Protein AF-A0A0H2SVV1-F1 (afdb_monomer_lite)

Radius of gyration: 27.62 Å; chains: 1; bounding box: 97×54×70 Å

Foldseek 3Di:
DVVCVVVVVPVPDDDDPVNLVCLCVPPVSVVVVLVCLVPHQDDDPDPPDPPVSVLVVLLVSLVSCLVVQVPDPDDDLPDAPVQPDDRQAAAEDQDQDDDPSLLCSLQSNQVSHPRHDSVRSVVSYDHDPDDPDDDPVNVVLVVVLSVVLVLLLVLLQQQLDDPRAPLPVLAFCLSVLSVVLSVLSVPPPDDPLSVLLSCQQSPWDPVDPDTDGLVQQLLCLQAQHSPDGDDCNVCSRQSNQVSSVSVLQCVLQVNPWDRDRQWIQGPNAIEGHHCDPVNPDDDDLDDAAHEYEHDGPPPPDDCPVVVVVVVVVVVVVVPDDPRDPHHYAYDYSCLQRVPQDDNDPVSSSVSVVCCRVPVVSSRVVVVVVVVVVVVVVVVVVVVVVVPVPDDD

Sequence (392 aa):
CALEIQNEKYDQILFTSQQLQDWRDRQWAADLFRFKLRSTTLLFVGYGSDEPQVLHTIQKVFEETKDDFDNNNVGSENDTIFKEYSNIPIISSYEKDPSFVHKYIARSYCESIKNIKNSSWKDLILTESTDENLSADSLMRKIYNEVLVKLVSEALDYSSKETNATFTAYVPIAKYLLKNIRKSFKDNKSDGEKKKFKDLIFNIDDNLKIPYPEIIKFFSYVKGDAKKYFSVRNNKEAYSELIFLLYILFELENGDMELKDNFVKVFNKIIYFSFDKSNVYEEDKSNKDFILFLLGNVSIVEDSERIRKKIENDNLENKHKEISIHNGYILTWKSIFQDYDDLTIEGIKNRIKDCIQRPRKYVAKERKSINKRFKNYKLSSERSSTNDVSNT

pLDDT: mean 71.77, std 16.86, range [35.16, 95.81]

Structure (mmCIF, N/CA/C/O backbone):
data_AF-A0A0H2SVV1-F1
#
_entry.id   AF-A0A0H2SVV1-F1
#
loop_
_atom_site.group_PDB
_atom_site.id
_atom_site.type_symbol
_atom_site.label_atom_id
_atom_site.label_alt_id
_atom_site.label_comp_id
_atom_site.label_asym_id
_atom_site.label_entity_id
_atom_site.label_seq_id
_atom_site.pdbx_PDB_ins_code
_atom_site.Cartn_x
_atom_site.Cartn_y
_atom_site.Cartn_z
_atom_site.occupancy
_atom_site.B_iso_or_equiv
_atom_site.auth_seq_id
_atom_site.auth_comp_id
_atom_site.auth_asym_id
_atom_site.auth_atom_id
_atom_site.pdbx_PDB_model_num
ATOM 1 N N . CYS A 1 1 ? 18.868 -18.375 -39.301 1.00 48.09 1 CYS A N 1
ATOM 2 C CA . CYS A 1 1 ? 18.014 -17.669 -38.319 1.00 48.09 1 CYS A CA 1
ATOM 3 C C . CYS A 1 1 ? 16.703 -18.404 -38.024 1.00 48.09 1 CYS A C 1
ATOM 5 O O . CYS A 1 1 ? 16.695 -19.161 -37.071 1.00 48.09 1 CYS A O 1
ATOM 7 N N . ALA A 1 2 ? 15.615 -18.267 -38.802 1.00 41.91 2 ALA A N 1
ATOM 8 C CA . ALA A 1 2 ? 14.328 -18.920 -38.466 1.00 41.91 2 ALA A CA 1
ATOM 9 C C . ALA A 1 2 ? 14.424 -20.462 -38.370 1.00 41.91 2 ALA A C 1
ATOM 11 O O . ALA A 1 2 ? 13.898 -21.060 -37.438 1.00 41.91 2 ALA A O 1
ATOM 12 N N . LEU A 1 3 ? 15.191 -21.081 -39.273 1.00 47.12 3 LEU A N 1
ATOM 13 C CA . LEU A 1 3 ? 15.516 -22.515 -39.251 1.00 47.12 3 LEU A CA 1
ATOM 14 C C . LEU A 1 3 ? 16.458 -22.928 -38.105 1.00 47.12 3 LEU A C 1
ATOM 16 O O . LEU A 1 3 ? 16.455 -24.081 -37.700 1.00 47.12 3 LEU A O 1
ATOM 20 N N . GLU A 1 4 ? 17.278 -22.019 -37.579 1.00 49.81 4 GLU A N 1
ATOM 21 C CA . GLU A 1 4 ? 18.181 -22.314 -36.450 1.00 49.81 4 GLU A CA 1
ATOM 22 C C . GLU A 1 4 ? 17.449 -22.192 -35.112 1.00 49.81 4 GLU A C 1
ATOM 24 O O . GLU A 1 4 ? 17.673 -23.008 -34.226 1.00 49.81 4 GLU A O 1
ATOM 29 N N . ILE A 1 5 ? 16.508 -21.243 -35.016 1.00 52.62 5 ILE A N 1
ATOM 30 C CA . ILE A 1 5 ? 15.557 -21.094 -33.904 1.00 52.62 5 ILE A CA 1
ATOM 31 C C . ILE A 1 5 ? 14.652 -22.330 -33.811 1.00 52.62 5 ILE A C 1
ATOM 33 O O . ILE A 1 5 ? 14.469 -22.867 -32.727 1.00 52.62 5 ILE A O 1
ATOM 37 N N . GLN A 1 6 ? 14.142 -22.835 -34.942 1.00 50.66 6 GLN A N 1
ATOM 38 C CA . GLN A 1 6 ? 13.373 -24.090 -34.981 1.00 50.66 6 GLN A CA 1
ATOM 39 C C . GLN A 1 6 ? 14.178 -25.326 -34.561 1.00 50.66 6 GLN A C 1
ATOM 41 O O . GLN A 1 6 ? 13.587 -26.310 -34.133 1.00 50.66 6 GLN A O 1
ATOM 46 N N . ASN A 1 7 ? 15.505 -25.279 -34.686 1.00 62.91 7 ASN A N 1
ATOM 47 C CA . ASN A 1 7 ? 16.406 -26.373 -34.326 1.00 62.91 7 ASN A CA 1
ATOM 48 C C . ASN A 1 7 ? 17.076 -26.166 -32.955 1.00 62.91 7 ASN A C 1
ATOM 50 O O . ASN A 1 7 ? 18.071 -26.826 -32.672 1.00 62.91 7 ASN A O 1
ATOM 54 N N . GLU A 1 8 ? 16.573 -25.233 -32.138 1.00 63.88 8 GLU A N 1
ATOM 55 C CA . GLU A 1 8 ? 17.060 -24.932 -30.782 1.00 63.88 8 GLU A CA 1
ATOM 56 C C . GLU A 1 8 ? 18.550 -24.541 -30.690 1.00 63.88 8 GLU A C 1
ATOM 58 O O . GLU A 1 8 ? 19.163 -24.594 -29.626 1.00 63.88 8 GLU A O 1
ATOM 63 N N . LYS A 1 9 ? 19.156 -24.091 -31.796 1.00 58.97 9 LYS A N 1
ATOM 64 C CA . LYS A 1 9 ? 20.573 -23.687 -31.857 1.00 58.97 9 LYS A CA 1
ATOM 65 C C . LYS A 1 9 ? 20.755 -22.203 -31.547 1.00 58.97 9 LYS A C 1
ATOM 67 O O . LYS A 1 9 ? 21.350 -21.466 -32.331 1.00 58.97 9 LYS A O 1
ATOM 72 N N . TYR A 1 10 ? 20.219 -21.754 -30.417 1.00 54.25 10 TYR A N 1
ATOM 73 C CA . TYR A 1 10 ? 20.217 -20.337 -30.032 1.00 54.25 10 TYR A CA 1
ATOM 74 C C . TYR A 1 10 ? 21.633 -19.775 -29.833 1.00 54.25 10 TYR A C 1
ATOM 76 O O . TYR A 1 10 ? 21.904 -18.643 -30.226 1.00 54.25 10 TYR A O 1
ATOM 84 N N . ASP A 1 11 ? 22.556 -20.603 -2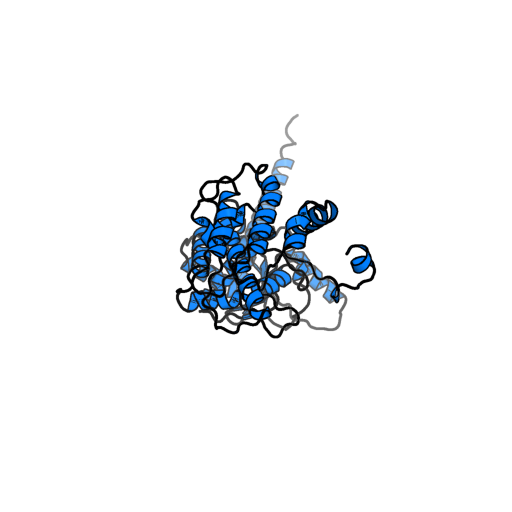9.341 1.00 48.66 11 ASP A N 1
ATOM 85 C CA . ASP A 1 11 ? 23.938 -20.217 -29.018 1.00 48.66 11 ASP A CA 1
ATOM 86 C C . ASP A 1 11 ? 24.813 -19.933 -30.253 1.00 48.66 11 ASP A C 1
ATOM 88 O O . ASP A 1 11 ? 25.930 -19.437 -30.133 1.00 48.66 11 ASP A O 1
ATOM 92 N N . GLN A 1 12 ? 24.325 -20.261 -31.454 1.00 52.53 12 GLN A N 1
ATOM 93 C CA . GLN A 1 12 ? 25.057 -20.086 -32.715 1.00 52.53 12 GLN A CA 1
ATOM 94 C C . GLN A 1 12 ? 24.590 -18.864 -33.510 1.00 52.53 12 GLN A C 1
ATOM 96 O O . GLN A 1 12 ? 25.156 -18.546 -34.557 1.00 52.53 12 GLN A O 1
ATOM 101 N N . ILE A 1 13 ? 23.559 -18.166 -33.028 1.00 57.44 13 ILE A N 1
ATOM 102 C CA . ILE A 1 13 ? 22.968 -17.037 -33.735 1.00 57.44 13 ILE A CA 1
ATOM 103 C C . ILE A 1 13 ? 23.691 -15.758 -33.311 1.00 57.44 13 ILE A C 1
ATOM 105 O O . ILE A 1 13 ? 23.326 -15.101 -32.339 1.00 57.44 13 ILE A O 1
ATOM 109 N N . LEU A 1 14 ? 24.723 -15.391 -34.071 1.00 48.91 14 LEU A N 1
ATOM 110 C CA . LEU A 1 14 ? 25.372 -14.091 -33.942 1.00 48.91 14 LEU A CA 1
ATOM 111 C C . LEU A 1 14 ? 24.647 -13.077 -34.837 1.00 48.91 14 LEU A C 1
ATOM 113 O O . LEU A 1 14 ? 24.716 -13.166 -36.064 1.00 48.91 14 LEU A O 1
ATOM 117 N N . PHE A 1 15 ? 23.957 -12.108 -34.237 1.00 56.53 15 PHE A N 1
ATOM 118 C CA . PHE A 1 15 ? 23.400 -10.983 -34.985 1.00 56.53 15 PHE A CA 1
ATOM 119 C C . PHE A 1 15 ? 24.417 -9.850 -35.079 1.00 56.53 15 PHE A C 1
ATOM 121 O O . PHE A 1 15 ? 25.011 -9.443 -34.081 1.00 56.53 15 PHE A O 1
ATOM 128 N N . THR A 1 16 ? 24.605 -9.307 -36.280 1.00 60.31 16 THR A N 1
ATOM 129 C CA . THR A 1 16 ? 25.381 -8.074 -36.447 1.00 60.31 16 THR A CA 1
ATOM 130 C C . THR A 1 16 ? 24.560 -6.861 -36.003 1.00 60.31 16 THR A C 1
ATOM 132 O O . THR A 1 16 ? 23.329 -6.875 -36.044 1.00 60.31 16 THR A O 1
ATOM 135 N N . SER A 1 17 ? 25.241 -5.771 -35.632 1.00 55.97 17 SER A N 1
ATOM 136 C CA . SER A 1 17 ? 24.614 -4.482 -35.282 1.00 55.97 17 SER A CA 1
ATOM 137 C C . SER A 1 17 ? 23.582 -4.022 -36.325 1.00 55.97 17 SER A C 1
ATOM 139 O O . SER A 1 17 ? 22.504 -3.560 -35.972 1.00 55.97 17 SER A O 1
ATOM 141 N N . GLN A 1 18 ? 23.870 -4.235 -37.612 1.00 59.41 18 GLN A N 1
ATOM 142 C CA . GLN A 1 18 ? 22.978 -3.883 -38.718 1.00 59.41 18 GLN A CA 1
ATOM 143 C C . GLN A 1 18 ? 21.731 -4.784 -38.776 1.00 59.41 18 GLN A C 1
ATOM 145 O O . GLN A 1 18 ? 20.615 -4.308 -38.949 1.00 59.41 18 GLN A O 1
ATOM 150 N N . GLN A 1 19 ? 21.879 -6.086 -38.514 1.00 61.03 19 GLN A N 1
ATOM 151 C CA . GLN A 1 19 ? 20.742 -7.012 -38.438 1.00 61.03 19 GLN A CA 1
ATOM 152 C C . GLN A 1 19 ? 19.828 -6.740 -37.232 1.00 61.03 19 GLN A C 1
ATOM 154 O O . GLN A 1 19 ? 18.632 -7.024 -37.302 1.00 61.03 19 GLN A O 1
ATOM 159 N N . LEU A 1 20 ? 20.381 -6.185 -36.148 1.00 60.88 20 LEU A N 1
ATOM 160 C CA . LEU A 1 20 ? 19.637 -5.687 -34.986 1.00 60.88 20 LEU A CA 1
ATOM 161 C C . LEU A 1 20 ? 19.002 -4.309 -35.216 1.00 60.88 20 LEU A C 1
ATOM 163 O O . LEU A 1 20 ? 18.196 -3.886 -34.396 1.00 60.88 20 LEU A O 1
ATOM 167 N N . GLN A 1 21 ? 19.332 -3.601 -36.296 1.00 63.34 21 GLN A N 1
ATOM 168 C CA . GLN A 1 21 ? 18.670 -2.348 -36.675 1.00 63.34 21 GLN A CA 1
ATOM 169 C C . GLN A 1 21 ? 17.460 -2.617 -37.585 1.00 63.34 21 GLN A C 1
ATOM 171 O O . GLN A 1 21 ? 16.389 -2.055 -37.352 1.00 63.34 21 GLN A O 1
ATOM 176 N N . ASP A 1 22 ? 17.586 -3.575 -38.511 1.00 67.44 22 ASP A N 1
ATOM 177 C CA . ASP A 1 22 ? 16.578 -3.885 -39.542 1.00 67.44 22 ASP A CA 1
ATOM 178 C C . ASP A 1 22 ? 15.533 -4.934 -39.109 1.00 67.44 22 ASP A C 1
ATOM 180 O O . ASP A 1 22 ? 14.767 -5.460 -39.921 1.00 67.44 22 ASP A O 1
ATOM 184 N N . TRP A 1 23 ? 15.460 -5.285 -37.820 1.00 64.50 23 TRP A N 1
ATOM 185 C CA . TRP A 1 23 ? 14.477 -6.270 -37.336 1.00 64.50 23 TRP A CA 1
ATOM 186 C C . TRP A 1 23 ? 13.023 -5.847 -37.598 1.00 64.50 23 TRP A C 1
ATOM 188 O O . TRP A 1 23 ? 12.131 -6.690 -37.611 1.00 64.50 23 TRP A O 1
ATOM 198 N N . ARG A 1 24 ? 12.787 -4.557 -37.845 1.00 61.09 24 ARG A N 1
ATOM 199 C CA . ARG A 1 24 ? 11.471 -3.957 -38.101 1.00 61.09 24 ARG A CA 1
ATOM 200 C C . ARG A 1 24 ? 10.953 -4.206 -39.508 1.00 61.09 24 ARG A C 1
ATOM 202 O O . ARG A 1 24 ? 9.745 -4.321 -39.685 1.00 61.09 24 ARG A O 1
ATOM 209 N N . ASP A 1 25 ? 11.852 -4.372 -40.473 1.00 69.81 25 ASP A N 1
ATOM 210 C CA . ASP A 1 25 ? 11.483 -4.734 -41.845 1.00 69.81 25 ASP A CA 1
ATOM 211 C C . ASP A 1 25 ? 10.961 -6.177 -41.912 1.00 69.81 25 ASP A C 1
ATOM 213 O O . ASP A 1 25 ? 10.377 -6.619 -42.902 1.00 69.81 25 ASP A O 1
ATOM 217 N N . ARG A 1 26 ? 11.139 -6.931 -40.821 1.00 75.44 26 ARG A N 1
ATOM 218 C CA . ARG A 1 26 ? 10.636 -8.287 -40.657 1.00 75.44 26 ARG A CA 1
ATOM 219 C C . ARG A 1 26 ? 9.315 -8.246 -39.901 1.00 75.44 26 ARG A C 1
ATOM 221 O O . ARG A 1 26 ? 9.289 -8.180 -38.673 1.00 75.44 26 ARG A O 1
ATOM 228 N N . GLN A 1 27 ? 8.219 -8.379 -40.643 1.00 72.38 27 GLN A N 1
ATOM 229 C CA . GLN A 1 27 ? 6.854 -8.335 -40.108 1.00 72.38 27 GLN A CA 1
ATOM 230 C C . GLN A 1 27 ? 6.643 -9.255 -38.891 1.00 72.38 27 GLN A C 1
ATOM 232 O O . GLN A 1 27 ? 6.106 -8.822 -37.879 1.00 72.38 27 GLN A O 1
ATOM 237 N N . TRP A 1 28 ? 7.167 -10.485 -38.923 1.00 74.06 28 TRP A N 1
ATOM 238 C CA . TRP A 1 28 ? 7.045 -11.426 -37.801 1.00 74.06 28 TRP A CA 1
ATOM 239 C C . TRP A 1 28 ? 7.726 -10.940 -36.510 1.00 74.06 28 TRP A C 1
ATOM 241 O O . TRP A 1 28 ? 7.228 -11.201 -35.417 1.00 74.06 28 TRP A O 1
ATOM 251 N N . ALA A 1 29 ? 8.866 -10.253 -36.618 1.00 70.31 29 ALA A N 1
ATOM 252 C CA . ALA A 1 29 ? 9.616 -9.768 -35.464 1.00 70.31 29 ALA A CA 1
ATOM 253 C C . ALA A 1 29 ? 8.949 -8.518 -34.883 1.00 70.31 29 ALA A C 1
ATOM 255 O O . ALA A 1 29 ? 8.831 -8.398 -33.664 1.00 70.31 29 ALA A O 1
ATOM 256 N N . ALA A 1 30 ? 8.441 -7.638 -35.752 1.00 70.38 30 ALA A N 1
ATOM 257 C CA . ALA A 1 30 ? 7.599 -6.514 -35.360 1.00 70.38 30 ALA A CA 1
ATOM 258 C C . ALA A 1 30 ? 6.337 -6.986 -34.619 1.00 70.38 30 ALA A C 1
ATOM 260 O O . ALA A 1 30 ? 6.071 -6.524 -33.511 1.00 70.38 30 ALA A O 1
ATOM 261 N N . ASP A 1 31 ? 5.605 -7.954 -35.171 1.00 70.31 31 ASP A N 1
ATOM 262 C CA . ASP A 1 31 ? 4.370 -8.470 -34.572 1.00 70.31 31 ASP A CA 1
ATOM 263 C C . ASP A 1 31 ? 4.627 -9.194 -33.243 1.00 70.31 31 ASP A C 1
ATOM 265 O O . ASP A 1 31 ? 3.901 -8.985 -32.269 1.00 70.31 31 ASP A O 1
ATOM 269 N N . LEU A 1 32 ? 5.700 -9.989 -33.156 1.00 72.12 32 LEU A N 1
ATOM 270 C CA . LEU A 1 32 ? 6.104 -10.639 -31.909 1.00 72.12 32 LEU A CA 1
ATOM 271 C C . LEU A 1 32 ? 6.472 -9.613 -30.833 1.00 72.12 32 LEU A C 1
ATOM 273 O O . LEU A 1 32 ? 6.055 -9.748 -29.682 1.00 72.12 32 LEU A O 1
ATOM 277 N N . PHE A 1 33 ? 7.232 -8.581 -31.195 1.00 73.06 33 PHE A N 1
ATOM 278 C CA . PHE A 1 33 ? 7.612 -7.518 -30.273 1.00 73.06 33 PHE A CA 1
ATOM 279 C C . PHE A 1 33 ? 6.394 -6.740 -29.772 1.00 73.06 33 PHE A C 1
ATOM 281 O O . PHE A 1 33 ? 6.250 -6.547 -28.568 1.00 73.06 33 PHE A O 1
ATOM 288 N N . ARG A 1 34 ? 5.469 -6.374 -30.665 1.00 71.69 34 ARG A N 1
ATOM 289 C CA . ARG A 1 34 ? 4.185 -5.740 -30.321 1.00 71.69 34 ARG A CA 1
ATOM 290 C C . ARG A 1 34 ? 3.360 -6.592 -29.372 1.00 71.69 34 ARG A C 1
ATOM 292 O O . ARG A 1 34 ? 2.850 -6.099 -28.368 1.00 71.69 34 ARG A O 1
ATOM 299 N N . PHE A 1 35 ? 3.248 -7.883 -29.673 1.00 72.81 35 PHE A N 1
ATOM 300 C CA . PHE A 1 35 ? 2.549 -8.828 -28.816 1.00 72.81 35 PHE A CA 1
ATOM 301 C C . PHE A 1 35 ? 3.182 -8.874 -27.423 1.00 72.81 35 PHE A C 1
ATOM 303 O O . PHE A 1 35 ? 2.470 -8.770 -26.425 1.00 72.81 35 PHE A O 1
ATOM 310 N N . LYS A 1 36 ? 4.514 -8.968 -27.336 1.00 72.88 36 LYS A N 1
ATOM 311 C CA . LYS A 1 36 ? 5.233 -8.962 -26.055 1.00 72.88 36 LYS A CA 1
ATOM 312 C C . LYS A 1 36 ? 5.072 -7.642 -25.307 1.00 72.88 36 LYS A C 1
ATOM 314 O O . LYS A 1 36 ? 4.787 -7.681 -24.117 1.00 72.88 36 LYS A O 1
ATOM 319 N N . LEU A 1 37 ? 5.142 -6.502 -25.986 1.00 71.31 37 LEU A N 1
ATOM 320 C CA . LEU A 1 37 ? 4.912 -5.192 -25.379 1.00 71.31 37 LEU A CA 1
ATOM 321 C C . LEU A 1 37 ? 3.517 -5.032 -24.773 1.00 71.31 37 LEU A C 1
ATOM 323 O O . LEU A 1 37 ? 3.383 -4.443 -23.706 1.00 71.31 37 LEU A O 1
ATOM 327 N N . ARG A 1 38 ? 2.483 -5.569 -25.430 1.00 69.25 38 ARG A N 1
ATOM 328 C CA . ARG A 1 38 ? 1.098 -5.489 -24.938 1.00 69.25 38 ARG A CA 1
ATOM 329 C C . ARG A 1 38 ? 0.774 -6.508 -23.845 1.00 69.25 38 ARG A C 1
ATOM 331 O O . ARG A 1 38 ? -0.182 -6.311 -23.103 1.00 69.25 38 ARG A O 1
ATOM 338 N N . SER A 1 39 ? 1.524 -7.608 -23.762 1.00 66.75 39 SER A N 1
ATOM 339 C CA . SER A 1 39 ? 1.198 -8.746 -22.885 1.00 66.75 39 SER A CA 1
ATOM 340 C C . SER A 1 39 ? 2.167 -8.965 -21.724 1.00 66.75 39 SER A C 1
ATOM 342 O O . SER A 1 39 ? 1.830 -9.695 -20.793 1.00 66.75 39 SER A O 1
ATOM 344 N N . THR A 1 40 ? 3.363 -8.373 -21.758 1.00 67.75 40 THR A N 1
ATOM 345 C CA . THR A 1 40 ? 4.425 -8.651 -20.783 1.00 67.75 40 THR A CA 1
ATOM 346 C C . THR A 1 40 ? 5.167 -7.391 -20.355 1.00 67.75 40 THR A C 1
ATOM 348 O O . THR A 1 40 ? 5.400 -6.488 -21.154 1.00 67.75 40 THR A O 1
ATOM 351 N N . THR A 1 41 ? 5.589 -7.353 -19.091 1.00 69.94 41 THR A N 1
ATOM 352 C CA . THR A 1 41 ? 6.518 -6.331 -18.600 1.00 69.94 41 THR A CA 1
ATOM 353 C C . THR A 1 41 ? 7.906 -6.606 -19.166 1.00 69.94 41 THR A C 1
ATOM 355 O O . THR A 1 41 ? 8.470 -7.674 -18.924 1.00 69.94 41 THR A O 1
ATOM 358 N N . LEU A 1 42 ? 8.467 -5.642 -19.895 1.00 69.94 42 LEU A N 1
ATOM 359 C CA . LEU A 1 42 ? 9.843 -5.720 -20.373 1.00 69.94 42 LEU A CA 1
ATOM 360 C C . LEU A 1 42 ? 10.801 -5.129 -19.338 1.00 69.94 42 LEU A C 1
ATOM 362 O O . LEU A 1 42 ? 10.579 -4.031 -18.830 1.00 69.94 42 LEU A O 1
ATOM 366 N N . LEU A 1 43 ? 11.882 -5.853 -19.064 1.00 72.88 43 LEU A N 1
ATOM 367 C CA . LEU A 1 43 ? 12.982 -5.399 -18.226 1.00 72.88 43 LEU A CA 1
ATOM 368 C C . LEU A 1 43 ? 14.253 -5.356 -19.078 1.00 72.88 43 LEU A C 1
ATOM 370 O O . LEU A 1 43 ? 14.687 -6.379 -19.602 1.00 72.88 43 LEU A O 1
ATOM 374 N N . PHE A 1 44 ? 14.851 -4.173 -19.191 1.00 70.75 44 PHE A N 1
ATOM 375 C CA . PHE A 1 44 ? 16.136 -3.972 -19.853 1.00 70.75 44 PHE A CA 1
ATOM 376 C C . PHE A 1 44 ? 17.222 -3.855 -18.770 1.00 70.75 44 PHE A C 1
ATOM 378 O O . PHE A 1 44 ? 17.202 -2.901 -17.995 1.00 70.75 44 PHE A O 1
ATOM 385 N N . VAL A 1 45 ? 18.144 -4.824 -18.686 1.00 66.25 45 VAL A N 1
ATOM 386 C CA . VAL A 1 45 ? 19.237 -4.869 -17.686 1.00 66.25 45 VAL A CA 1
ATOM 387 C C . VAL A 1 45 ? 20.588 -4.946 -18.391 1.00 66.25 45 VAL A C 1
ATOM 389 O O . VAL A 1 45 ? 20.704 -5.615 -19.410 1.00 66.25 45 VAL A O 1
ATOM 392 N N . GLY A 1 46 ? 21.613 -4.300 -17.828 1.00 59.88 46 GLY A N 1
ATOM 393 C CA . GLY A 1 46 ? 22.992 -4.369 -18.337 1.00 59.88 46 GLY A CA 1
ATOM 394 C C . GLY A 1 46 ? 23.331 -3.329 -19.407 1.00 59.88 46 GLY A C 1
ATOM 395 O O . GLY A 1 46 ? 24.461 -3.281 -19.880 1.00 59.88 46 GLY A O 1
ATOM 396 N N . TYR A 1 47 ? 22.385 -2.458 -19.750 1.00 60.91 47 TYR A N 1
ATOM 397 C CA . TYR A 1 47 ? 22.575 -1.390 -20.727 1.00 60.91 47 TYR A CA 1
ATOM 398 C C . TYR A 1 47 ? 23.028 -0.107 -20.024 1.00 60.91 47 TYR A C 1
ATOM 400 O O . TYR A 1 47 ? 22.226 0.773 -19.725 1.00 60.91 47 TYR A O 1
ATOM 408 N N . GLY A 1 48 ? 24.316 -0.050 -19.684 1.00 49.94 48 GLY A N 1
ATOM 409 C CA . GLY A 1 48 ? 24.960 1.129 -19.090 1.00 49.94 48 GLY A CA 1
ATOM 410 C C . GLY A 1 48 ? 25.717 2.005 -20.093 1.00 49.94 48 GLY A C 1
ATOM 411 O O . GLY A 1 48 ? 26.214 3.061 -19.718 1.00 49.94 48 GLY A O 1
ATOM 412 N N . SER A 1 49 ? 25.833 1.579 -21.350 1.00 51.81 49 SER A N 1
ATOM 413 C CA . SER A 1 49 ? 26.612 2.271 -22.378 1.00 51.81 49 SER A CA 1
ATOM 414 C C . SER A 1 49 ? 25.731 3.175 -23.245 1.00 51.81 49 SER A C 1
ATOM 416 O O . SER A 1 49 ? 24.514 2.991 -23.337 1.00 51.81 49 SER A O 1
ATOM 418 N N . ASP A 1 50 ? 26.364 4.129 -23.933 1.00 59.56 50 ASP A N 1
ATOM 419 C CA . ASP A 1 50 ? 25.798 4.942 -25.020 1.00 59.56 50 ASP A CA 1
ATOM 420 C C . ASP A 1 50 ? 25.419 4.089 -26.253 1.00 59.56 50 ASP A C 1
ATOM 422 O O . ASP A 1 50 ? 25.671 4.473 -27.393 1.00 59.56 50 ASP A O 1
ATOM 426 N N . GLU A 1 51 ? 24.853 2.898 -26.054 1.00 68.38 51 GLU A N 1
ATOM 427 C CA . GLU A 1 51 ? 24.456 1.980 -27.110 1.00 68.38 51 GLU A CA 1
ATOM 428 C C . GLU A 1 51 ? 23.229 2.530 -27.848 1.00 68.38 51 GLU A C 1
ATOM 430 O O . GLU A 1 51 ? 22.102 2.484 -27.334 1.00 68.38 51 GLU A O 1
ATOM 435 N N . PRO A 1 52 ? 23.392 3.011 -29.097 1.00 66.94 52 PRO A N 1
ATOM 436 C CA . PRO A 1 52 ? 22.307 3.671 -29.820 1.00 66.94 52 PRO A CA 1
ATOM 437 C C . PRO A 1 52 ? 21.131 2.728 -30.095 1.00 66.94 52 PRO A C 1
ATOM 439 O O . PRO A 1 52 ? 19.998 3.171 -30.266 1.00 66.94 52 PRO A O 1
ATOM 442 N N . GLN A 1 53 ? 21.388 1.416 -30.122 1.00 70.88 53 GLN A N 1
ATOM 443 C CA . GLN A 1 53 ? 20.386 0.386 -30.385 1.00 70.88 53 GLN A CA 1
ATOM 444 C C . GLN A 1 53 ? 19.353 0.270 -29.262 1.00 70.88 53 GLN A C 1
ATOM 446 O O . GLN A 1 53 ? 18.170 0.082 -29.545 1.00 70.88 53 GLN A O 1
ATOM 451 N N . VAL A 1 54 ? 19.773 0.411 -28.002 1.00 69.94 54 VAL A N 1
ATOM 452 C CA . VAL A 1 54 ? 18.871 0.365 -26.842 1.00 69.94 54 VAL A CA 1
ATOM 453 C C . VAL A 1 54 ? 17.960 1.577 -26.873 1.00 69.94 54 VAL A C 1
ATOM 455 O O . VAL A 1 54 ? 16.742 1.446 -26.771 1.00 69.94 54 VAL A O 1
ATOM 458 N N . LEU A 1 55 ? 18.547 2.755 -27.102 1.00 73.00 55 LEU A N 1
ATOM 459 C CA . LEU A 1 55 ? 17.787 3.988 -27.202 1.00 73.00 55 LEU A CA 1
ATOM 460 C C . LEU A 1 55 ? 16.776 3.927 -28.348 1.00 73.00 55 LEU A C 1
ATOM 462 O O . LEU A 1 55 ? 15.605 4.244 -28.143 1.00 73.00 55 LEU A O 1
ATOM 466 N N . HIS A 1 56 ? 17.215 3.474 -29.524 1.00 75.19 56 HIS A N 1
ATOM 467 C CA . HIS A 1 56 ? 16.3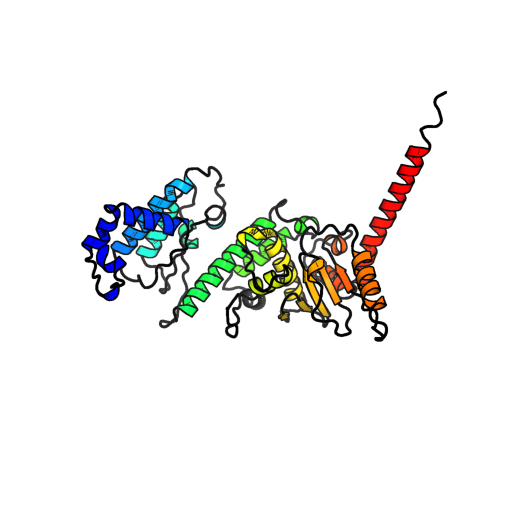34 3.275 -30.664 1.00 75.19 56 HIS A CA 1
ATOM 468 C C . HIS A 1 56 ? 15.203 2.314 -30.290 1.00 75.19 56 HIS A C 1
ATOM 470 O O . HIS A 1 56 ? 14.039 2.678 -30.394 1.00 75.19 56 HIS A O 1
ATOM 476 N N . THR A 1 57 ? 15.518 1.135 -29.749 1.00 74.25 57 THR A N 1
ATOM 477 C CA . THR A 1 57 ? 14.518 0.140 -29.330 1.00 74.25 57 THR A CA 1
ATOM 478 C C . THR A 1 57 ? 13.503 0.723 -28.347 1.00 74.25 57 THR A C 1
ATOM 480 O O . THR A 1 57 ? 12.307 0.535 -28.540 1.00 74.25 57 THR A O 1
ATOM 483 N N . ILE A 1 58 ? 13.937 1.496 -27.350 1.00 74.19 58 ILE A N 1
ATOM 484 C CA . ILE A 1 58 ? 13.046 2.138 -26.373 1.00 74.19 58 ILE A CA 1
ATOM 485 C C . ILE A 1 58 ? 12.177 3.227 -27.017 1.00 74.19 58 ILE A C 1
ATOM 487 O O . ILE A 1 58 ? 10.974 3.268 -26.770 1.00 74.19 58 ILE A O 1
ATOM 491 N N . GLN A 1 59 ? 12.728 4.070 -27.896 1.00 75.12 59 GLN A N 1
ATOM 492 C CA . GLN A 1 59 ? 11.916 5.015 -28.677 1.00 75.12 59 GLN A CA 1
ATOM 493 C C . GLN A 1 59 ? 10.850 4.278 -29.491 1.00 75.12 59 GLN A C 1
ATOM 495 O O . GLN A 1 59 ? 9.717 4.738 -29.608 1.00 75.12 59 GLN A O 1
ATOM 500 N N . LYS A 1 60 ? 11.200 3.101 -30.014 1.00 74.12 60 LYS A N 1
ATOM 501 C CA . LYS A 1 60 ? 10.294 2.249 -30.779 1.00 74.12 60 LYS A CA 1
ATOM 502 C C . LYS A 1 60 ? 9.220 1.594 -29.913 1.00 74.12 60 LYS A C 1
ATOM 504 O O . LYS A 1 60 ? 8.096 1.456 -30.386 1.00 74.12 60 LYS A O 1
ATOM 509 N N . VAL A 1 61 ? 9.525 1.270 -28.655 1.00 74.44 61 VAL A N 1
ATOM 510 C CA . VAL A 1 61 ? 8.511 0.910 -27.652 1.00 74.44 61 VAL A CA 1
ATOM 511 C C . VAL A 1 61 ? 7.521 2.053 -27.465 1.00 74.44 61 VAL A C 1
ATOM 513 O O . VAL A 1 61 ? 6.319 1.824 -27.525 1.00 74.44 61 VAL A O 1
ATOM 516 N N . PHE A 1 62 ? 8.014 3.279 -27.275 1.00 73.06 62 PHE A N 1
ATOM 517 C CA . PHE A 1 62 ? 7.148 4.438 -27.050 1.00 73.06 62 PHE A CA 1
ATOM 518 C C . PHE A 1 62 ? 6.288 4.773 -28.266 1.00 73.06 62 PHE A C 1
ATOM 520 O O . PHE A 1 62 ? 5.127 5.118 -28.105 1.00 73.06 62 PHE A O 1
ATOM 527 N N . GLU A 1 63 ? 6.825 4.657 -29.483 1.00 72.88 63 GLU A N 1
ATOM 528 C CA . GLU A 1 63 ? 6.037 4.815 -30.712 1.00 72.88 63 GLU A CA 1
ATOM 529 C C . GLU A 1 63 ? 4.859 3.839 -30.775 1.00 72.88 63 GLU A C 1
ATOM 531 O O . GLU A 1 63 ? 3.766 4.247 -31.138 1.00 72.88 63 GLU A O 1
ATOM 536 N N . GLU A 1 64 ? 5.060 2.579 -30.394 1.00 70.75 64 GLU A N 1
ATOM 537 C CA . GLU A 1 64 ? 4.005 1.564 -30.461 1.00 70.75 64 GLU A CA 1
ATOM 538 C C . GLU A 1 64 ? 2.960 1.714 -29.345 1.00 70.75 64 GLU A C 1
ATOM 540 O O . GLU A 1 64 ? 1.808 1.328 -29.527 1.00 70.75 64 GLU A O 1
ATOM 545 N N . THR A 1 65 ? 3.338 2.270 -28.190 1.00 65.56 65 THR A N 1
ATOM 546 C CA . THR A 1 65 ? 2.398 2.525 -27.088 1.00 65.56 65 THR A CA 1
ATOM 547 C C . THR A 1 65 ? 1.663 3.858 -27.217 1.00 65.56 65 THR A C 1
ATOM 549 O O . THR A 1 65 ? 0.651 4.042 -26.544 1.00 65.56 65 THR A O 1
ATOM 552 N N . LYS A 1 66 ? 2.109 4.770 -28.098 1.00 65.19 66 LYS A N 1
ATOM 553 C CA . LYS A 1 66 ? 1.453 6.067 -28.357 1.00 65.19 66 LYS A CA 1
ATOM 554 C C . LYS A 1 66 ? 0.000 5.936 -28.807 1.00 65.19 66 LYS A C 1
ATOM 556 O O . LYS A 1 66 ? -0.840 6.701 -28.336 1.00 65.19 66 LYS A O 1
ATOM 561 N N . ASP A 1 67 ? -0.295 4.967 -29.669 1.00 56.97 67 ASP A N 1
ATOM 562 C CA . ASP A 1 67 ? -1.636 4.797 -30.246 1.00 56.97 67 ASP A CA 1
ATOM 563 C C . ASP A 1 67 ? -2.691 4.419 -29.186 1.00 56.97 67 ASP A C 1
ATOM 565 O O . ASP A 1 67 ? -3.870 4.746 -29.335 1.00 56.97 67 ASP A O 1
ATOM 569 N N . ASP A 1 68 ? -2.272 3.814 -28.067 1.00 55.78 68 ASP A N 1
ATOM 570 C CA . ASP A 1 68 ? -3.157 3.494 -26.940 1.00 55.78 68 ASP A CA 1
ATOM 571 C C . ASP A 1 68 ? -3.495 4.735 -26.080 1.00 55.78 68 ASP A C 1
ATOM 573 O O . ASP A 1 68 ? -4.476 4.727 -25.329 1.00 55.78 68 ASP A O 1
ATOM 577 N N . PHE A 1 69 ? -2.711 5.816 -26.175 1.00 54.44 69 PHE A N 1
ATOM 578 C CA . PHE A 1 69 ? -2.885 7.028 -25.362 1.00 54.44 69 PHE A CA 1
ATOM 579 C C . PHE A 1 69 ? -3.812 8.065 -26.005 1.00 54.44 69 PHE A C 1
ATOM 581 O O . PHE A 1 69 ? -4.489 8.801 -25.287 1.00 54.44 69 PHE A O 1
ATOM 588 N N . ASP A 1 70 ? -3.910 8.095 -27.336 1.00 52.81 70 ASP A N 1
ATOM 589 C CA . ASP A 1 70 ? -4.698 9.100 -28.066 1.00 52.81 70 ASP A CA 1
ATOM 590 C C . ASP A 1 70 ? -6.225 8.932 -27.919 1.00 52.81 70 ASP A C 1
ATOM 592 O O . ASP A 1 70 ? -6.977 9.870 -28.188 1.00 52.81 70 ASP A O 1
ATOM 596 N N . ASN A 1 71 ? -6.694 7.781 -27.422 1.00 50.94 71 ASN A N 1
ATOM 597 C CA . ASN A 1 71 ? -8.121 7.501 -27.216 1.00 50.94 71 ASN A CA 1
ATOM 598 C C . ASN A 1 71 ? -8.637 7.800 -25.794 1.00 50.94 71 ASN A C 1
ATOM 600 O O . ASN A 1 71 ? -9.849 7.794 -25.575 1.00 50.94 71 ASN A O 1
ATOM 604 N N . ASN A 1 72 ? -7.761 8.097 -24.828 1.00 49.28 72 ASN A N 1
ATOM 605 C CA . ASN A 1 72 ? -8.152 8.365 -23.440 1.00 49.28 72 ASN A CA 1
ATOM 606 C C . ASN A 1 72 ? -8.100 9.872 -23.133 1.00 49.28 72 ASN A C 1
ATOM 608 O O . ASN A 1 72 ? -7.171 10.373 -22.509 1.00 49.28 72 ASN A O 1
ATOM 612 N N . ASN A 1 73 ? -9.138 10.601 -23.555 1.00 46.19 73 ASN A N 1
ATOM 613 C CA . ASN A 1 73 ? -9.350 12.034 -23.285 1.00 46.19 73 ASN A CA 1
ATOM 614 C C . ASN A 1 73 ? -9.704 12.344 -21.813 1.00 46.19 73 ASN A C 1
ATOM 616 O O . ASN A 1 73 ? -10.705 13.004 -21.535 1.00 46.19 73 ASN A O 1
ATOM 620 N N . VAL A 1 74 ? -8.919 11.878 -20.841 1.00 50.47 74 VAL A N 1
ATOM 621 C CA . VAL A 1 74 ? -9.142 12.227 -19.430 1.00 50.47 74 VAL A CA 1
ATOM 622 C C . VAL A 1 74 ? -7.806 12.355 -18.705 1.00 50.47 74 VAL A C 1
ATOM 624 O O . VAL A 1 74 ? -7.306 11.383 -18.153 1.00 50.47 74 VAL A O 1
ATOM 627 N N . GLY A 1 75 ? -7.259 13.571 -18.674 1.00 47.47 75 GLY A N 1
ATOM 628 C CA . GLY A 1 75 ? -6.173 13.912 -17.761 1.00 47.47 75 GLY A CA 1
ATOM 629 C C . GLY A 1 75 ? -6.254 15.363 -17.311 1.00 47.47 75 GLY A C 1
ATOM 630 O O . GLY A 1 75 ? -6.172 16.289 -18.114 1.00 47.47 75 GLY A O 1
ATOM 631 N N . SER A 1 76 ? -6.483 15.561 -16.015 1.00 46.66 76 SER A N 1
ATOM 632 C CA . SER A 1 76 ? -6.428 16.866 -15.354 1.00 46.66 76 SER A CA 1
ATOM 633 C C . SER A 1 76 ? -4.963 17.293 -15.212 1.00 46.66 76 SER A C 1
ATOM 635 O O . SER A 1 76 ? -4.131 16.475 -14.833 1.00 46.66 76 SER A O 1
ATOM 637 N N . GLU A 1 77 ? -4.642 18.581 -15.405 1.00 49.38 77 GLU A N 1
ATOM 638 C CA . GLU A 1 77 ? -3.283 19.169 -15.306 1.00 49.38 77 GLU A CA 1
ATOM 639 C C . GLU A 1 77 ? -2.517 18.900 -13.981 1.00 49.38 77 GLU A C 1
ATOM 641 O O . GLU A 1 77 ? -1.365 19.321 -13.811 1.00 49.38 77 GLU A O 1
ATOM 646 N N . ASN A 1 78 ? -3.131 18.222 -13.009 1.00 47.66 78 ASN A N 1
ATOM 647 C CA . ASN A 1 78 ? -2.577 17.937 -11.687 1.00 47.66 78 ASN A CA 1
ATOM 648 C C . ASN A 1 78 ? -2.406 16.447 -11.361 1.00 47.66 78 ASN A C 1
ATOM 650 O O . ASN A 1 78 ? -1.991 16.132 -10.239 1.00 47.66 78 ASN A O 1
ATOM 654 N N . ASP A 1 79 ? -2.697 15.531 -12.285 1.00 50.94 79 ASP A N 1
ATOM 655 C CA . ASP A 1 79 ? -2.541 14.106 -12.017 1.00 50.94 79 ASP A CA 1
ATOM 656 C C . ASP A 1 79 ? -1.116 13.600 -12.303 1.00 50.94 79 ASP A C 1
ATOM 658 O O . ASP A 1 79 ? -0.390 14.049 -13.187 1.00 50.94 79 ASP A O 1
ATOM 662 N N . THR A 1 80 ? -0.647 12.717 -11.421 1.00 55.91 80 THR A N 1
ATOM 663 C CA . THR A 1 80 ? 0.684 12.112 -11.494 1.00 55.91 80 THR A CA 1
ATOM 664 C C . THR A 1 80 ? 0.693 11.037 -12.571 1.00 55.91 80 THR A C 1
ATOM 666 O O . THR A 1 80 ? -0.244 10.247 -12.612 1.00 55.91 80 THR A O 1
ATOM 669 N N . ILE A 1 81 ? 1.791 10.924 -13.325 1.00 61.31 81 ILE A N 1
ATOM 670 C CA . ILE A 1 81 ? 2.044 9.920 -14.379 1.00 61.31 81 ILE A CA 1
ATOM 671 C C . ILE A 1 81 ? 1.491 8.518 -14.078 1.00 61.31 81 ILE A C 1
ATOM 673 O O . ILE A 1 81 ? 0.914 7.880 -14.950 1.00 61.31 81 ILE A O 1
ATOM 677 N N . PHE A 1 82 ? 1.620 8.065 -12.828 1.00 57.44 82 PHE A N 1
ATOM 678 C CA . PHE A 1 82 ? 1.209 6.736 -12.370 1.00 57.44 82 PHE A CA 1
ATOM 679 C C . PHE A 1 82 ? -0.308 6.494 -12.337 1.00 57.44 82 PHE A C 1
ATOM 681 O O . PHE A 1 82 ? -0.731 5.342 -12.335 1.00 57.44 82 PHE A O 1
ATOM 688 N N . LYS A 1 83 ? -1.128 7.554 -12.352 1.00 55.62 83 LYS A N 1
ATOM 689 C CA . LYS A 1 83 ? -2.591 7.454 -12.241 1.00 55.62 83 LYS A CA 1
ATOM 690 C C . LYS A 1 83 ? -3.269 7.012 -13.533 1.00 55.62 83 LYS A C 1
ATOM 692 O O . LYS A 1 83 ? -4.255 6.281 -13.474 1.00 55.62 83 LYS A O 1
ATOM 697 N N . GLU A 1 84 ? -2.760 7.459 -14.676 1.00 58.34 84 GLU A N 1
ATOM 698 C CA . GLU A 1 84 ? -3.478 7.368 -15.955 1.00 58.34 84 GLU A CA 1
ATOM 699 C C . GLU A 1 84 ? -2.978 6.219 -16.832 1.00 58.34 84 GLU A C 1
ATOM 701 O O . GLU A 1 84 ? -3.769 5.581 -17.521 1.00 58.34 84 GLU A O 1
ATOM 706 N N . TYR A 1 85 ? -1.696 5.858 -16.739 1.00 63.88 85 TYR A N 1
ATOM 707 C CA . TYR A 1 85 ? -1.074 4.964 -17.716 1.00 63.88 85 TYR A CA 1
ATOM 708 C C . TYR A 1 85 ? -0.712 3.597 -17.110 1.00 63.88 85 TYR A C 1
ATOM 710 O O . TYR A 1 85 ? -0.283 3.481 -15.960 1.00 63.88 85 TYR A O 1
ATOM 718 N N . SER A 1 86 ? -0.959 2.513 -17.849 1.00 58.22 86 SER A N 1
ATOM 719 C CA . SER A 1 86 ? -0.652 1.135 -17.422 1.00 58.22 86 SER A CA 1
ATOM 720 C C . SER A 1 86 ? 0.758 0.677 -17.795 1.00 58.22 86 SER A C 1
ATOM 722 O O . SER A 1 86 ? 1.288 -0.205 -17.128 1.00 58.22 86 SER A O 1
ATOM 724 N N . ASN A 1 87 ? 1.381 1.316 -18.791 1.00 65.75 87 ASN A N 1
ATOM 725 C CA . ASN A 1 87 ? 2.636 0.876 -19.412 1.00 65.75 87 ASN A CA 1
ATOM 726 C C . ASN A 1 87 ? 3.765 1.900 -19.210 1.00 65.75 87 ASN A C 1
ATOM 728 O O . ASN A 1 87 ? 4.480 2.260 -20.143 1.00 65.75 87 ASN A O 1
ATOM 732 N N . ILE A 1 88 ? 3.885 2.419 -17.989 1.00 72.25 88 ILE A N 1
ATOM 733 C CA . ILE A 1 88 ? 4.848 3.473 -17.668 1.00 72.25 88 ILE A CA 1
ATOM 734 C C . ILE A 1 88 ? 6.254 2.872 -17.560 1.00 72.25 88 ILE A C 1
ATOM 736 O O . ILE A 1 88 ? 6.444 1.945 -16.768 1.00 72.25 88 ILE A O 1
ATOM 740 N N . PRO A 1 89 ? 7.254 3.397 -18.292 1.00 73.75 89 PRO A N 1
ATOM 741 C CA . PRO A 1 89 ? 8.628 2.954 -18.158 1.00 73.75 89 PRO A CA 1
ATOM 742 C C . PRO A 1 89 ? 9.179 3.398 -16.806 1.00 73.75 89 PRO A C 1
ATOM 744 O O . PRO A 1 89 ? 9.032 4.549 -16.396 1.00 73.75 89 PRO A O 1
ATOM 747 N N . ILE A 1 90 ? 9.855 2.481 -16.126 1.00 76.31 90 ILE A N 1
ATOM 748 C CA . ILE A 1 90 ? 10.580 2.769 -14.892 1.00 76.31 90 ILE A CA 1
ATOM 749 C C . ILE A 1 90 ? 12.058 2.613 -15.203 1.00 76.31 90 ILE A C 1
ATOM 751 O O . ILE A 1 90 ? 12.489 1.566 -15.679 1.00 76.31 90 ILE A O 1
ATOM 755 N N . ILE A 1 91 ? 12.819 3.676 -14.967 1.00 79.19 91 ILE A N 1
ATOM 756 C CA . ILE A 1 91 ? 14.235 3.748 -15.311 1.00 79.19 91 ILE A CA 1
ATOM 757 C C . ILE A 1 91 ? 15.014 3.746 -14.007 1.00 79.19 91 ILE A C 1
ATOM 759 O O . ILE A 1 91 ? 14.840 4.642 -13.190 1.00 79.19 91 ILE A O 1
ATOM 763 N N . SER A 1 92 ? 15.871 2.753 -13.804 1.00 76.25 92 SER A N 1
ATOM 764 C CA . SER A 1 92 ? 16.748 2.694 -12.635 1.00 76.25 92 SER A CA 1
ATOM 765 C C . SER A 1 92 ? 18.169 3.065 -13.040 1.00 76.25 92 SER A C 1
ATOM 767 O O . SER A 1 92 ? 18.671 2.546 -14.032 1.00 76.25 92 SER A O 1
ATOM 769 N N . SER A 1 93 ? 18.816 3.944 -12.274 1.00 73.62 93 SER A N 1
ATOM 770 C CA . SER A 1 93 ? 20.219 4.331 -12.466 1.00 73.62 93 SER A CA 1
ATOM 771 C C . SER A 1 93 ? 21.062 3.837 -11.293 1.00 73.62 93 SER A C 1
ATOM 773 O O . SER A 1 93 ? 20.687 4.068 -10.146 1.00 73.62 93 SER A O 1
ATOM 775 N N . TYR A 1 94 ? 22.195 3.189 -11.584 1.00 67.69 94 TYR A N 1
ATOM 776 C CA . TYR A 1 94 ? 23.207 2.822 -10.579 1.00 67.69 94 TYR A CA 1
ATOM 777 C C . TYR A 1 94 ? 24.034 4.033 -10.130 1.00 67.69 94 TYR A C 1
ATOM 779 O O . TYR A 1 94 ? 24.528 4.100 -9.008 1.00 67.69 94 TYR A O 1
ATOM 787 N N . GLU A 1 95 ? 24.186 5.017 -11.015 1.00 69.69 95 GLU A N 1
ATOM 788 C CA . GLU A 1 95 ? 24.889 6.250 -10.693 1.00 69.69 95 GLU A CA 1
ATOM 789 C C . GLU A 1 95 ? 23.972 7.216 -9.942 1.00 69.69 95 GLU A C 1
ATOM 791 O O . GLU A 1 95 ? 22.780 7.343 -10.255 1.00 69.69 95 GLU A O 1
ATOM 796 N N . LYS A 1 96 ? 24.566 7.945 -8.987 1.00 69.12 96 LYS A N 1
ATOM 797 C CA . LYS A 1 96 ? 23.902 8.986 -8.187 1.00 69.12 96 LYS A CA 1
ATOM 798 C C . LYS A 1 96 ? 23.203 10.024 -9.065 1.00 69.12 96 LYS A C 1
ATOM 800 O O . LYS A 1 96 ? 22.120 10.493 -8.718 1.00 69.12 96 LYS A O 1
ATOM 805 N N . ASP A 1 97 ? 23.822 10.360 -10.192 1.00 77.50 97 ASP A N 1
ATOM 806 C CA . ASP A 1 97 ? 23.253 11.229 -11.206 1.00 77.50 97 ASP A CA 1
ATOM 807 C C . ASP A 1 97 ? 22.855 10.395 -12.428 1.00 77.50 97 ASP A C 1
ATOM 809 O O . ASP A 1 97 ? 23.697 9.714 -13.005 1.00 77.50 97 ASP A O 1
ATOM 813 N N . PRO A 1 98 ? 21.589 10.449 -12.877 1.00 78.75 98 PRO A N 1
ATOM 814 C CA . PRO A 1 98 ? 21.183 9.682 -14.038 1.00 78.75 98 PRO A CA 1
ATOM 815 C C . PRO A 1 98 ? 21.894 10.205 -15.288 1.00 78.75 98 PRO A C 1
ATOM 817 O O . PRO A 1 98 ? 21.951 11.424 -15.515 1.00 78.75 98 PRO A O 1
ATOM 820 N N . SER A 1 99 ? 22.386 9.278 -16.113 1.00 80.12 99 SER A N 1
ATOM 821 C CA . SER A 1 99 ? 23.014 9.572 -17.402 1.00 80.12 99 SER A CA 1
ATOM 822 C C . SER A 1 99 ? 22.110 10.411 -18.316 1.00 80.12 99 SER A C 1
ATOM 824 O O . SER A 1 99 ? 20.888 10.517 -18.130 1.00 80.12 99 SER A O 1
ATOM 826 N N . PHE A 1 100 ? 22.712 11.031 -19.336 1.00 81.75 100 PHE A N 1
ATOM 827 C CA . PHE A 1 100 ? 21.955 11.754 -20.360 1.00 81.75 100 PHE A CA 1
ATOM 828 C C . PHE A 1 100 ? 20.903 10.851 -21.017 1.00 81.75 100 PHE A C 1
ATOM 830 O O . PHE A 1 100 ? 19.763 11.278 -21.186 1.00 81.75 100 PHE A O 1
ATOM 837 N N . VAL A 1 101 ? 21.255 9.593 -21.297 1.00 78.75 101 VAL A N 1
ATOM 838 C CA . VAL A 1 101 ? 20.366 8.598 -21.910 1.00 78.75 101 VAL A CA 1
ATOM 839 C C . VAL A 1 101 ? 19.148 8.325 -21.024 1.00 78.75 101 VAL A C 1
ATOM 841 O O . VAL A 1 101 ? 18.021 8.420 -21.508 1.00 78.75 101 VAL A O 1
ATOM 844 N N . HIS A 1 102 ? 19.333 8.104 -19.716 1.00 80.44 102 HIS A N 1
ATOM 845 C CA . HIS A 1 102 ? 18.216 7.926 -18.776 1.00 80.44 102 HIS A CA 1
ATOM 846 C C . HIS A 1 102 ? 17.263 9.127 -18.782 1.00 80.44 102 HIS A C 1
ATOM 848 O O . HIS A 1 102 ? 16.044 8.972 -18.882 1.00 80.44 102 HIS A O 1
ATOM 854 N N . LYS A 1 103 ? 17.821 10.343 -18.713 1.00 84.62 103 LYS A N 1
ATOM 855 C CA . LYS A 1 103 ? 17.046 11.594 -18.743 1.00 84.62 103 LYS A CA 1
ATOM 856 C C . LYS A 1 103 ? 16.304 11.762 -20.067 1.00 84.62 103 LYS A C 1
ATOM 858 O O . LYS A 1 103 ? 15.151 12.185 -20.066 1.00 84.62 103 LYS A O 1
ATOM 863 N N . TYR A 1 104 ? 16.958 11.448 -21.180 1.00 82.38 104 TYR A N 1
ATOM 864 C CA . TYR A 1 104 ? 16.395 11.577 -22.515 1.00 82.38 104 TYR A CA 1
ATOM 865 C C . TYR A 1 104 ? 15.256 10.580 -22.749 1.00 82.38 104 TYR A C 1
ATOM 867 O O . TYR A 1 104 ? 14.202 10.987 -23.230 1.00 82.38 104 TYR A O 1
ATOM 875 N N . ILE A 1 105 ? 15.408 9.318 -22.332 1.00 80.56 105 ILE A N 1
ATOM 876 C CA . ILE A 1 105 ? 14.337 8.312 -22.389 1.00 80.56 105 ILE A CA 1
ATOM 877 C C . ILE A 1 105 ? 13.130 8.773 -21.565 1.00 80.56 105 ILE A C 1
ATOM 879 O O . ILE A 1 105 ? 12.012 8.808 -22.077 1.00 80.56 105 ILE A O 1
ATOM 883 N N . ALA A 1 106 ? 13.354 9.180 -20.310 1.00 81.44 106 ALA A N 1
ATOM 884 C CA . ALA A 1 106 ? 12.286 9.631 -19.421 1.00 81.44 106 ALA A CA 1
ATOM 885 C C . ALA A 1 106 ? 11.523 10.833 -20.004 1.00 81.44 106 ALA A C 1
ATOM 887 O O . ALA A 1 106 ? 10.295 10.876 -19.968 1.00 81.44 106 ALA A O 1
ATOM 888 N N . ARG A 1 107 ? 12.252 11.811 -20.559 1.00 80.75 107 ARG A N 1
ATOM 889 C CA . ARG A 1 107 ? 11.662 12.988 -21.212 1.00 80.75 107 ARG A CA 1
ATOM 890 C C . ARG A 1 107 ? 10.901 12.622 -22.474 1.00 80.75 107 ARG A C 1
ATOM 892 O O . ARG A 1 107 ? 9.763 13.046 -22.605 1.00 80.75 107 ARG A O 1
ATOM 899 N N . SER A 1 108 ? 11.492 11.800 -23.339 1.00 78.44 108 SER A N 1
ATOM 900 C CA . SER A 1 108 ? 10.867 11.363 -24.592 1.00 78.44 108 SER A CA 1
ATOM 901 C C . SER A 1 108 ? 9.542 10.644 -24.333 1.00 78.44 108 SER A C 1
ATOM 903 O O . SER A 1 108 ? 8.582 10.840 -25.073 1.00 78.44 108 SER A O 1
ATOM 905 N N . TYR A 1 109 ? 9.461 9.852 -23.258 1.00 77.88 109 TYR A N 1
ATOM 906 C CA . TYR A 1 109 ? 8.203 9.244 -22.828 1.00 77.88 109 TYR A CA 1
ATOM 907 C C . TYR A 1 109 ? 7.178 10.291 -22.373 1.00 77.88 109 TYR A C 1
ATOM 909 O O . TYR A 1 109 ? 6.043 10.286 -22.839 1.00 77.88 109 TYR A O 1
ATOM 917 N N . CYS A 1 110 ? 7.558 11.227 -21.502 1.00 77.25 110 CYS A N 1
ATOM 918 C CA . CYS A 1 110 ? 6.636 12.279 -21.064 1.00 77.25 110 CYS A CA 1
ATOM 919 C C . CYS A 1 110 ? 6.144 13.152 -22.227 1.00 77.25 110 CYS A C 1
ATOM 921 O O . CYS A 1 110 ? 4.969 13.486 -22.266 1.00 77.25 110 CYS A O 1
ATOM 923 N N . GLU A 1 111 ? 7.019 13.487 -23.177 1.00 75.38 111 GLU A N 1
ATOM 924 C CA . GLU A 1 111 ? 6.679 14.245 -24.390 1.00 75.38 111 GLU A CA 1
ATOM 925 C C . GLU A 1 111 ? 5.785 13.444 -25.344 1.00 75.38 111 GLU A C 1
ATOM 927 O O . GLU A 1 111 ? 4.978 14.020 -26.070 1.00 75.38 111 GLU A O 1
ATOM 932 N N . SER A 1 112 ? 5.911 12.112 -25.349 1.00 71.56 112 SER A N 1
ATOM 933 C CA . SER A 1 112 ? 5.061 11.240 -26.164 1.00 71.56 112 SER A CA 1
ATOM 934 C C . SER A 1 112 ? 3.605 11.203 -25.717 1.00 71.56 112 SER A C 1
ATOM 936 O O . SER A 1 112 ? 2.742 10.833 -26.509 1.00 71.56 112 SER A O 1
ATOM 938 N N . ILE A 1 113 ? 3.335 11.596 -24.475 1.00 71.31 113 ILE A N 1
ATOM 939 C CA . ILE A 1 113 ? 2.011 11.558 -23.878 1.00 71.31 113 ILE A CA 1
ATOM 940 C C . ILE A 1 113 ? 1.460 12.977 -23.805 1.00 71.31 113 ILE A C 1
ATOM 942 O O . ILE A 1 113 ? 2.014 13.860 -23.146 1.00 71.31 113 ILE A O 1
ATOM 946 N N . LYS A 1 114 ? 0.319 13.196 -24.458 1.00 61.34 114 LYS A N 1
ATOM 947 C CA . LYS A 1 114 ? -0.404 14.467 -24.383 1.00 61.34 114 LYS A CA 1
ATOM 948 C C . LYS A 1 114 ? -0.815 14.723 -22.922 1.00 61.34 114 LYS A C 1
ATOM 950 O O . LYS A 1 114 ? -1.355 13.840 -22.270 1.00 61.34 114 LYS A O 1
ATOM 955 N N . ASN A 1 115 ? -0.581 15.942 -22.427 1.00 60.41 115 ASN A N 1
ATOM 956 C CA . ASN A 1 115 ? -0.995 16.450 -21.101 1.00 60.41 115 ASN A CA 1
ATOM 957 C C . ASN A 1 115 ? -0.120 16.108 -19.878 1.00 60.41 115 ASN A C 1
ATOM 959 O O . ASN A 1 115 ? -0.492 16.459 -18.758 1.00 60.41 115 ASN A O 1
ATOM 963 N N . ILE A 1 116 ? 1.070 15.520 -20.041 1.00 65.31 116 ILE A N 1
ATOM 964 C CA . ILE A 1 116 ? 2.015 15.372 -18.921 1.00 65.31 116 ILE A CA 1
ATOM 965 C C . ILE A 1 116 ? 2.900 16.620 -18.778 1.00 65.31 116 ILE A C 1
ATOM 967 O O . ILE A 1 116 ? 3.447 17.143 -19.746 1.00 65.31 116 ILE A O 1
ATOM 971 N N . LYS A 1 117 ? 3.107 17.087 -17.538 1.00 65.12 117 LYS A N 1
ATOM 972 C CA . LYS A 1 117 ? 4.064 18.166 -17.246 1.00 65.12 117 LYS A CA 1
ATOM 973 C C . LYS A 1 117 ? 5.492 17.730 -17.592 1.00 65.12 117 LYS A C 1
ATOM 975 O O . LYS A 1 117 ? 5.977 16.714 -17.096 1.00 65.12 117 LYS A O 1
ATOM 980 N N . ASN A 1 118 ? 6.229 18.584 -18.304 1.00 63.41 118 ASN A N 1
ATOM 981 C CA . ASN A 1 118 ? 7.646 18.383 -18.653 1.00 63.41 118 ASN A CA 1
ATOM 982 C C . ASN A 1 118 ? 8.598 18.183 -17.456 1.00 63.41 118 ASN A C 1
ATOM 984 O O . ASN A 1 118 ? 9.776 17.907 -17.654 1.00 63.41 118 ASN A O 1
ATOM 988 N N . SER A 1 119 ? 8.149 18.334 -16.209 1.00 64.88 119 SER A N 1
ATOM 989 C CA . SER A 1 119 ? 8.939 18.034 -15.008 1.00 64.88 119 SER A CA 1
ATOM 990 C C . SER A 1 119 ? 8.716 16.622 -14.451 1.00 64.88 119 SER A C 1
ATOM 992 O O . SER A 1 119 ? 9.549 16.154 -13.674 1.00 64.88 119 SER A O 1
ATOM 994 N N . SER A 1 120 ? 7.651 15.923 -14.862 1.00 72.19 120 SER A N 1
ATOM 995 C CA . SER A 1 120 ? 7.246 14.617 -14.318 1.00 72.19 120 SER A CA 1
ATOM 996 C C . SER A 1 120 ? 8.155 13.457 -14.728 1.00 72.19 120 SER A C 1
ATOM 998 O O . SER A 1 120 ? 8.102 12.401 -14.107 1.00 72.19 120 SER A O 1
ATOM 1000 N N . TRP A 1 121 ? 9.051 13.644 -15.706 1.00 77.81 121 TRP A N 1
ATOM 1001 C CA . TRP A 1 121 ? 10.032 12.614 -16.087 1.00 77.81 121 TRP A CA 1
ATOM 1002 C C . TRP A 1 121 ? 10.941 12.208 -14.925 1.00 77.81 121 TRP A C 1
ATOM 1004 O O . TRP A 1 121 ? 11.427 11.084 -14.891 1.00 77.81 121 TRP A O 1
ATOM 1014 N N . LYS A 1 122 ? 11.160 13.100 -13.950 1.00 79.62 122 LYS A N 1
ATOM 1015 C CA . LYS A 1 122 ? 11.956 12.785 -12.757 1.00 79.62 122 LYS A CA 1
ATOM 1016 C C . LYS A 1 122 ? 11.324 11.669 -11.930 1.00 79.62 122 LYS A C 1
ATOM 1018 O O . LYS A 1 122 ? 12.051 10.869 -11.361 1.00 79.62 122 LYS A O 1
ATOM 1023 N N . ASP A 1 123 ? 9.995 11.577 -11.918 1.00 75.25 123 ASP A N 1
ATOM 1024 C CA . ASP A 1 123 ? 9.274 10.546 -11.170 1.00 75.25 123 ASP A CA 1
ATOM 1025 C C . ASP A 1 123 ? 9.412 9.152 -11.813 1.00 75.25 123 ASP A C 1
ATOM 1027 O O . ASP A 1 123 ? 9.117 8.147 -11.159 1.00 75.25 123 ASP A O 1
ATOM 1031 N N . LEU A 1 124 ? 9.864 9.080 -13.072 1.00 76.88 124 LEU A N 1
ATOM 1032 C CA . LEU A 1 124 ? 10.153 7.836 -13.798 1.00 76.88 124 LEU A CA 1
ATOM 1033 C C . LEU A 1 124 ? 11.541 7.279 -13.485 1.00 76.88 124 LEU A C 1
ATOM 1035 O O . LEU A 1 124 ? 11.775 6.088 -13.684 1.00 76.88 124 LEU A O 1
ATOM 1039 N N . ILE A 1 125 ? 12.451 8.136 -13.014 1.00 80.19 125 ILE A N 1
ATOM 1040 C CA . ILE A 1 125 ? 13.823 7.750 -12.716 1.00 80.19 125 ILE A CA 1
ATOM 1041 C C . ILE A 1 125 ? 13.944 7.423 -11.232 1.00 80.19 125 ILE A C 1
ATOM 1043 O O . ILE A 1 125 ? 13.702 8.256 -10.361 1.00 80.19 125 ILE A O 1
ATOM 1047 N N . LEU A 1 126 ? 14.353 6.196 -10.952 1.00 75.94 126 LEU A N 1
ATOM 1048 C CA . LEU A 1 126 ? 14.797 5.750 -9.646 1.00 75.94 126 LEU A CA 1
ATOM 1049 C C . LEU A 1 126 ? 16.306 5.997 -9.569 1.00 75.94 126 LEU A C 1
ATOM 1051 O O . LEU A 1 126 ? 17.097 5.308 -10.213 1.00 75.94 126 LEU A O 1
ATOM 1055 N N . THR A 1 127 ? 16.695 7.038 -8.833 1.00 67.31 127 THR A N 1
ATOM 1056 C CA . THR A 1 127 ? 18.095 7.331 -8.509 1.00 67.31 127 THR A CA 1
ATOM 1057 C C . THR A 1 127 ? 18.368 6.880 -7.085 1.00 67.31 127 THR A C 1
ATOM 1059 O O . THR A 1 127 ? 17.872 7.502 -6.142 1.00 67.31 127 THR A O 1
ATOM 1062 N N . GLU A 1 128 ? 19.175 5.841 -6.920 1.00 61.00 128 GLU A N 1
ATOM 1063 C CA . GLU A 1 128 ? 19.751 5.500 -5.624 1.00 61.00 128 GLU A CA 1
ATOM 1064 C C . GLU A 1 128 ? 21.270 5.597 -5.701 1.00 61.00 128 GLU A C 1
ATOM 1066 O O . GLU A 1 128 ? 21.880 5.193 -6.684 1.00 61.00 128 GLU A O 1
ATOM 1071 N N . SER A 1 129 ? 21.893 6.128 -4.648 1.00 54.28 129 SER A N 1
ATOM 1072 C CA . SER A 1 129 ? 23.326 5.947 -4.440 1.00 54.28 129 SER A CA 1
ATOM 1073 C C . SER A 1 129 ? 23.551 4.485 -4.075 1.00 54.28 129 SER A C 1
ATOM 1075 O O . SER A 1 129 ? 23.279 4.083 -2.941 1.00 54.28 129 SER A O 1
ATOM 1077 N N . THR A 1 130 ? 23.962 3.679 -5.042 1.00 55.31 130 THR A N 1
ATOM 1078 C CA . THR A 1 130 ? 24.233 2.266 -4.813 1.00 55.31 130 THR A CA 1
ATOM 1079 C C . THR A 1 130 ? 25.708 2.032 -4.533 1.00 55.31 130 THR A C 1
ATOM 1081 O O . THR A 1 130 ? 26.555 2.651 -5.172 1.00 55.31 130 THR A O 1
ATOM 1084 N N . ASP A 1 131 ? 26.008 1.119 -3.609 1.00 58.22 131 ASP A N 1
ATOM 1085 C CA . ASP A 1 131 ? 27.338 0.519 -3.510 1.00 58.22 131 ASP A CA 1
ATOM 1086 C C . ASP A 1 131 ? 27.680 -0.171 -4.841 1.00 58.22 131 ASP A C 1
ATOM 1088 O O . ASP A 1 131 ? 26.800 -0.748 -5.486 1.00 58.22 131 ASP A O 1
ATOM 1092 N N . GLU A 1 132 ? 28.950 -0.130 -5.245 1.00 57.38 132 GLU A N 1
ATOM 1093 C CA . GLU A 1 132 ? 29.441 -0.541 -6.575 1.00 57.38 132 GLU A CA 1
ATOM 1094 C C . GLU A 1 132 ? 29.182 -2.026 -6.937 1.00 57.38 132 GLU A C 1
ATOM 1096 O O . GLU A 1 132 ? 29.441 -2.430 -8.065 1.00 57.38 132 GLU A O 1
ATOM 1101 N N . ASN A 1 133 ? 28.623 -2.840 -6.026 1.00 61.19 133 ASN A N 1
ATOM 1102 C CA . ASN A 1 133 ? 28.426 -4.288 -6.178 1.00 61.19 133 ASN A CA 1
ATOM 1103 C C . ASN A 1 133 ? 27.041 -4.783 -5.702 1.00 61.19 133 ASN A C 1
ATOM 1105 O O . ASN A 1 133 ? 26.941 -5.656 -4.837 1.00 61.19 133 ASN A O 1
ATOM 1109 N N . LEU A 1 134 ? 25.945 -4.249 -6.248 1.00 65.25 134 LEU A N 1
ATOM 1110 C CA . LEU A 1 134 ? 24.605 -4.810 -6.007 1.00 65.25 134 LEU A CA 1
ATOM 1111 C C . LEU A 1 134 ? 24.348 -6.056 -6.863 1.00 65.25 134 LEU A C 1
ATOM 1113 O O . LEU A 1 134 ? 24.491 -6.025 -8.084 1.00 65.25 134 LEU A O 1
ATOM 1117 N N . SER A 1 135 ? 23.873 -7.134 -6.234 1.00 73.62 135 SER A N 1
ATOM 1118 C CA . SER A 1 135 ? 23.339 -8.288 -6.963 1.00 73.62 135 SER A CA 1
ATOM 1119 C C . SER A 1 135 ? 22.056 -7.927 -7.725 1.00 73.62 135 SER A C 1
ATOM 1121 O O . SER A 1 135 ? 21.303 -7.033 -7.322 1.00 73.62 135 SER A O 1
ATOM 1123 N N . ALA A 1 136 ? 21.774 -8.656 -8.810 1.00 71.94 136 ALA A N 1
ATOM 1124 C CA . ALA A 1 136 ? 20.556 -8.476 -9.604 1.00 71.94 136 ALA A CA 1
ATOM 1125 C C . ALA A 1 136 ? 19.276 -8.634 -8.761 1.00 71.94 136 ALA A C 1
ATOM 1127 O O . ALA A 1 136 ? 18.343 -7.844 -8.905 1.00 71.94 136 ALA A O 1
ATOM 1128 N N . ASP A 1 137 ? 19.258 -9.587 -7.826 1.00 73.56 137 ASP A N 1
ATOM 1129 C CA . ASP A 1 137 ? 18.127 -9.795 -6.915 1.00 73.56 137 ASP A CA 1
ATOM 1130 C C . ASP A 1 137 ? 17.907 -8.592 -5.995 1.00 73.56 137 ASP A C 1
ATOM 1132 O O . ASP A 1 137 ? 16.774 -8.150 -5.803 1.00 73.56 137 ASP A O 1
ATOM 1136 N N . SER A 1 138 ? 18.991 -8.016 -5.466 1.00 74.06 138 SER A N 1
ATOM 1137 C CA . SER A 1 138 ? 18.924 -6.826 -4.613 1.00 74.06 138 SER A CA 1
ATOM 1138 C C . SER A 1 138 ? 18.419 -5.607 -5.389 1.00 74.06 138 SER A C 1
ATOM 1140 O O . SER A 1 138 ? 17.586 -4.848 -4.893 1.00 74.06 138 SER A O 1
ATOM 1142 N N . LEU A 1 139 ? 18.843 -5.451 -6.645 1.00 74.00 139 LEU A N 1
ATOM 1143 C CA . LEU A 1 139 ? 18.324 -4.409 -7.530 1.00 74.00 139 LEU A CA 1
ATOM 1144 C C . LEU A 1 139 ? 16.827 -4.583 -7.802 1.00 74.00 139 LEU A C 1
ATOM 1146 O O . LEU A 1 139 ? 16.053 -3.647 -7.610 1.00 74.00 139 LEU A O 1
ATOM 1150 N N . MET A 1 140 ? 16.406 -5.770 -8.242 1.00 77.06 140 MET A N 1
ATOM 1151 C CA . MET A 1 140 ? 15.002 -6.032 -8.564 1.00 77.06 140 MET A CA 1
ATOM 1152 C C . MET A 1 140 ? 14.104 -5.841 -7.350 1.00 77.06 140 MET A C 1
ATOM 1154 O O . MET A 1 140 ? 13.014 -5.280 -7.462 1.00 77.06 140 MET A O 1
ATOM 1158 N N . ARG A 1 141 ? 14.597 -6.233 -6.175 1.00 76.75 141 ARG A N 1
ATOM 1159 C CA . ARG A 1 141 ? 13.943 -5.987 -4.897 1.00 76.75 141 ARG A CA 1
ATOM 1160 C C . ARG A 1 141 ? 13.734 -4.500 -4.628 1.00 76.75 141 ARG A C 1
ATOM 1162 O O . ARG A 1 141 ? 12.628 -4.091 -4.280 1.00 76.75 141 ARG A O 1
ATOM 1169 N N . LYS A 1 142 ? 14.780 -3.693 -4.800 1.00 75.94 142 LYS A N 1
ATOM 1170 C CA . LYS A 1 142 ? 14.717 -2.238 -4.616 1.00 75.94 142 LYS A CA 1
ATOM 1171 C C . LYS A 1 142 ? 13.725 -1.593 -5.576 1.00 75.94 142 LYS A C 1
ATOM 1173 O O . LYS A 1 142 ? 12.855 -0.848 -5.134 1.00 75.94 142 LYS A O 1
ATOM 1178 N N . ILE A 1 143 ? 13.797 -1.944 -6.863 1.00 77.88 143 ILE A N 1
ATOM 1179 C CA . ILE A 1 143 ? 12.852 -1.463 -7.877 1.00 77.88 143 ILE A CA 1
ATOM 1180 C C . ILE A 1 143 ? 11.426 -1.822 -7.461 1.00 77.88 143 ILE A C 1
ATOM 1182 O O . ILE A 1 143 ? 10.571 -0.942 -7.403 1.00 77.88 143 ILE A O 1
ATOM 1186 N N . TYR A 1 144 ? 11.174 -3.088 -7.118 1.00 81.50 144 TYR A N 1
ATOM 1187 C CA . TYR A 1 144 ? 9.855 -3.552 -6.696 1.00 81.50 144 TYR A CA 1
ATOM 1188 C C . TYR A 1 144 ? 9.317 -2.760 -5.496 1.00 81.50 144 TYR A C 1
ATOM 1190 O O . TYR A 1 144 ? 8.171 -2.307 -5.528 1.00 81.50 144 TYR A O 1
ATOM 1198 N N . ASN A 1 145 ? 10.144 -2.539 -4.472 1.00 81.56 145 ASN A N 1
ATOM 1199 C CA . ASN A 1 145 ? 9.769 -1.751 -3.300 1.00 81.56 145 ASN A CA 1
ATOM 1200 C C . ASN A 1 145 ? 9.429 -0.305 -3.655 1.00 81.56 145 ASN A C 1
ATOM 1202 O O . ASN A 1 145 ? 8.393 0.199 -3.225 1.00 81.56 145 ASN A O 1
ATOM 1206 N N . GLU A 1 146 ? 10.236 0.349 -4.485 1.00 80.50 146 GLU A N 1
ATOM 1207 C CA . GLU A 1 146 ? 9.966 1.717 -4.926 1.00 80.50 146 GLU A CA 1
ATOM 1208 C C . GLU A 1 146 ? 8.672 1.817 -5.749 1.00 80.50 146 GLU A C 1
ATOM 1210 O O . GLU A 1 146 ? 7.857 2.720 -5.530 1.00 80.50 146 GLU A O 1
ATOM 1215 N N . VAL A 1 147 ? 8.416 0.859 -6.649 1.00 82.50 147 VAL A N 1
ATOM 1216 C CA . VAL A 1 147 ? 7.135 0.780 -7.372 1.00 82.50 147 VAL A CA 1
ATOM 1217 C C . VAL A 1 147 ? 5.979 0.608 -6.392 1.00 82.50 147 VAL A C 1
ATOM 1219 O O . VAL A 1 147 ? 4.967 1.306 -6.493 1.00 82.50 147 VAL A O 1
ATOM 1222 N N . LEU A 1 148 ? 6.121 -0.293 -5.422 1.00 86.62 148 LEU A N 1
ATOM 1223 C CA . LEU A 1 148 ? 5.078 -0.573 -4.448 1.00 86.62 148 LEU A CA 1
ATOM 1224 C C . LEU A 1 148 ? 4.770 0.648 -3.571 1.00 86.62 148 LEU A C 1
ATOM 1226 O O . LEU A 1 148 ? 3.599 0.984 -3.393 1.00 86.62 148 LEU A O 1
ATOM 1230 N N . VAL A 1 149 ? 5.793 1.353 -3.079 1.00 87.06 149 VAL A N 1
ATOM 1231 C CA . VAL A 1 149 ? 5.640 2.599 -2.308 1.00 87.06 149 VAL A CA 1
ATOM 1232 C C . VAL A 1 149 ? 4.881 3.646 -3.122 1.00 87.06 149 VAL A C 1
ATOM 1234 O O . VAL A 1 149 ? 3.993 4.319 -2.585 1.00 87.06 149 VAL A O 1
ATOM 1237 N N . LYS A 1 150 ? 5.178 3.776 -4.422 1.00 85.38 150 LYS A N 1
ATOM 1238 C CA . LYS A 1 150 ? 4.459 4.688 -5.326 1.00 85.38 150 LYS A CA 1
ATOM 1239 C C . LYS A 1 150 ? 2.994 4.284 -5.495 1.00 85.38 150 LYS A C 1
ATOM 1241 O O . LYS A 1 150 ? 2.123 5.137 -5.320 1.00 85.38 150 LYS A O 1
ATOM 1246 N N . LEU A 1 151 ? 2.714 3.005 -5.754 1.00 87.44 151 LEU A N 1
ATOM 1247 C CA . LEU A 1 151 ? 1.349 2.482 -5.899 1.00 87.44 151 LEU A CA 1
ATOM 1248 C C . LEU A 1 151 ? 0.522 2.668 -4.622 1.00 87.44 151 LEU A C 1
ATOM 1250 O O . LEU A 1 151 ? -0.628 3.101 -4.671 1.00 87.44 151 LEU A O 1
ATOM 1254 N N . VAL A 1 152 ? 1.112 2.389 -3.462 1.00 91.31 152 VAL A N 1
ATOM 1255 C CA . VAL A 1 152 ? 0.473 2.609 -2.162 1.00 91.31 152 VAL A CA 1
ATOM 1256 C C . VAL A 1 152 ? 0.241 4.099 -1.910 1.00 91.31 152 VAL A C 1
ATOM 1258 O O . VAL A 1 152 ? -0.843 4.497 -1.490 1.00 91.31 152 VAL A O 1
ATOM 1261 N N . SER A 1 153 ? 1.222 4.951 -2.208 1.00 90.44 153 SER A N 1
ATOM 1262 C CA . SER A 1 153 ? 1.078 6.406 -2.079 1.00 90.44 153 SER A CA 1
ATOM 1263 C C . SER A 1 153 ? -0.042 6.960 -2.961 1.00 90.44 153 SER A C 1
ATOM 1265 O O . SER A 1 153 ? -0.703 7.931 -2.586 1.00 90.44 153 SER A O 1
ATOM 1267 N N . GLU A 1 154 ? -0.251 6.365 -4.133 1.00 87.19 154 GLU A N 1
ATOM 1268 C CA . GLU A 1 154 ? -1.368 6.677 -5.019 1.00 87.19 154 GLU A CA 1
ATOM 1269 C C . GLU A 1 154 ? -2.701 6.191 -4.443 1.00 87.19 154 GLU A C 1
ATOM 1271 O O . GLU A 1 154 ? -3.676 6.937 -4.473 1.00 87.19 154 GLU A O 1
ATOM 1276 N N . ALA A 1 155 ? -2.747 4.986 -3.870 1.00 91.44 155 ALA A N 1
ATOM 1277 C CA . ALA A 1 155 ? -3.930 4.478 -3.183 1.00 91.44 155 ALA A CA 1
ATOM 1278 C C . ALA A 1 155 ? -4.359 5.413 -2.036 1.00 91.44 155 ALA A C 1
ATOM 1280 O O . ALA A 1 155 ? -5.525 5.809 -1.965 1.00 91.44 155 ALA A O 1
ATOM 1281 N N . LEU A 1 156 ? -3.407 5.862 -1.208 1.00 93.38 156 LEU A N 1
ATOM 1282 C CA . LEU A 1 156 ? -3.660 6.832 -0.137 1.00 93.38 156 LEU A CA 1
ATOM 1283 C C . LEU A 1 156 ? -4.179 8.173 -0.680 1.00 93.38 156 LEU A C 1
ATOM 1285 O O . LEU A 1 156 ? -5.105 8.753 -0.112 1.00 93.38 156 LEU A O 1
ATOM 1289 N N . ASP A 1 157 ? -3.607 8.667 -1.785 1.00 90.44 157 ASP A N 1
ATOM 1290 C CA . ASP A 1 157 ? -4.075 9.894 -2.444 1.00 90.44 157 ASP A CA 1
ATOM 1291 C C . ASP A 1 157 ? -5.503 9.735 -2.972 1.00 90.44 157 ASP A C 1
ATOM 1293 O O . ASP A 1 157 ? -6.347 10.597 -2.723 1.00 90.44 157 ASP A O 1
ATOM 1297 N N . TYR A 1 158 ? -5.780 8.612 -3.641 1.00 89.44 158 TYR A N 1
ATOM 1298 C CA . TYR A 1 158 ? -7.097 8.246 -4.149 1.00 89.44 158 TYR A CA 1
ATOM 1299 C C . TYR A 1 158 ? -8.135 8.271 -3.028 1.00 89.44 158 TYR A C 1
ATOM 1301 O O . TYR A 1 158 ? -9.132 8.979 -3.157 1.00 89.44 158 TYR A O 1
ATOM 1309 N N . SER A 1 159 ? -7.864 7.591 -1.913 1.00 92.25 159 SER A N 1
ATOM 1310 C CA . SER A 1 159 ? -8.778 7.491 -0.770 1.00 92.25 159 SER A CA 1
ATOM 1311 C C . SER A 1 159 ? -8.916 8.793 0.021 1.00 92.25 159 SER A C 1
ATOM 1313 O O . SER A 1 159 ? -9.908 8.986 0.710 1.00 92.25 159 SER A O 1
ATOM 1315 N N . SER A 1 160 ? -7.961 9.723 -0.082 1.00 90.06 160 SER A N 1
ATOM 1316 C CA . SER A 1 160 ? -8.052 11.028 0.590 1.00 90.06 160 SER A CA 1
ATOM 1317 C C . SER A 1 160 ? -9.069 11.995 -0.044 1.00 90.06 160 SER A C 1
ATOM 1319 O O . SER A 1 160 ? -9.365 13.043 0.539 1.00 90.06 160 SER A O 1
ATOM 1321 N N . LYS A 1 161 ? -9.599 11.661 -1.230 1.00 87.00 161 LYS A N 1
ATOM 1322 C CA . LYS A 1 161 ? -10.634 12.424 -1.948 1.00 87.00 161 LYS A CA 1
ATOM 1323 C C . LYS A 1 161 ? -12.039 12.015 -1.474 1.00 87.00 161 LYS A C 1
ATOM 1325 O O . LYS A 1 161 ? -12.259 10.877 -1.078 1.00 87.00 161 LYS A O 1
ATOM 1330 N N . GLU A 1 162 ? -12.997 12.945 -1.510 1.00 64.94 162 GLU A N 1
ATOM 1331 C CA . GLU A 1 162 ? -14.232 12.897 -0.700 1.00 64.94 162 GLU A CA 1
ATOM 1332 C C . GLU A 1 162 ? -15.215 11.746 -0.960 1.00 64.94 162 GLU A C 1
ATOM 1334 O O . GLU A 1 162 ? -16.098 11.528 -0.137 1.00 64.94 162 GLU A O 1
ATOM 1339 N N . THR A 1 163 ? -15.050 10.989 -2.042 1.00 72.88 163 THR A N 1
ATOM 1340 C CA . THR A 1 163 ? -16.011 9.965 -2.489 1.00 72.88 163 THR A CA 1
ATOM 1341 C C . THR A 1 163 ? -15.379 8.608 -2.787 1.00 72.88 163 THR A C 1
ATOM 1343 O O . THR A 1 163 ? -16.056 7.705 -3.265 1.00 72.88 163 THR A O 1
ATOM 1346 N N . ASN A 1 164 ? -14.079 8.457 -2.545 1.00 80.69 164 ASN A N 1
ATOM 1347 C CA . ASN A 1 164 ? -13.308 7.355 -3.120 1.00 80.69 164 ASN A CA 1
ATOM 1348 C C . ASN A 1 164 ? -13.085 6.180 -2.166 1.00 80.69 164 ASN A C 1
ATOM 1350 O O . ASN A 1 164 ? -12.695 5.105 -2.614 1.00 80.69 164 ASN A O 1
ATOM 1354 N N . ALA A 1 165 ? -13.307 6.383 -0.867 1.00 86.62 165 ALA A N 1
ATOM 1355 C CA . ALA A 1 165 ? -13.147 5.351 0.146 1.00 86.62 165 ALA A CA 1
ATOM 1356 C C . ALA A 1 165 ? -14.216 5.479 1.235 1.00 86.62 165 ALA A C 1
ATOM 1358 O O . ALA A 1 165 ? -14.341 6.513 1.894 1.00 86.62 165 ALA A O 1
ATOM 1359 N N . THR A 1 166 ? -14.965 4.406 1.452 1.00 86.44 166 THR A N 1
ATOM 1360 C CA . THR A 1 166 ? -16.124 4.341 2.350 1.00 86.44 166 THR A CA 1
ATOM 1361 C C . THR A 1 166 ? -15.754 4.582 3.812 1.00 86.44 166 THR A C 1
ATOM 1363 O O . THR A 1 166 ? -16.474 5.294 4.513 1.00 86.44 166 THR A O 1
ATOM 1366 N N . PHE A 1 167 ? -14.600 4.085 4.275 1.00 89.69 167 PHE A N 1
ATOM 1367 C CA . PHE A 1 167 ? -14.150 4.300 5.656 1.00 89.69 167 PHE A CA 1
ATOM 1368 C C . PHE A 1 167 ? -13.915 5.782 5.991 1.00 89.69 167 PHE A C 1
ATOM 1370 O O . PHE A 1 167 ? -14.112 6.193 7.135 1.00 89.69 167 PHE A O 1
ATOM 1377 N N . THR A 1 168 ? -13.569 6.611 4.999 1.00 90.62 168 THR A N 1
ATOM 1378 C CA . THR A 1 168 ? -13.336 8.050 5.213 1.00 90.62 168 THR A CA 1
ATOM 1379 C C . THR A 1 168 ? -14.610 8.834 5.516 1.00 90.62 168 THR A C 1
ATOM 1381 O O . THR A 1 168 ? -14.524 9.949 6.025 1.00 90.62 168 THR A O 1
ATOM 1384 N N . ALA A 1 169 ? -15.785 8.252 5.248 1.00 87.62 169 ALA A N 1
ATOM 1385 C CA . ALA A 1 169 ? -17.069 8.817 5.651 1.00 87.62 169 ALA A CA 1
ATOM 1386 C C . ALA A 1 169 ? -17.377 8.565 7.138 1.00 87.62 169 ALA A C 1
ATOM 1388 O O . ALA A 1 169 ? -18.148 9.308 7.739 1.00 87.62 169 ALA A O 1
ATOM 1389 N N . TYR A 1 170 ? -16.788 7.520 7.729 1.00 89.25 170 TYR A N 1
ATOM 1390 C CA . TYR A 1 170 ? -17.003 7.154 9.130 1.00 89.25 170 TYR A CA 1
ATOM 1391 C C . TYR A 1 170 ? -15.940 7.726 10.060 1.00 89.25 170 TYR A C 1
ATOM 1393 O O . TYR A 1 170 ? -16.255 8.097 11.185 1.00 89.25 170 TYR A O 1
ATOM 1401 N N . VAL A 1 171 ? -14.683 7.767 9.619 1.00 90.81 171 VAL A N 1
ATOM 1402 C CA . VAL A 1 171 ? -13.567 8.204 10.457 1.00 90.81 171 VAL A CA 1
ATOM 1403 C C . VAL A 1 171 ? -13.331 9.704 10.257 1.00 90.81 171 VAL A C 1
ATOM 1405 O O . VAL A 1 171 ? -12.960 10.115 9.151 1.00 90.81 171 VAL A O 1
ATOM 1408 N N . PRO A 1 172 ? -13.501 10.544 11.298 1.00 88.94 172 PRO A N 1
ATOM 1409 C CA . PRO A 1 172 ? -13.229 11.972 11.183 1.00 88.94 172 PRO A CA 1
ATOM 1410 C C . PRO A 1 172 ? -11.789 12.228 10.757 1.00 88.94 172 PRO A C 1
ATOM 1412 O O . PRO A 1 172 ? -10.915 11.416 11.031 1.00 88.94 172 PRO A O 1
ATOM 1415 N N . ILE A 1 173 ? -11.530 13.338 10.062 1.00 89.69 173 ILE A N 1
ATOM 1416 C CA . ILE A 1 173 ? -10.190 13.766 9.606 1.00 89.69 173 ILE A CA 1
ATOM 1417 C C . ILE A 1 173 ? -9.332 12.688 8.900 1.00 89.69 173 ILE A C 1
ATOM 1419 O O . ILE A 1 173 ? -8.145 12.921 8.657 1.00 89.69 173 ILE A O 1
ATOM 1423 N N . ALA A 1 174 ? -9.901 11.548 8.483 1.00 91.62 174 ALA A N 1
ATOM 1424 C CA . ALA A 1 174 ? -9.163 10.458 7.842 1.00 91.62 174 ALA A CA 1
ATOM 1425 C C . ALA A 1 174 ? -8.419 10.938 6.595 1.00 91.62 174 ALA A C 1
ATOM 1427 O O . ALA A 1 174 ? -7.262 10.594 6.379 1.00 91.62 174 ALA A O 1
ATOM 1428 N N . LYS A 1 175 ? -9.038 11.842 5.829 1.00 91.62 175 LYS A N 1
ATOM 1429 C CA . LYS A 1 175 ? -8.431 12.501 4.663 1.00 91.62 175 LYS A CA 1
ATOM 1430 C C . LYS A 1 175 ? -7.117 13.211 5.005 1.00 91.62 175 LYS A C 1
ATOM 1432 O O . LYS A 1 175 ? -6.162 13.148 4.233 1.00 91.62 175 LYS A O 1
ATOM 1437 N N . TYR A 1 176 ? -7.066 13.898 6.147 1.00 91.50 176 TYR A N 1
ATOM 1438 C CA . TYR A 1 176 ? -5.869 14.606 6.605 1.00 91.50 176 TYR A CA 1
ATOM 1439 C C . TYR A 1 176 ? -4.778 13.621 7.030 1.00 91.50 176 TYR A C 1
ATOM 1441 O O . TYR A 1 176 ? -3.628 13.749 6.611 1.00 91.50 176 TYR A O 1
ATOM 1449 N N . LEU A 1 177 ? -5.154 12.587 7.783 1.00 91.88 177 LEU A N 1
ATOM 1450 C CA . LEU A 1 177 ? -4.237 11.532 8.209 1.00 91.88 177 LEU A CA 1
ATOM 1451 C C . LEU A 1 177 ? -3.653 10.755 7.022 1.00 91.88 177 LEU A C 1
ATOM 1453 O O . LEU A 1 177 ? -2.440 10.594 6.957 1.00 91.88 177 LEU A O 1
ATOM 1457 N N . LEU A 1 178 ? -4.461 10.376 6.029 1.00 94.19 178 LEU A N 1
ATOM 1458 C CA . LEU A 1 178 ? -3.986 9.722 4.801 1.00 94.19 178 LEU A CA 1
ATOM 1459 C C . LEU A 1 178 ? -2.941 10.567 4.062 1.00 94.19 178 LEU A C 1
ATOM 1461 O O . LEU A 1 178 ? -1.931 10.041 3.593 1.00 94.19 178 LEU A O 1
ATOM 1465 N N . LYS A 1 179 ? -3.137 11.891 3.997 1.00 91.75 179 LYS A N 1
ATOM 1466 C CA . LYS A 1 179 ? -2.146 12.811 3.418 1.00 91.75 179 LYS A CA 1
ATOM 1467 C C . LYS A 1 179 ? -0.852 12.852 4.236 1.00 91.75 179 LYS A C 1
ATOM 1469 O O . LYS A 1 179 ? 0.218 12.952 3.641 1.00 91.75 179 LYS A O 1
ATOM 1474 N N . ASN A 1 180 ? -0.929 12.755 5.562 1.00 89.50 180 ASN A N 1
ATOM 1475 C CA . ASN A 1 180 ? 0.253 12.709 6.428 1.00 89.50 180 ASN A CA 1
ATOM 1476 C C . ASN A 1 180 ? 1.020 11.389 6.292 1.00 89.50 180 ASN A C 1
ATOM 1478 O O . ASN A 1 180 ? 2.239 11.426 6.144 1.00 89.50 180 ASN A O 1
ATOM 1482 N N . ILE A 1 181 ? 0.316 10.254 6.244 1.00 91.56 181 ILE A N 1
ATOM 1483 C CA . ILE A 1 181 ? 0.909 8.932 5.982 1.00 91.56 181 ILE A CA 1
ATOM 1484 C C . ILE A 1 181 ? 1.584 8.926 4.604 1.00 91.56 181 ILE A C 1
ATOM 1486 O O . ILE A 1 181 ? 2.713 8.484 4.438 1.00 91.56 181 ILE A O 1
ATOM 1490 N N . ARG A 1 182 ? 0.941 9.504 3.586 1.00 90.19 182 ARG A N 1
ATOM 1491 C CA . ARG A 1 182 ? 1.560 9.625 2.261 1.00 90.19 182 ARG A CA 1
ATOM 1492 C C . ARG A 1 182 ? 2.854 10.445 2.295 1.00 90.19 182 ARG A C 1
ATOM 1494 O O . ARG A 1 182 ? 3.806 10.110 1.594 1.00 90.19 182 ARG A O 1
ATOM 1501 N N . LYS A 1 183 ? 2.892 11.539 3.063 1.00 87.38 183 LYS A N 1
ATOM 1502 C CA . LYS A 1 183 ? 4.105 12.359 3.212 1.00 87.38 183 LYS A CA 1
ATOM 1503 C C . LYS A 1 183 ? 5.231 11.572 3.883 1.00 87.38 183 LYS A C 1
ATOM 1505 O O . LYS A 1 183 ? 6.357 11.640 3.402 1.00 87.38 183 LYS A O 1
ATOM 1510 N N . SER A 1 184 ? 4.928 10.772 4.910 1.00 84.12 184 SER A N 1
ATOM 1511 C CA . SER A 1 184 ? 5.949 9.965 5.592 1.00 84.12 184 SER A CA 1
ATOM 1512 C C . SER A 1 184 ? 6.611 8.928 4.681 1.00 84.12 184 SER A C 1
ATOM 1514 O O . SER A 1 184 ? 7.771 8.599 4.895 1.00 84.12 184 SER A O 1
ATOM 1516 N N . PHE A 1 185 ? 5.939 8.468 3.621 1.00 83.62 185 PHE A N 1
ATOM 1517 C CA . PHE A 1 185 ? 6.548 7.558 2.642 1.00 83.62 185 PHE A CA 1
ATOM 1518 C C . PHE A 1 185 ? 7.509 8.237 1.659 1.00 83.62 185 PHE A C 1
ATOM 1520 O O . PHE A 1 185 ? 8.421 7.576 1.153 1.00 83.62 185 PHE A O 1
ATOM 1527 N N . LYS A 1 186 ? 7.319 9.537 1.391 1.00 75.19 186 LYS A N 1
ATOM 1528 C CA . LYS A 1 186 ? 8.143 10.322 0.455 1.00 75.19 186 LYS A CA 1
ATOM 1529 C C . LYS A 1 186 ? 9.408 10.887 1.095 1.00 75.19 186 LYS A C 1
ATOM 1531 O O . LYS A 1 186 ? 10.420 11.049 0.416 1.00 75.19 186 LYS A O 1
ATOM 1536 N N . ASP A 1 187 ? 9.354 11.203 2.383 1.00 69.75 187 ASP A N 1
ATOM 1537 C CA . ASP A 1 187 ? 10.460 11.848 3.077 1.00 69.75 187 ASP A CA 1
ATOM 1538 C C . ASP A 1 187 ? 11.508 10.815 3.513 1.00 69.75 187 ASP A C 1
ATOM 1540 O O . ASP A 1 187 ? 11.492 10.326 4.636 1.00 69.75 187 ASP A O 1
ATOM 1544 N N . ASN A 1 188 ? 12.505 10.538 2.665 1.00 59.78 188 ASN A N 1
ATOM 1545 C CA . ASN A 1 188 ? 13.659 9.698 3.044 1.00 59.78 188 ASN A CA 1
ATOM 1546 C C . ASN A 1 188 ? 14.507 10.295 4.195 1.00 59.78 188 ASN A C 1
ATOM 1548 O O . ASN A 1 188 ? 15.398 9.632 4.721 1.00 59.78 188 ASN A O 1
ATOM 1552 N N . LYS A 1 189 ? 14.232 11.548 4.589 1.00 55.16 189 LYS A N 1
ATOM 1553 C CA . LYS A 1 189 ? 14.832 12.261 5.731 1.00 55.16 189 LYS A CA 1
ATOM 1554 C C . LYS A 1 189 ? 13.931 12.293 6.977 1.00 55.16 189 LYS A C 1
ATOM 1556 O O . LYS A 1 189 ? 14.228 13.038 7.906 1.00 55.16 189 LYS A O 1
ATOM 1561 N N . SER A 1 190 ? 12.802 11.583 6.976 1.00 56.50 190 SER A N 1
ATOM 1562 C CA . SER A 1 190 ? 11.799 11.668 8.042 1.00 56.50 190 SER A CA 1
ATOM 1563 C C . SER A 1 190 ? 12.322 11.215 9.410 1.00 56.50 190 SER A C 1
ATOM 1565 O O . SER A 1 190 ? 13.212 10.366 9.474 1.00 56.50 190 SER A O 1
ATOM 1567 N N . ASP A 1 191 ? 11.684 11.708 10.480 1.00 61.16 191 ASP A N 1
ATOM 1568 C CA . ASP A 1 191 ? 11.833 11.230 11.864 1.00 61.16 191 ASP A CA 1
ATOM 1569 C C . ASP A 1 191 ? 11.928 9.699 11.950 1.00 61.16 191 ASP A C 1
ATOM 1571 O O . ASP A 1 191 ? 11.238 8.978 11.220 1.00 61.16 191 ASP A O 1
ATOM 1575 N N . GLY A 1 192 ? 12.746 9.199 12.883 1.00 74.00 192 GLY A N 1
ATOM 1576 C CA . GLY A 1 192 ? 13.049 7.770 13.015 1.00 74.00 192 GLY A CA 1
ATOM 1577 C C . GLY A 1 192 ? 11.816 6.861 13.091 1.00 74.00 192 GLY A C 1
ATOM 1578 O O . GLY A 1 192 ? 11.848 5.756 12.562 1.00 74.00 192 GLY A O 1
ATOM 1579 N N . GLU A 1 193 ? 10.706 7.323 13.669 1.00 75.31 193 GLU A N 1
ATOM 1580 C CA . GLU A 1 193 ? 9.455 6.552 13.769 1.00 75.31 193 GLU A CA 1
ATOM 1581 C C . GLU A 1 193 ? 8.723 6.391 12.430 1.00 75.31 193 GLU A C 1
ATOM 1583 O O . GLU A 1 193 ? 8.231 5.309 12.115 1.00 75.31 193 GLU A O 1
ATOM 1588 N N . LYS A 1 194 ? 8.698 7.434 11.595 1.00 78.56 194 LYS A N 1
ATOM 1589 C CA . LYS A 1 194 ? 8.087 7.377 10.255 1.00 78.56 194 LYS A CA 1
ATOM 1590 C C . LYS A 1 194 ? 8.845 6.421 9.345 1.00 78.56 194 LYS A C 1
ATOM 1592 O O . LYS A 1 194 ? 8.230 5.650 8.609 1.00 78.56 194 LYS A O 1
ATOM 1597 N N . LYS A 1 195 ? 10.176 6.444 9.451 1.00 81.31 195 LYS A N 1
ATOM 1598 C CA . LYS A 1 195 ? 11.045 5.495 8.761 1.00 81.31 195 LYS A CA 1
ATOM 1599 C C . LYS A 1 195 ? 10.784 4.066 9.244 1.00 81.31 195 LYS A C 1
ATOM 1601 O O . LYS A 1 195 ? 10.547 3.203 8.413 1.00 81.31 195 LYS A O 1
ATOM 1606 N N . LYS A 1 196 ? 10.698 3.840 10.562 1.00 84.38 196 LYS A N 1
ATOM 1607 C CA . LYS A 1 196 ? 10.353 2.527 11.135 1.00 84.38 196 LYS A CA 1
ATOM 1608 C C . LYS A 1 196 ? 9.022 1.977 10.615 1.00 84.38 196 LYS A C 1
ATOM 1610 O O . LYS A 1 196 ? 8.952 0.790 10.330 1.00 84.38 196 LYS A O 1
ATOM 1615 N N . PHE A 1 197 ? 7.984 2.805 10.462 1.00 88.00 197 PHE A N 1
ATOM 1616 C CA . PHE A 1 197 ? 6.712 2.333 9.900 1.00 88.00 197 PHE A CA 1
ATOM 1617 C C . PHE A 1 197 ? 6.835 1.951 8.421 1.00 88.00 197 PHE A C 1
ATOM 1619 O O . PHE A 1 197 ? 6.328 0.907 8.018 1.00 88.00 197 PHE A O 1
ATOM 1626 N N . LYS A 1 198 ? 7.517 2.781 7.615 1.00 86.81 198 LYS A N 1
ATOM 1627 C CA . LYS A 1 198 ? 7.805 2.479 6.202 1.00 86.81 198 LYS A CA 1
ATOM 1628 C C . LYS A 1 198 ? 8.573 1.160 6.090 1.00 86.81 198 LYS A C 1
ATOM 1630 O O . LYS A 1 198 ? 8.188 0.307 5.296 1.00 86.81 198 LYS A O 1
ATOM 1635 N N . ASP A 1 199 ? 9.597 0.986 6.918 1.00 84.69 199 ASP A N 1
ATOM 1636 C CA . ASP A 1 199 ? 10.387 -0.236 6.969 1.00 84.69 199 ASP A CA 1
ATOM 1637 C C . ASP A 1 199 ? 9.495 -1.413 7.386 1.00 84.69 199 ASP A C 1
ATOM 1639 O O . ASP A 1 199 ? 9.431 -2.386 6.659 1.00 84.69 199 ASP A O 1
ATOM 1643 N N . LEU A 1 200 ? 8.688 -1.316 8.445 1.00 86.38 200 LEU A N 1
ATOM 1644 C CA . LEU A 1 200 ? 7.802 -2.405 8.884 1.00 86.38 200 LEU A CA 1
ATOM 1645 C C . LEU A 1 200 ? 6.886 -2.950 7.772 1.00 86.38 200 LEU A C 1
ATOM 1647 O O . LEU A 1 200 ? 6.716 -4.160 7.657 1.00 86.38 200 LEU A O 1
ATOM 1651 N N . ILE A 1 201 ? 6.282 -2.076 6.964 1.00 88.25 201 ILE A N 1
ATOM 1652 C CA . ILE A 1 201 ? 5.300 -2.494 5.950 1.00 88.25 201 ILE A CA 1
ATOM 1653 C C . ILE A 1 201 ? 5.938 -2.873 4.606 1.00 88.25 201 ILE A C 1
ATOM 1655 O O . ILE A 1 201 ? 5.367 -3.680 3.869 1.00 88.25 201 ILE A O 1
ATOM 1659 N N . PHE A 1 202 ? 7.092 -2.289 4.267 1.00 87.19 202 PHE A N 1
ATOM 1660 C CA . PHE A 1 202 ? 7.778 -2.516 2.990 1.00 87.19 202 PHE A CA 1
ATOM 1661 C C . PHE A 1 202 ? 9.046 -3.367 3.117 1.00 87.19 202 PHE A C 1
ATOM 1663 O O . PHE A 1 202 ? 9.690 -3.638 2.101 1.00 87.19 202 PHE A O 1
ATOM 1670 N N . ASN A 1 203 ? 9.405 -3.810 4.326 1.00 82.06 203 ASN A N 1
ATOM 1671 C CA . ASN A 1 203 ? 10.497 -4.753 4.502 1.00 82.06 203 ASN A CA 1
ATOM 1672 C C . ASN A 1 203 ? 10.143 -6.067 3.811 1.00 82.06 203 ASN A C 1
ATOM 1674 O O . ASN A 1 203 ? 8.988 -6.501 3.786 1.00 82.06 203 ASN A O 1
ATOM 1678 N N . ILE A 1 204 ? 11.166 -6.674 3.231 1.00 70.75 204 ILE A N 1
ATOM 1679 C CA . ILE A 1 204 ? 11.068 -7.939 2.525 1.00 70.75 204 ILE A CA 1
ATOM 1680 C C . ILE A 1 204 ? 11.775 -8.977 3.383 1.00 70.75 204 ILE A C 1
ATOM 1682 O O . ILE A 1 204 ? 12.969 -8.843 3.641 1.00 70.75 204 ILE A O 1
ATOM 1686 N N . ASP A 1 205 ? 11.041 -10.000 3.818 1.00 64.31 205 ASP A N 1
ATOM 1687 C CA . ASP A 1 205 ? 11.624 -11.122 4.551 1.00 64.31 205 ASP A CA 1
ATOM 1688 C C . ASP A 1 205 ? 12.446 -12.006 3.599 1.00 64.31 205 ASP A C 1
ATOM 1690 O O . ASP A 1 205 ? 11.915 -12.655 2.692 1.00 64.31 205 ASP A O 1
ATOM 1694 N N . ASP A 1 206 ? 13.759 -12.016 3.824 1.00 59.22 206 ASP A N 1
ATOM 1695 C CA . ASP A 1 206 ? 14.750 -12.795 3.081 1.00 59.22 206 ASP A CA 1
ATOM 1696 C C . ASP A 1 206 ? 14.623 -14.309 3.271 1.00 59.22 206 ASP A C 1
ATOM 1698 O O . ASP A 1 206 ? 15.147 -15.083 2.470 1.00 59.22 206 ASP A O 1
ATOM 1702 N N . ASN A 1 207 ? 13.923 -14.754 4.315 1.00 55.78 207 ASN A N 1
ATOM 1703 C CA . ASN A 1 207 ? 13.863 -16.169 4.679 1.00 55.78 207 ASN A CA 1
ATOM 1704 C C . ASN A 1 207 ? 12.745 -16.937 3.957 1.00 55.78 207 ASN A C 1
ATOM 1706 O O . ASN A 1 207 ? 12.597 -18.149 4.145 1.00 55.78 207 ASN A O 1
ATOM 1710 N N . LEU A 1 208 ? 11.933 -16.261 3.140 1.00 55.19 208 LEU A N 1
ATOM 1711 C CA . LEU A 1 208 ? 10.799 -16.866 2.449 1.00 55.19 208 LEU A CA 1
ATOM 1712 C C . LEU A 1 208 ? 11.176 -17.357 1.047 1.00 55.19 208 LEU A C 1
ATOM 1714 O O . LEU A 1 208 ? 11.877 -16.690 0.293 1.00 55.19 208 LEU A O 1
ATOM 1718 N N . LYS A 1 209 ? 10.602 -18.503 0.645 1.00 52.50 209 LYS A N 1
ATOM 1719 C CA . LYS A 1 209 ? 10.730 -19.047 -0.725 1.00 52.50 209 LYS A CA 1
ATOM 1720 C C . LYS A 1 209 ? 10.241 -18.077 -1.809 1.00 52.50 209 LYS A C 1
ATOM 1722 O O . LYS A 1 209 ? 10.659 -18.199 -2.955 1.00 52.50 209 LYS A O 1
ATOM 1727 N N . ILE A 1 210 ? 9.334 -17.162 -1.458 1.00 56.47 210 ILE A N 1
ATOM 1728 C CA . ILE A 1 210 ? 8.880 -16.064 -2.313 1.00 56.47 210 ILE A CA 1
ATOM 1729 C C . ILE A 1 210 ? 8.896 -14.788 -1.455 1.00 56.47 210 ILE A C 1
ATOM 1731 O O . ILE A 1 210 ? 8.022 -14.633 -0.598 1.00 56.47 210 ILE A O 1
ATOM 1735 N N . PRO A 1 211 ? 9.889 -13.903 -1.632 1.00 62.00 211 PRO A N 1
ATOM 1736 C CA . PRO A 1 211 ? 10.009 -12.682 -0.847 1.00 62.00 211 PRO A CA 1
ATOM 1737 C C . PRO A 1 211 ? 8.951 -11.662 -1.294 1.00 62.00 211 PRO A C 1
ATOM 1739 O O . PRO A 1 211 ? 9.087 -11.018 -2.334 1.00 62.00 211 PRO A O 1
ATOM 1742 N N . TYR A 1 212 ? 7.881 -11.515 -0.512 1.00 71.69 212 TYR A N 1
ATOM 1743 C CA . TYR A 1 212 ? 6.927 -10.412 -0.649 1.00 71.69 212 TYR A CA 1
ATOM 1744 C C . TYR A 1 212 ? 7.173 -9.383 0.452 1.00 71.69 212 TYR A C 1
ATOM 1746 O O . TYR A 1 212 ? 7.503 -9.774 1.571 1.00 71.69 212 TYR A O 1
ATOM 1754 N N . PRO A 1 213 ? 6.941 -8.085 0.192 1.00 81.94 213 PRO A N 1
ATOM 1755 C CA . PRO A 1 213 ? 6.829 -7.118 1.269 1.00 81.94 213 PRO A CA 1
ATOM 1756 C C . PRO A 1 213 ? 5.725 -7.516 2.236 1.00 81.94 213 PRO A C 1
ATOM 1758 O O . PRO A 1 213 ? 4.661 -7.982 1.801 1.00 81.94 213 PRO A O 1
ATOM 1761 N N . GLU A 1 214 ? 5.958 -7.273 3.522 1.00 87.00 214 GLU A N 1
ATOM 1762 C CA . GLU A 1 214 ? 5.033 -7.657 4.592 1.00 87.00 214 GLU A CA 1
ATOM 1763 C C . GLU A 1 214 ? 3.603 -7.173 4.329 1.00 87.00 214 GLU A C 1
ATOM 1765 O O . GLU A 1 214 ? 2.653 -7.937 4.479 1.00 87.00 214 GLU A O 1
ATOM 1770 N N . ILE A 1 215 ? 3.418 -5.956 3.803 1.00 90.94 215 ILE A N 1
ATOM 1771 C CA . ILE A 1 215 ? 2.080 -5.436 3.488 1.00 90.94 215 ILE A CA 1
ATOM 1772 C C . ILE A 1 215 ? 1.329 -6.247 2.423 1.00 90.94 215 ILE A C 1
ATOM 1774 O O . ILE A 1 215 ? 0.105 -6.361 2.488 1.00 90.94 215 ILE A O 1
ATOM 1778 N N . ILE A 1 216 ? 2.026 -6.813 1.432 1.00 91.31 216 ILE A N 1
ATOM 1779 C CA . ILE A 1 216 ? 1.401 -7.621 0.375 1.00 91.31 216 ILE A CA 1
ATOM 1780 C C . ILE A 1 216 ? 0.972 -8.968 0.938 1.00 91.31 216 ILE A C 1
ATOM 1782 O O . ILE A 1 216 ? -0.159 -9.401 0.705 1.00 91.31 216 ILE A O 1
ATOM 1786 N N . LYS A 1 217 ? 1.860 -9.604 1.704 1.00 89.00 217 LYS A N 1
ATOM 1787 C CA . LYS A 1 217 ? 1.577 -10.862 2.391 1.00 89.00 217 LYS A CA 1
ATOM 1788 C C . LYS A 1 217 ? 0.397 -10.679 3.342 1.00 89.00 217 LYS A C 1
ATOM 1790 O O . LYS A 1 217 ? -0.621 -11.348 3.175 1.00 89.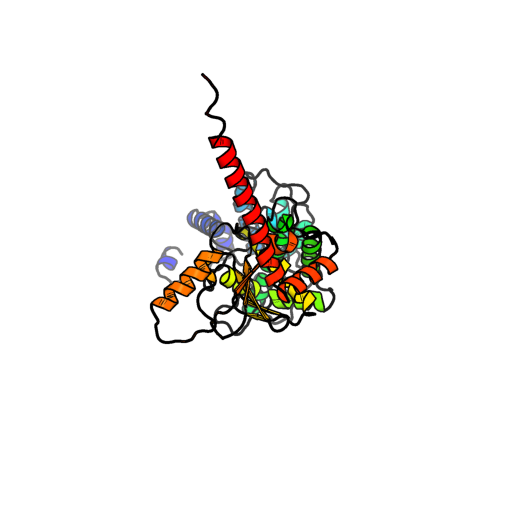00 217 LYS A O 1
ATOM 1795 N N . PHE A 1 218 ? 0.488 -9.702 4.242 1.00 91.00 218 PHE A N 1
ATOM 1796 C CA . PHE A 1 218 ? -0.555 -9.373 5.208 1.00 91.00 218 PHE A CA 1
ATOM 1797 C C . PHE A 1 218 ? -1.900 -9.119 4.524 1.00 91.00 218 PHE A C 1
ATOM 1799 O O . PHE A 1 218 ? -2.906 -9.728 4.872 1.00 91.00 218 PHE A O 1
ATOM 1806 N N . PHE A 1 219 ? -1.934 -8.287 3.478 1.00 93.00 219 PHE A N 1
ATOM 1807 C CA . PHE A 1 219 ? -3.171 -8.014 2.743 1.00 93.00 219 PHE A CA 1
ATOM 1808 C C . PHE A 1 219 ? -3.795 -9.278 2.129 1.00 93.00 219 PHE A C 1
ATOM 1810 O O . PHE A 1 219 ? -5.017 -9.429 2.138 1.00 93.00 219 PHE A O 1
ATOM 1817 N N . SER A 1 220 ? -2.970 -10.197 1.626 1.00 90.56 220 SER A N 1
ATOM 1818 C CA . SER A 1 220 ? -3.426 -11.456 1.024 1.00 90.56 220 SER A CA 1
ATOM 1819 C C . SER A 1 220 ? -4.072 -12.375 2.069 1.00 90.56 220 SER A C 1
ATOM 1821 O O . SER A 1 220 ? -5.159 -12.907 1.837 1.00 90.56 220 SER A O 1
ATOM 1823 N N . TYR A 1 221 ? -3.489 -12.452 3.270 1.00 89.50 221 TYR A N 1
ATOM 1824 C CA . TYR A 1 221 ? -4.099 -13.120 4.425 1.00 89.50 221 TYR A CA 1
ATOM 1825 C C . TYR A 1 221 ? -5.417 -12.460 4.858 1.00 89.50 221 TYR A C 1
ATOM 1827 O O . TYR A 1 221 ? -6.416 -13.148 5.050 1.00 89.50 221 TYR A O 1
ATOM 1835 N N . VAL A 1 222 ? -5.472 -11.126 4.939 1.00 88.94 222 VAL A N 1
ATOM 1836 C CA . VAL A 1 222 ? -6.700 -10.376 5.286 1.00 88.94 222 VAL A CA 1
ATOM 1837 C C . VAL A 1 222 ? -7.810 -10.560 4.237 1.00 88.94 222 VAL A C 1
ATOM 1839 O O . VAL A 1 222 ? -9.001 -10.509 4.557 1.00 88.94 222 VAL A O 1
ATOM 1842 N N . LYS A 1 223 ? -7.445 -10.804 2.972 1.00 88.81 223 LYS A N 1
ATOM 1843 C CA . LYS A 1 223 ? -8.375 -11.176 1.892 1.00 88.81 223 LYS A CA 1
ATOM 1844 C C . LYS A 1 223 ? -8.765 -12.659 1.890 1.00 88.81 223 LYS A C 1
ATOM 1846 O O . LYS A 1 223 ? -9.692 -13.009 1.164 1.00 88.81 223 LYS A O 1
ATOM 1851 N N . GLY A 1 224 ? -8.127 -13.490 2.715 1.00 83.94 224 GLY A N 1
ATOM 1852 C CA . GLY A 1 224 ? -8.421 -14.918 2.874 1.00 83.94 224 GLY A CA 1
ATOM 1853 C C . GLY A 1 224 ? -7.703 -15.848 1.906 1.00 83.94 224 GLY A C 1
ATOM 1854 O O . GLY A 1 224 ? -8.070 -17.014 1.818 1.00 83.94 224 GLY A O 1
ATOM 1855 N N . ASP A 1 225 ? -6.702 -15.363 1.173 1.00 84.44 225 ASP A N 1
ATOM 1856 C CA . ASP A 1 225 ? -5.920 -16.200 0.264 1.00 84.44 225 ASP A CA 1
ATOM 1857 C C . ASP A 1 225 ? -4.444 -15.802 0.316 1.00 84.44 225 ASP A C 1
ATOM 1859 O O . ASP A 1 225 ? -3.980 -14.941 -0.429 1.00 84.44 225 ASP A O 1
ATOM 1863 N N . ALA A 1 226 ? -3.694 -16.457 1.203 1.00 82.62 226 ALA A N 1
ATOM 1864 C CA . ALA A 1 226 ? -2.269 -16.203 1.411 1.00 82.62 226 ALA A CA 1
ATOM 1865 C C . ALA A 1 226 ? -1.392 -16.515 0.185 1.00 82.62 226 ALA A C 1
ATOM 1867 O O . ALA A 1 226 ? -0.245 -16.075 0.122 1.00 82.62 226 ALA A O 1
ATOM 1868 N N . LYS A 1 227 ? -1.899 -17.291 -0.784 1.00 82.06 227 LYS A N 1
ATOM 1869 C CA . LYS A 1 227 ? -1.140 -17.704 -1.975 1.00 82.06 227 LYS A CA 1
ATOM 1870 C C . LYS A 1 227 ? -1.351 -16.766 -3.157 1.00 82.06 227 LYS A C 1
ATOM 1872 O O . LYS A 1 227 ? -0.625 -16.864 -4.147 1.00 82.06 227 LYS A O 1
ATOM 1877 N N . LYS A 1 228 ? -2.343 -15.880 -3.083 1.00 85.88 228 LYS A N 1
ATOM 1878 C CA . LYS A 1 228 ? -2.740 -15.028 -4.196 1.00 85.88 228 LYS A CA 1
ATOM 1879 C C . LYS A 1 228 ? -2.255 -13.604 -4.004 1.00 85.88 228 LYS A C 1
ATOM 1881 O O . LYS A 1 228 ? -2.545 -12.957 -3.008 1.00 85.88 228 LYS A O 1
ATOM 1886 N N . TYR A 1 229 ? -1.590 -13.080 -5.028 1.00 86.44 229 TYR A N 1
ATOM 1887 C CA . TYR A 1 229 ? -1.277 -11.661 -5.096 1.00 86.44 229 TYR A CA 1
ATOM 1888 C C . TYR A 1 229 ? -2.526 -10.849 -5.457 1.00 86.44 229 TYR A C 1
ATOM 1890 O O . TYR A 1 229 ? -3.145 -11.054 -6.507 1.00 86.44 229 TYR A O 1
ATOM 1898 N N . PHE A 1 230 ? -2.864 -9.877 -4.614 1.00 88.12 230 PHE A N 1
ATOM 1899 C CA . PHE A 1 230 ? -3.902 -8.893 -4.897 1.00 88.12 230 PHE A CA 1
ATOM 1900 C C . PHE A 1 230 ? -3.260 -7.558 -5.277 1.00 88.12 230 PHE A C 1
ATOM 1902 O O . PHE A 1 230 ? -2.598 -6.916 -4.469 1.00 88.12 230 PHE A O 1
ATOM 1909 N N . SER A 1 231 ? -3.474 -7.113 -6.516 1.00 87.75 231 SER A N 1
ATOM 1910 C CA . SER A 1 231 ? -2.892 -5.856 -7.004 1.00 87.75 231 SER A CA 1
ATOM 1911 C C . SER A 1 231 ? -3.385 -4.643 -6.210 1.00 87.75 231 SER A C 1
ATOM 1913 O O . SER A 1 231 ? -4.596 -4.452 -6.051 1.00 87.75 231 SER A O 1
ATOM 1915 N N . VAL A 1 232 ? -2.450 -3.774 -5.805 1.00 89.44 232 VAL A N 1
ATOM 1916 C CA . VAL A 1 232 ? -2.741 -2.480 -5.160 1.00 89.44 232 VAL A CA 1
ATOM 1917 C C . VAL A 1 232 ? -3.625 -1.605 -6.049 1.00 89.44 232 VAL A C 1
ATOM 1919 O O . VAL A 1 232 ? -4.566 -0.982 -5.561 1.00 89.44 232 VAL A O 1
ATOM 1922 N N . ARG A 1 233 ? -3.392 -1.612 -7.370 1.00 86.06 233 ARG A N 1
ATOM 1923 C CA . ARG A 1 233 ? -4.133 -0.783 -8.337 1.00 86.06 233 ARG A CA 1
ATOM 1924 C C . ARG A 1 233 ? -5.629 -1.106 -8.360 1.00 86.06 233 ARG A C 1
ATOM 1926 O O . ARG A 1 233 ? -6.435 -0.189 -8.477 1.00 86.06 233 ARG A O 1
ATOM 1933 N N . ASN A 1 234 ? -5.985 -2.378 -8.186 1.00 86.12 234 ASN A N 1
ATOM 1934 C CA . ASN A 1 234 ? -7.377 -2.842 -8.180 1.00 86.12 234 ASN A CA 1
ATOM 1935 C C . ASN A 1 234 ? -8.015 -2.799 -6.782 1.00 86.12 234 ASN A C 1
ATOM 1937 O O . ASN A 1 234 ? -9.218 -2.987 -6.650 1.00 86.12 234 ASN A O 1
ATOM 1941 N N . ASN A 1 235 ? -7.219 -2.563 -5.735 1.00 91.00 235 ASN A N 1
ATOM 1942 C CA . ASN A 1 235 ? -7.646 -2.620 -4.336 1.00 91.00 235 ASN A CA 1
ATOM 1943 C C . ASN A 1 235 ? -7.279 -1.334 -3.570 1.00 91.00 235 ASN A C 1
ATOM 1945 O O . ASN A 1 235 ? -7.012 -1.387 -2.371 1.00 91.00 235 ASN A O 1
ATOM 1949 N N . LYS A 1 236 ? -7.254 -0.176 -4.247 1.00 92.06 236 LYS A N 1
ATOM 1950 C CA . LYS A 1 236 ? -6.771 1.102 -3.685 1.00 92.06 236 LYS A CA 1
ATOM 1951 C C . LYS A 1 236 ? -7.429 1.459 -2.350 1.00 92.06 236 LYS A C 1
ATOM 1953 O O . LYS A 1 236 ? -6.731 1.784 -1.391 1.00 92.06 236 LYS A O 1
ATOM 1958 N N . GLU A 1 237 ? -8.755 1.366 -2.275 1.00 92.56 237 GLU A N 1
ATOM 1959 C CA . GLU A 1 237 ? -9.519 1.644 -1.051 1.00 92.56 237 GLU A CA 1
ATOM 1960 C C . GLU A 1 237 ? -9.104 0.708 0.091 1.00 92.56 237 GLU A C 1
ATOM 1962 O O . GLU A 1 237 ? -8.723 1.170 1.163 1.00 92.56 237 GLU A O 1
ATOM 1967 N N . ALA A 1 238 ? -9.098 -0.599 -0.174 1.00 92.94 238 ALA A N 1
ATOM 1968 C CA . ALA A 1 238 ? -8.784 -1.633 0.805 1.00 92.94 238 ALA A CA 1
ATOM 1969 C C . ALA A 1 238 ? -7.348 -1.504 1.347 1.00 92.94 238 ALA A C 1
ATOM 1971 O O . ALA A 1 238 ? -7.133 -1.578 2.555 1.00 92.94 238 ALA A O 1
ATOM 1972 N N . TYR A 1 239 ? -6.364 -1.252 0.476 1.00 94.62 239 TYR A N 1
ATOM 1973 C CA . TYR A 1 239 ? -4.990 -0.976 0.908 1.00 94.62 239 TYR A CA 1
ATOM 1974 C C . TYR A 1 239 ? -4.904 0.296 1.752 1.00 94.62 239 TYR A C 1
ATOM 1976 O O . TYR A 1 239 ? -4.205 0.315 2.761 1.00 94.62 239 TYR A O 1
ATOM 1984 N N . SER A 1 240 ? -5.625 1.351 1.369 1.00 95.50 240 SER A N 1
ATOM 1985 C CA . SER A 1 240 ? -5.606 2.619 2.107 1.00 95.50 240 SER A CA 1
ATOM 1986 C C . SER A 1 240 ? -6.197 2.479 3.501 1.00 95.50 240 SER A C 1
ATOM 1988 O O . SER A 1 240 ? -5.642 3.012 4.455 1.00 95.50 240 SER A O 1
ATOM 1990 N N . GLU A 1 241 ? -7.308 1.759 3.615 1.00 95.31 241 GLU A N 1
ATOM 1991 C CA . GLU A 1 241 ? -7.984 1.483 4.877 1.00 95.31 241 GLU A CA 1
ATOM 1992 C C . GLU A 1 241 ? -7.114 0.642 5.815 1.00 95.31 241 GLU A C 1
ATOM 1994 O O . GLU A 1 241 ? -6.959 0.977 6.991 1.00 95.31 241 GLU A O 1
ATOM 1999 N N . LEU A 1 242 ? -6.500 -0.417 5.280 1.00 95.75 242 LEU A N 1
ATOM 2000 C CA . LEU A 1 242 ? -5.585 -1.260 6.036 1.00 95.75 242 LEU A CA 1
ATOM 2001 C C . LEU A 1 242 ? -4.387 -0.449 6.544 1.00 95.75 242 LEU A C 1
ATOM 2003 O O . LEU A 1 242 ? -4.101 -0.453 7.737 1.00 95.75 242 LEU A O 1
ATOM 2007 N N . ILE A 1 243 ? -3.706 0.275 5.653 1.00 95.75 243 ILE A N 1
ATOM 2008 C CA . ILE A 1 243 ? -2.521 1.068 6.006 1.00 95.75 243 ILE A CA 1
ATOM 2009 C C . ILE A 1 243 ? -2.873 2.165 7.007 1.00 95.75 243 ILE A C 1
ATOM 2011 O O . ILE A 1 243 ? -2.098 2.419 7.924 1.00 95.75 243 ILE A O 1
ATOM 2015 N N . PHE A 1 244 ? -4.041 2.790 6.865 1.00 95.81 244 PHE A N 1
ATOM 2016 C CA . PHE A 1 244 ? -4.537 3.776 7.818 1.00 95.81 244 PHE A CA 1
ATOM 2017 C C . PHE A 1 244 ? -4.650 3.193 9.230 1.00 95.81 244 PHE A C 1
ATOM 2019 O O . PHE A 1 244 ? -4.146 3.787 10.184 1.00 95.81 244 PHE A O 1
ATOM 2026 N N . LEU A 1 245 ? -5.274 2.022 9.369 1.00 95.31 245 LEU A N 1
ATOM 2027 C CA . LEU A 1 245 ? -5.434 1.380 10.669 1.00 95.31 245 LEU A CA 1
ATOM 2028 C C . LEU A 1 245 ? -4.089 0.901 11.232 1.00 95.31 245 LEU A C 1
ATOM 2030 O O . LEU A 1 245 ? -3.800 1.171 12.395 1.00 95.31 245 LEU A O 1
ATOM 2034 N N . LEU A 1 246 ? -3.242 0.274 10.408 1.00 95.31 246 LEU A N 1
ATOM 2035 C CA . LEU A 1 246 ? -1.895 -0.145 10.809 1.00 95.31 246 LEU A CA 1
ATOM 2036 C C . LEU A 1 246 ? -1.039 1.036 11.275 1.00 95.31 246 LEU A C 1
ATOM 2038 O O . LEU A 1 246 ? -0.342 0.919 12.276 1.00 95.31 246 LEU A O 1
ATOM 2042 N N . TYR A 1 247 ? -1.119 2.182 10.598 1.00 94.62 247 TYR A N 1
ATOM 2043 C CA . TYR A 1 247 ? -0.397 3.389 10.996 1.00 94.62 247 TYR A CA 1
ATOM 2044 C C . TYR A 1 247 ? -0.838 3.888 12.375 1.00 94.62 247 TYR A C 1
ATOM 2046 O O . TYR A 1 247 ? -0.001 4.210 13.214 1.00 94.62 247 TYR A O 1
ATOM 2054 N N . ILE A 1 248 ? -2.148 3.914 12.644 1.00 94.44 248 ILE A N 1
ATOM 2055 C CA . ILE A 1 248 ? -2.653 4.337 13.955 1.00 94.44 248 ILE A CA 1
ATOM 2056 C C . ILE A 1 248 ? -2.214 3.367 15.054 1.00 94.44 248 ILE A C 1
ATOM 2058 O O . ILE A 1 248 ? -1.813 3.814 16.126 1.00 94.44 248 ILE A O 1
ATOM 2062 N N . LEU A 1 249 ? -2.279 2.057 14.803 1.00 94.38 249 LEU A N 1
ATOM 2063 C CA . LEU A 1 249 ? -1.824 1.043 15.759 1.00 94.38 249 LEU A CA 1
ATOM 2064 C C . LEU A 1 249 ? -0.322 1.154 16.031 1.00 94.38 249 LEU A C 1
ATOM 2066 O O . LEU A 1 249 ? 0.091 1.110 17.185 1.00 94.38 249 LEU A O 1
ATOM 2070 N N . PHE A 1 250 ? 0.471 1.380 14.985 1.00 93.06 250 PHE A N 1
ATOM 2071 C CA . PHE A 1 250 ? 1.903 1.617 15.097 1.00 93.06 250 PHE A CA 1
ATOM 2072 C C . PHE A 1 250 ? 2.209 2.841 15.970 1.00 93.06 250 PHE A C 1
ATOM 2074 O O . PHE A 1 250 ? 3.018 2.751 16.890 1.00 93.06 250 PHE A O 1
ATOM 2081 N N . GLU A 1 251 ? 1.538 3.974 15.734 1.00 91.94 251 GLU A N 1
ATOM 2082 C CA . GLU A 1 251 ? 1.726 5.179 16.555 1.00 91.94 251 GLU A CA 1
ATOM 2083 C C . GLU A 1 251 ? 1.269 4.977 18.007 1.00 91.94 251 GLU A C 1
ATOM 2085 O O . GLU A 1 251 ? 1.844 5.554 18.923 1.00 91.94 251 GLU A O 1
ATOM 2090 N N . LEU A 1 252 ? 0.240 4.161 18.231 1.00 92.50 252 LEU A N 1
ATOM 2091 C CA . LEU A 1 252 ? -0.288 3.855 19.558 1.00 92.50 252 LEU A CA 1
ATOM 2092 C C . LEU A 1 252 ? 0.651 2.984 20.414 1.00 92.50 252 LEU A C 1
ATOM 2094 O O . LEU A 1 252 ? 0.623 3.103 21.641 1.00 92.50 252 LEU A O 1
ATOM 2098 N N . GLU A 1 253 ? 1.466 2.142 19.778 1.00 90.56 253 GLU A N 1
ATOM 2099 C CA . GLU A 1 253 ? 2.489 1.291 20.411 1.00 90.56 253 GLU A CA 1
ATOM 2100 C C . GLU A 1 253 ? 3.895 1.900 20.355 1.00 90.56 253 GLU A C 1
ATOM 2102 O O . GLU A 1 253 ? 4.879 1.231 20.663 1.00 90.56 253 GLU A O 1
ATOM 2107 N N . ASN A 1 254 ? 4.030 3.166 19.944 1.00 87.94 254 ASN A N 1
ATOM 2108 C CA . ASN A 1 254 ? 5.332 3.817 19.741 1.00 87.94 254 ASN A CA 1
ATOM 2109 C C . ASN A 1 254 ? 6.277 2.989 18.839 1.00 87.94 254 ASN A C 1
ATOM 2111 O O . ASN A 1 254 ? 7.496 2.953 19.023 1.00 87.94 254 ASN A O 1
ATOM 2115 N N . GLY A 1 255 ? 5.690 2.296 17.864 1.00 84.00 255 GLY A N 1
ATOM 2116 C CA . GLY A 1 255 ? 6.374 1.452 16.897 1.00 84.00 255 GLY A CA 1
ATOM 2117 C C . GLY A 1 255 ? 6.649 0.006 17.311 1.00 84.00 255 GLY A C 1
ATOM 2118 O O . GLY A 1 255 ? 7.229 -0.719 16.503 1.00 84.00 255 GLY A O 1
ATOM 2119 N N . ASP A 1 256 ? 6.228 -0.435 18.501 1.00 85.50 256 ASP A N 1
ATOM 2120 C CA . ASP A 1 256 ? 6.305 -1.842 18.921 1.00 85.50 256 ASP A CA 1
ATOM 2121 C C . ASP A 1 256 ? 5.090 -2.632 18.408 1.00 85.50 256 ASP A C 1
ATOM 2123 O O . ASP A 1 256 ? 4.130 -2.917 19.122 1.00 85.50 256 ASP A O 1
ATOM 2127 N N . MET A 1 257 ? 5.092 -2.911 17.105 1.00 88.06 257 MET A N 1
ATOM 2128 C CA . MET A 1 257 ? 4.001 -3.603 16.428 1.00 88.06 257 MET A CA 1
ATOM 2129 C C . MET A 1 257 ? 4.536 -4.783 15.618 1.00 88.06 257 MET A C 1
ATOM 2131 O O . MET A 1 257 ? 5.393 -4.615 14.754 1.00 88.06 257 MET A O 1
ATOM 2135 N N . GLU A 1 258 ? 3.971 -5.967 15.853 1.00 85.94 258 GLU A N 1
ATOM 2136 C CA . GLU A 1 258 ? 4.278 -7.184 15.098 1.00 85.94 258 GLU A CA 1
ATOM 2137 C C . GLU A 1 258 ? 3.126 -7.508 14.139 1.00 85.94 258 GLU A C 1
ATOM 2139 O O . GLU A 1 258 ? 1.976 -7.661 14.568 1.00 85.94 258 GLU A O 1
ATOM 2144 N N . LEU A 1 259 ? 3.439 -7.602 12.844 1.00 87.88 259 LEU A N 1
ATOM 2145 C CA . LEU A 1 259 ? 2.524 -8.067 11.803 1.00 87.88 259 LEU A CA 1
ATOM 2146 C C . LEU A 1 259 ? 2.738 -9.568 11.601 1.00 87.88 259 LEU A C 1
ATOM 2148 O O . LEU A 1 259 ? 3.852 -9.989 11.297 1.00 87.88 259 LEU A O 1
ATOM 2152 N N . LYS A 1 260 ? 1.684 -10.375 11.736 1.00 86.75 260 LYS A N 1
ATOM 2153 C CA . LYS A 1 260 ? 1.756 -11.804 11.431 1.00 86.75 260 LYS A CA 1
ATOM 2154 C C . LYS A 1 260 ? 0.461 -12.287 10.795 1.00 86.75 260 LYS A C 1
ATOM 2156 O O . LYS A 1 260 ? -0.615 -12.096 11.346 1.00 86.75 260 LYS A O 1
ATOM 2161 N N . ASP A 1 261 ? 0.577 -12.928 9.637 1.00 87.56 261 ASP A N 1
ATOM 2162 C CA . ASP A 1 261 ? -0.550 -13.469 8.871 1.00 87.56 261 ASP A CA 1
ATOM 2163 C C . ASP A 1 261 ? -1.654 -12.414 8.651 1.00 87.56 261 ASP A C 1
ATOM 2165 O O . ASP A 1 261 ? -1.428 -11.445 7.928 1.00 87.56 261 ASP A O 1
ATOM 2169 N N . ASN A 1 262 ? -2.829 -12.565 9.271 1.00 86.75 262 ASN A N 1
ATOM 2170 C CA . ASN A 1 262 ? -3.922 -11.582 9.258 1.00 86.75 262 ASN A CA 1
ATOM 2171 C C . ASN A 1 262 ? -4.133 -10.876 10.608 1.00 86.75 262 ASN A C 1
ATOM 2173 O O . ASN A 1 262 ? -5.216 -10.328 10.836 1.00 86.75 262 ASN A O 1
ATOM 2177 N N . PHE A 1 263 ? -3.163 -10.904 11.523 1.00 89.19 263 PHE A N 1
ATOM 2178 C CA . PHE A 1 263 ? -3.301 -10.303 12.843 1.00 89.19 263 PHE A CA 1
ATOM 2179 C C . PHE A 1 263 ? -2.122 -9.428 13.257 1.00 89.19 263 PHE A C 1
ATOM 2181 O O . PHE A 1 263 ? -0.996 -9.538 12.778 1.00 89.19 263 PHE A O 1
ATOM 2188 N N . VAL A 1 264 ? -2.410 -8.544 14.204 1.00 90.00 264 VAL A N 1
ATOM 2189 C CA . VAL A 1 264 ? -1.432 -7.665 14.832 1.00 90.00 264 VAL A CA 1
ATOM 2190 C C . VAL A 1 264 ? -1.547 -7.795 16.338 1.00 90.00 264 VAL A C 1
ATOM 2192 O O . VAL A 1 264 ? -2.652 -7.846 16.891 1.00 90.00 264 VAL A O 1
ATOM 2195 N N . LYS A 1 265 ? -0.402 -7.847 17.014 1.00 88.75 265 LYS A N 1
ATOM 2196 C CA . LYS A 1 265 ? -0.338 -7.834 18.474 1.00 88.75 265 LYS A CA 1
ATOM 2197 C C . LYS A 1 265 ? -0.103 -6.409 18.973 1.00 88.75 265 LYS A C 1
ATOM 2199 O O . LYS A 1 265 ? 0.913 -5.807 18.655 1.00 88.75 265 LYS A O 1
ATOM 2204 N N . VAL A 1 266 ? -1.057 -5.887 19.744 1.00 88.31 266 VAL A N 1
ATOM 2205 C CA . VAL A 1 266 ? -1.093 -4.501 20.251 1.00 88.31 266 VAL A CA 1
ATOM 2206 C C . VAL A 1 266 ? -1.710 -4.528 21.651 1.00 88.31 266 VAL A C 1
ATOM 2208 O O . VAL A 1 266 ? -2.706 -5.218 21.873 1.00 88.31 266 VAL A O 1
ATOM 2211 N N . PHE A 1 267 ? -1.151 -3.812 22.621 1.00 87.94 267 PHE A N 1
ATOM 2212 C CA . PHE A 1 267 ? -1.625 -3.716 24.005 1.00 87.94 267 PHE A CA 1
ATOM 2213 C C . PHE A 1 267 ? -1.810 -5.080 24.696 1.00 87.94 267 PHE A C 1
ATOM 2215 O O . PHE A 1 267 ? -2.779 -5.282 25.435 1.00 87.94 267 PHE A O 1
ATOM 2222 N N . ASN A 1 268 ? -0.922 -6.046 24.427 1.00 85.88 268 ASN A N 1
ATOM 2223 C CA . ASN A 1 268 ? -1.054 -7.453 24.846 1.00 85.88 268 ASN A CA 1
ATOM 2224 C C . ASN A 1 268 ? -2.334 -8.159 24.354 1.00 85.88 268 ASN A C 1
ATOM 2226 O O . ASN A 1 268 ? -2.732 -9.189 24.906 1.00 85.88 268 ASN A O 1
ATOM 2230 N N . LYS A 1 269 ? -2.975 -7.636 23.306 1.00 86.44 269 LYS A N 1
ATOM 2231 C CA . LYS A 1 269 ? -4.133 -8.233 22.639 1.00 86.44 269 LYS A CA 1
ATOM 2232 C C . LYS A 1 269 ? -3.786 -8.615 21.209 1.00 86.44 269 LYS A C 1
ATOM 2234 O O . LYS A 1 269 ? -2.921 -8.007 20.588 1.00 86.44 269 LYS A O 1
ATOM 2239 N N . ILE A 1 270 ? -4.487 -9.621 20.704 1.00 86.81 270 ILE A N 1
ATOM 2240 C CA . ILE A 1 270 ? -4.408 -10.038 19.306 1.00 86.81 270 ILE A CA 1
ATOM 2241 C C . ILE A 1 270 ? -5.603 -9.431 18.577 1.00 86.81 270 ILE A C 1
ATOM 2243 O O . ILE A 1 270 ? -6.756 -9.608 18.991 1.00 86.81 270 ILE A O 1
ATOM 2247 N N . ILE A 1 271 ? -5.309 -8.680 17.521 1.00 89.81 271 ILE A N 1
ATOM 2248 C CA . ILE A 1 271 ? -6.291 -8.029 16.664 1.00 89.81 271 ILE A CA 1
ATOM 2249 C C . ILE A 1 271 ? -6.222 -8.696 15.298 1.00 89.81 271 ILE A C 1
ATOM 2251 O O . ILE A 1 271 ? -5.213 -8.579 14.616 1.00 89.81 271 ILE A O 1
ATOM 2255 N N . TYR A 1 272 ? -7.290 -9.373 14.900 1.00 90.44 272 TYR A N 1
ATOM 2256 C CA . TYR A 1 272 ? -7.446 -9.953 13.572 1.00 90.44 272 TYR A CA 1
ATOM 2257 C C . TYR A 1 272 ? -8.075 -8.940 12.621 1.00 90.44 272 TYR A C 1
ATOM 2259 O O . TYR A 1 272 ? -8.924 -8.139 13.022 1.00 90.44 272 TYR A O 1
ATOM 2267 N N . PHE A 1 273 ? -7.706 -9.017 11.350 1.00 90.94 273 PHE A N 1
ATOM 2268 C CA . PHE A 1 273 ? -8.229 -8.172 10.284 1.00 90.94 273 PHE A CA 1
ATOM 2269 C C . PHE A 1 273 ? -8.840 -9.057 9.207 1.00 90.94 273 PHE A C 1
ATOM 2271 O O . PHE A 1 273 ? -8.275 -10.086 8.841 1.00 90.94 273 PHE A O 1
ATOM 2278 N N . SER A 1 274 ? -9.986 -8.648 8.669 1.00 89.62 274 SER A N 1
ATOM 2279 C CA . SER A 1 274 ? -10.559 -9.321 7.506 1.00 89.62 274 SER A CA 1
ATOM 2280 C C . SER A 1 274 ? -11.417 -8.386 6.662 1.00 89.62 274 SER A C 1
ATOM 2282 O O . SER A 1 274 ? -12.125 -7.538 7.203 1.00 89.62 274 SER A O 1
ATOM 2284 N N . PHE A 1 275 ? -11.400 -8.579 5.340 1.00 85.62 275 PHE A N 1
ATOM 2285 C CA . PHE A 1 275 ? -12.402 -8.000 4.430 1.00 85.62 275 PHE A CA 1
ATOM 2286 C C . PHE A 1 275 ? -13.646 -8.887 4.269 1.00 85.62 275 PHE A C 1
ATOM 2288 O O . PHE A 1 275 ? -14.644 -8.436 3.711 1.00 85.62 275 PHE A O 1
ATOM 2295 N N . ASP A 1 276 ? -13.593 -10.136 4.743 1.00 80.44 276 ASP A N 1
ATOM 2296 C CA . ASP A 1 276 ? -14.699 -11.093 4.675 1.00 80.44 276 ASP A CA 1
ATOM 2297 C C . ASP A 1 276 ? -14.907 -11.808 6.017 1.00 80.44 276 ASP A C 1
ATOM 2299 O O . ASP A 1 276 ? -13.977 -12.301 6.659 1.00 80.44 276 ASP A O 1
ATOM 2303 N N . LYS A 1 277 ? -16.159 -11.915 6.452 1.00 67.88 277 LYS A N 1
ATOM 2304 C CA . LYS A 1 277 ? -16.509 -12.626 7.686 1.00 67.88 277 LYS A CA 1
ATOM 2305 C C . LYS A 1 277 ? -16.211 -14.123 7.596 1.00 67.88 277 LYS A C 1
ATOM 2307 O O . LYS A 1 277 ? -15.986 -14.740 8.635 1.00 67.88 277 LYS A O 1
ATOM 2312 N N . SER A 1 278 ? -16.211 -14.709 6.396 1.00 65.25 278 SER A N 1
ATOM 2313 C CA . SER A 1 278 ? -15.939 -16.140 6.210 1.00 65.25 278 SER A CA 1
ATOM 2314 C C . SER A 1 278 ? -14.494 -16.529 6.516 1.00 65.25 278 SER A C 1
ATOM 2316 O O . SER A 1 278 ? -14.245 -17.677 6.865 1.00 65.25 278 SER A O 1
ATOM 2318 N N . ASN A 1 279 ? -13.551 -15.588 6.435 1.00 62.31 279 ASN A N 1
ATOM 2319 C CA . ASN A 1 279 ? -12.113 -15.875 6.517 1.00 62.31 279 ASN A CA 1
ATOM 2320 C C . ASN A 1 279 ? -11.568 -15.899 7.955 1.00 62.31 279 ASN A C 1
ATOM 2322 O O . ASN A 1 279 ? -10.366 -15.996 8.170 1.00 62.31 279 ASN A O 1
ATOM 2326 N N . VAL A 1 280 ? -12.444 -15.785 8.956 1.00 59.66 280 VAL A N 1
ATOM 2327 C CA . VAL A 1 280 ? -12.079 -15.736 10.387 1.00 59.66 280 VAL A CA 1
ATOM 2328 C C . VAL A 1 280 ? -11.879 -17.144 10.973 1.00 59.66 280 VAL A C 1
ATOM 2330 O O . VAL A 1 280 ? -11.527 -17.314 12.137 1.00 59.66 280 VAL A O 1
ATOM 2333 N N . TYR A 1 281 ? -12.113 -18.181 10.178 1.00 52.03 281 TYR A N 1
ATOM 2334 C CA . TYR A 1 281 ? -12.164 -19.558 10.634 1.00 52.03 281 TYR A CA 1
ATOM 2335 C C . TYR A 1 281 ? -10.845 -20.265 10.313 1.00 52.03 281 TYR A C 1
ATOM 2337 O O . TYR A 1 281 ? -10.599 -20.558 9.154 1.00 52.03 281 TYR A O 1
ATOM 2345 N N . GLU A 1 282 ? -10.009 -20.524 11.329 1.00 50.50 282 GLU A N 1
ATOM 2346 C CA . GLU A 1 282 ? -9.633 -21.900 11.734 1.00 50.50 282 GLU A CA 1
ATOM 2347 C C . GLU A 1 282 ? -8.394 -22.000 12.642 1.00 50.50 282 GLU A C 1
ATOM 2349 O O . GLU A 1 282 ? -8.333 -22.944 13.428 1.00 50.50 282 GLU A O 1
ATOM 2354 N N . GLU A 1 283 ? -7.448 -21.055 12.635 1.00 46.97 283 GLU A N 1
ATOM 2355 C CA . GLU A 1 283 ? -6.084 -21.422 13.069 1.00 46.97 283 GLU A CA 1
ATOM 2356 C C . GLU A 1 283 ? -5.686 -21.164 14.533 1.00 46.97 283 GLU A C 1
ATOM 2358 O O . GLU A 1 283 ? -4.758 -21.819 14.997 1.00 46.97 283 GLU A O 1
ATOM 2363 N N . ASP A 1 284 ? -6.379 -20.327 15.319 1.00 47.31 284 ASP A N 1
ATOM 2364 C CA . ASP A 1 284 ? -5.918 -20.058 16.697 1.00 47.31 284 ASP A CA 1
ATOM 2365 C C . ASP A 1 284 ? -7.040 -20.000 17.749 1.00 47.31 284 ASP A C 1
ATOM 2367 O O . ASP A 1 284 ? -7.390 -18.966 18.317 1.00 47.31 284 ASP A O 1
ATOM 2371 N N . LYS A 1 285 ? -7.624 -21.169 18.044 1.00 49.75 285 LYS A N 1
ATOM 2372 C CA . LYS A 1 285 ? -8.595 -21.375 19.142 1.00 49.75 285 LYS A CA 1
ATOM 2373 C C . LYS A 1 285 ? -7.909 -21.506 20.515 1.00 49.75 285 LYS A C 1
ATOM 2375 O O . LYS A 1 285 ? -8.320 -22.313 21.348 1.00 49.75 285 LYS A O 1
ATOM 2380 N N . SER A 1 286 ? -6.843 -20.748 20.767 1.00 50.94 2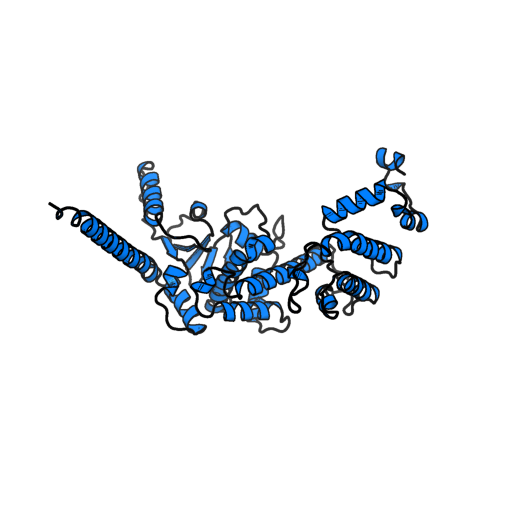86 SER A N 1
ATOM 2381 C CA . SER A 1 286 ? -6.092 -20.795 22.023 1.00 50.94 286 SER A CA 1
ATOM 2382 C C . SER A 1 286 ? -6.617 -19.763 23.038 1.00 50.94 286 SER A C 1
ATOM 2384 O O . SER A 1 286 ? -6.081 -18.679 23.216 1.00 50.94 286 SER A O 1
ATOM 2386 N N . ASN A 1 287 ? -7.689 -20.122 23.749 1.00 50.41 287 ASN A N 1
ATOM 2387 C CA . ASN A 1 287 ? -8.094 -19.627 25.080 1.00 50.41 287 ASN A CA 1
ATOM 2388 C C . ASN A 1 287 ? -8.166 -18.101 25.383 1.00 50.41 287 ASN A C 1
ATOM 2390 O O . ASN A 1 287 ? -8.304 -17.735 26.553 1.00 50.41 287 ASN A O 1
ATOM 2394 N N . LYS A 1 288 ? -8.096 -17.191 24.401 1.00 60.97 288 LYS A N 1
ATOM 2395 C CA . LYS A 1 288 ? -8.062 -15.732 24.635 1.00 60.97 288 LYS A CA 1
ATOM 2396 C C . LYS A 1 288 ? -9.203 -14.992 23.932 1.00 60.97 288 LYS A C 1
ATOM 2398 O O . LYS A 1 288 ? -9.586 -15.323 22.815 1.00 60.97 288 LYS A O 1
ATOM 2403 N N . ASP A 1 289 ? -9.733 -13.961 24.599 1.00 68.62 289 ASP A N 1
ATOM 2404 C CA . ASP A 1 289 ? -10.629 -12.973 23.984 1.00 68.62 289 ASP A CA 1
ATOM 2405 C C . ASP A 1 289 ? -9.928 -12.351 22.762 1.00 68.62 289 ASP A C 1
ATOM 2407 O O . ASP A 1 289 ? -8.823 -11.818 22.893 1.00 68.62 289 ASP A O 1
ATOM 2411 N N . PHE A 1 290 ? -10.573 -12.390 21.594 1.00 75.06 290 PHE A N 1
ATOM 2412 C CA . PHE A 1 290 ? -10.021 -11.852 20.349 1.00 75.06 290 PHE A CA 1
ATOM 2413 C C . PHE A 1 290 ? -10.863 -10.696 19.804 1.00 75.06 290 PHE A C 1
ATOM 2415 O O . PHE A 1 290 ? -12.078 -10.607 20.020 1.00 75.06 290 PHE A O 1
ATOM 2422 N N . ILE A 1 291 ? -10.201 -9.788 19.090 1.00 84.75 291 ILE A N 1
ATOM 2423 C CA . ILE A 1 291 ? -10.830 -8.637 18.440 1.00 84.75 291 ILE A CA 1
ATOM 2424 C C . ILE A 1 291 ? -10.680 -8.822 16.939 1.00 84.75 291 ILE A C 1
ATOM 2426 O O . ILE A 1 291 ? -9.573 -9.021 16.460 1.00 84.75 291 ILE A O 1
ATOM 2430 N N . LEU A 1 292 ? -11.786 -8.742 16.209 1.00 86.44 292 LEU A N 1
ATOM 2431 C CA . LEU A 1 292 ? -11.809 -8.763 14.755 1.00 86.44 292 LEU A CA 1
ATOM 2432 C C . LEU A 1 292 ? -12.203 -7.379 14.240 1.00 86.44 292 LEU A C 1
ATOM 2434 O O . LEU A 1 292 ? -13.332 -6.937 14.461 1.00 86.44 292 LEU A O 1
ATOM 2438 N N . PHE A 1 293 ? -11.302 -6.723 13.519 1.00 88.56 293 PHE A N 1
ATOM 2439 C CA . PHE A 1 293 ? -11.622 -5.558 12.704 1.00 88.56 293 PHE A CA 1
ATOM 2440 C C . PHE A 1 293 ? -12.082 -6.014 11.319 1.00 88.56 293 PHE A C 1
ATOM 2442 O O . PHE A 1 293 ? -11.305 -6.575 10.544 1.00 88.56 293 PHE A O 1
ATOM 2449 N N . LEU A 1 294 ? -13.354 -5.762 11.011 1.00 87.31 294 LEU A N 1
ATOM 2450 C CA . LEU A 1 294 ? -13.876 -5.929 9.660 1.00 87.31 294 LEU A CA 1
ATOM 2451 C C . LEU A 1 294 ? -13.602 -4.659 8.861 1.00 87.31 294 LEU A C 1
ATOM 2453 O O . LEU A 1 294 ? -14.112 -3.587 9.196 1.00 87.31 294 LEU A O 1
ATOM 2457 N N . LEU A 1 295 ? -12.796 -4.818 7.819 1.00 88.12 295 LEU A N 1
ATOM 2458 C CA . LEU A 1 295 ? -12.438 -3.771 6.877 1.00 88.12 295 LEU A CA 1
ATOM 2459 C C . LEU A 1 295 ? -13.402 -3.771 5.682 1.00 88.12 295 LEU A C 1
ATOM 2461 O O . LEU A 1 295 ? -14.016 -4.786 5.347 1.00 88.12 295 LEU A O 1
ATOM 2465 N N . GLY A 1 296 ? -13.506 -2.634 5.008 1.00 83.88 296 GLY A N 1
ATOM 2466 C CA . GLY A 1 296 ? -14.376 -2.397 3.868 1.00 83.88 296 GLY A CA 1
ATOM 2467 C C . GLY A 1 296 ? -15.818 -2.081 4.260 1.00 83.88 296 GLY A C 1
ATOM 2468 O O . GLY A 1 296 ? -16.198 -1.998 5.430 1.00 83.88 296 GLY A O 1
ATOM 2469 N N . ASN A 1 297 ? -16.668 -1.923 3.245 1.00 66.75 297 ASN A N 1
ATOM 2470 C CA . ASN A 1 297 ? -18.083 -1.601 3.423 1.00 66.75 297 ASN A CA 1
ATOM 2471 C C . ASN A 1 297 ? -18.920 -2.854 3.732 1.00 66.75 297 ASN A C 1
ATOM 2473 O O . ASN A 1 297 ? -19.931 -3.140 3.086 1.00 66.75 297 ASN A O 1
ATOM 2477 N N . VAL A 1 298 ? -18.477 -3.649 4.706 1.00 60.03 298 VAL A N 1
ATOM 2478 C CA . VAL A 1 298 ? -19.207 -4.836 5.144 1.00 60.03 298 VAL A CA 1
ATOM 2479 C C . VAL A 1 298 ? -20.387 -4.365 5.983 1.00 60.03 298 VAL A C 1
ATOM 2481 O O . VAL A 1 298 ? -20.270 -4.101 7.180 1.00 60.03 298 VAL A O 1
ATOM 2484 N N . SER A 1 299 ? -21.552 -4.239 5.347 1.00 53.16 299 SER A N 1
ATOM 2485 C CA . SER A 1 299 ? -22.791 -3.969 6.067 1.00 53.16 299 SER A CA 1
ATOM 2486 C C . SER A 1 299 ? -23.036 -5.101 7.079 1.00 53.16 299 SER A C 1
ATOM 2488 O O . SER A 1 299 ? -23.249 -6.270 6.746 1.00 53.16 299 SER A O 1
ATOM 2490 N N . ILE A 1 300 ? -22.916 -4.786 8.370 1.00 53.16 300 ILE A N 1
ATOM 2491 C CA . ILE A 1 300 ? -23.339 -5.691 9.438 1.00 53.16 300 ILE A CA 1
ATOM 2492 C C . ILE A 1 300 ? -24.857 -5.670 9.413 1.00 53.16 300 ILE A C 1
ATOM 2494 O O . ILE A 1 300 ? -25.470 -4.791 10.015 1.00 53.16 300 ILE A O 1
ATOM 2498 N N . VAL A 1 301 ? -25.459 -6.588 8.661 1.00 45.34 301 VAL A N 1
ATOM 2499 C CA . VAL A 1 301 ? -26.916 -6.709 8.660 1.00 45.34 301 VAL A CA 1
ATOM 2500 C C . VAL A 1 301 ? -27.369 -7.900 9.503 1.00 45.34 301 VAL A C 1
ATOM 2502 O O . VAL A 1 301 ? -28.175 -7.666 10.391 1.00 45.34 301 VAL A O 1
ATOM 2505 N N . GLU A 1 302 ? -26.804 -9.114 9.407 1.00 46.00 302 GLU A N 1
ATOM 2506 C CA . GLU A 1 302 ? -27.475 -10.271 10.060 1.00 46.00 302 GLU A CA 1
ATOM 2507 C C . GLU A 1 302 ? -26.594 -11.344 10.748 1.00 46.00 302 GLU A C 1
ATOM 2509 O O . GLU A 1 302 ? -27.101 -12.118 11.556 1.00 46.00 302 GLU A O 1
ATOM 2514 N N . ASP A 1 303 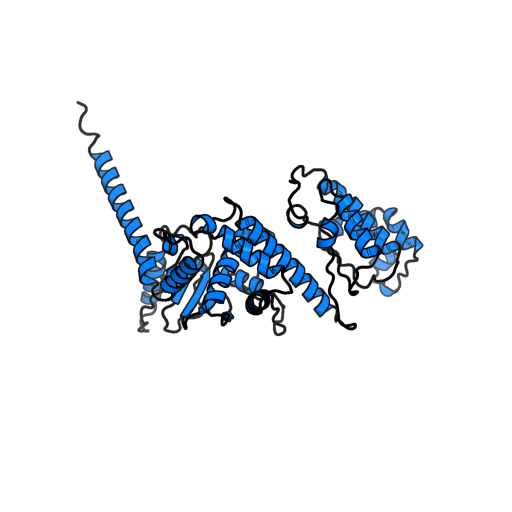? -25.273 -11.396 10.535 1.00 45.34 303 ASP A N 1
ATOM 2515 C CA . ASP A 1 303 ? -24.515 -12.626 10.865 1.00 45.34 303 ASP A CA 1
ATOM 2516 C C . ASP A 1 303 ? -23.851 -12.720 12.247 1.00 45.34 303 ASP A C 1
ATOM 2518 O O . ASP A 1 303 ? -23.300 -13.769 12.573 1.00 45.34 303 ASP A O 1
ATOM 2522 N N . SER A 1 304 ? -23.887 -11.694 13.107 1.00 45.31 304 SER A N 1
ATOM 2523 C CA . SER A 1 304 ? -23.256 -11.838 14.439 1.00 45.31 304 SER A CA 1
ATOM 2524 C C . SER A 1 304 ? -23.939 -12.916 15.302 1.00 45.31 304 SER A C 1
ATOM 2526 O O . SER A 1 304 ? -23.283 -13.574 16.110 1.00 45.31 304 SER A O 1
ATOM 2528 N N . GLU A 1 305 ? -25.239 -13.154 15.082 1.00 43.41 305 GLU A N 1
ATOM 2529 C CA . GLU A 1 305 ? -25.971 -14.276 15.678 1.00 43.41 305 GLU A CA 1
ATOM 2530 C C . GLU A 1 305 ? -25.708 -15.604 14.960 1.00 43.41 305 GLU A C 1
ATOM 2532 O O . GLU A 1 305 ? -25.672 -16.638 15.619 1.00 43.41 305 GLU A O 1
ATOM 2537 N N . ARG A 1 306 ? -25.474 -15.603 13.640 1.00 43.84 306 ARG A N 1
ATOM 2538 C CA . ARG A 1 306 ? -25.140 -16.819 12.876 1.00 43.84 306 ARG A CA 1
ATOM 2539 C C . ARG A 1 306 ? -23.731 -17.329 13.156 1.00 43.84 306 ARG A C 1
ATOM 2541 O O . ARG A 1 306 ? -23.566 -18.534 13.253 1.00 43.84 306 ARG A O 1
ATOM 2548 N N . ILE A 1 307 ? -22.745 -16.454 13.360 1.00 48.53 307 ILE A N 1
ATOM 2549 C CA . ILE A 1 307 ? -21.390 -16.856 13.776 1.00 48.53 307 ILE A CA 1
ATOM 2550 C C . ILE A 1 307 ? -21.446 -17.531 15.153 1.00 48.53 307 ILE A C 1
ATOM 2552 O O . ILE A 1 307 ? -20.869 -18.600 15.326 1.00 48.53 307 ILE A O 1
ATOM 2556 N N . ARG A 1 308 ? -22.218 -16.977 16.104 1.00 44.66 308 ARG A N 1
ATOM 2557 C CA . ARG A 1 308 ? -22.480 -17.631 17.400 1.00 44.66 308 ARG A CA 1
ATOM 2558 C C . ARG A 1 308 ? -23.223 -18.958 17.250 1.00 44.66 308 ARG A C 1
ATOM 2560 O O . ARG A 1 308 ? -22.762 -19.949 17.797 1.00 44.66 308 ARG A O 1
ATOM 2567 N N . LYS A 1 309 ? -24.312 -18.997 16.475 1.00 43.16 309 LYS A N 1
ATOM 2568 C CA . LYS A 1 309 ? -25.123 -20.212 16.270 1.00 43.16 309 LYS A CA 1
ATOM 2569 C C . LYS A 1 309 ? -24.387 -21.316 15.511 1.00 43.16 309 LYS A C 1
ATOM 2571 O O . LYS A 1 309 ? -24.609 -22.481 15.798 1.00 43.16 309 LYS A O 1
ATOM 2576 N N . LYS A 1 310 ? -23.515 -20.980 14.556 1.00 44.50 310 LYS A N 1
ATOM 2577 C CA . LYS A 1 310 ? -22.693 -21.961 13.831 1.00 44.50 310 LYS A CA 1
ATOM 2578 C C . LYS A 1 310 ? -21.653 -22.580 14.764 1.00 44.50 310 LYS A C 1
ATOM 2580 O O . LYS A 1 310 ? -21.526 -23.793 14.791 1.00 44.50 310 LYS A O 1
ATOM 2585 N N . ILE A 1 311 ? -21.020 -21.764 15.612 1.00 47.16 311 ILE A N 1
ATOM 2586 C CA . ILE A 1 311 ? -20.143 -22.254 16.685 1.00 47.16 311 ILE A CA 1
ATOM 2587 C C . ILE A 1 311 ? -20.932 -23.131 17.675 1.00 47.16 311 ILE A C 1
ATOM 2589 O O . ILE A 1 311 ? -20.457 -24.195 18.045 1.00 47.16 311 ILE A O 1
ATOM 2593 N N . GLU A 1 312 ? -22.144 -22.737 18.078 1.00 43.84 312 GLU A N 1
ATOM 2594 C CA . GLU A 1 312 ? -23.012 -23.538 18.961 1.00 43.84 312 GLU A CA 1
ATOM 2595 C C . GLU A 1 312 ? -23.481 -24.861 18.322 1.00 43.84 312 GLU A C 1
ATOM 2597 O O . GLU A 1 312 ? -23.545 -25.875 19.015 1.00 43.84 312 GLU A O 1
ATOM 2602 N N . ASN A 1 313 ? -23.758 -24.885 17.015 1.00 45.25 313 ASN A N 1
ATOM 2603 C CA . ASN A 1 313 ? -24.172 -26.093 16.294 1.00 45.25 313 ASN A CA 1
ATOM 2604 C C . ASN A 1 313 ? -23.007 -27.066 16.052 1.00 45.25 313 ASN A C 1
ATOM 2606 O O . ASN A 1 313 ? -23.173 -28.257 16.302 1.00 45.25 313 ASN A O 1
ATOM 2610 N N . ASP A 1 314 ? -21.819 -26.576 15.682 1.00 48.41 314 ASP A N 1
ATOM 2611 C CA . ASP A 1 314 ? -20.604 -27.406 15.561 1.00 48.41 314 ASP A CA 1
ATOM 2612 C C . ASP A 1 314 ? -20.201 -28.031 16.923 1.00 48.41 314 ASP A C 1
ATOM 2614 O O . ASP A 1 314 ? -19.533 -29.070 16.989 1.00 48.41 314 ASP A O 1
ATOM 2618 N N . ASN A 1 315 ? -20.639 -27.419 18.033 1.00 47.97 315 ASN A N 1
ATOM 2619 C CA . ASN A 1 315 ? -20.436 -27.914 19.398 1.00 47.97 315 ASN A CA 1
ATOM 2620 C C . ASN A 1 315 ? -21.447 -28.997 19.815 1.00 47.97 315 ASN A C 1
ATOM 2622 O O . ASN A 1 315 ? -21.114 -29.846 20.642 1.00 47.97 315 ASN A O 1
ATOM 2626 N N . LEU A 1 316 ? -22.665 -29.003 19.259 1.00 50.72 316 LEU A N 1
ATOM 2627 C CA . LEU A 1 316 ? -23.668 -30.041 19.542 1.00 50.72 316 LEU A CA 1
ATOM 2628 C C . LEU A 1 316 ? -23.274 -31.403 18.953 1.00 50.72 316 LEU A C 1
ATOM 2630 O O . LEU A 1 316 ? -23.625 -32.441 19.520 1.00 50.72 316 LEU A O 1
ATOM 2634 N N . GLU A 1 317 ? -22.509 -31.405 17.860 1.00 50.41 317 GLU A N 1
ATOM 2635 C CA . GLU A 1 317 ? -21.996 -32.625 17.226 1.00 50.41 317 GLU A CA 1
ATOM 2636 C C . GLU A 1 317 ? -20.760 -33.206 17.946 1.00 50.41 317 GLU A C 1
ATOM 2638 O O . GLU A 1 317 ? -20.517 -34.409 17.877 1.00 50.41 317 GLU A O 1
ATOM 2643 N N . ASN A 1 318 ? -20.031 -32.405 18.736 1.00 46.88 318 ASN A N 1
ATOM 2644 C CA . ASN A 1 318 ? -18.806 -32.814 19.438 1.00 46.88 318 ASN A CA 1
ATOM 2645 C C . ASN A 1 318 ? -18.993 -32.880 20.969 1.00 46.88 318 ASN A C 1
ATOM 2647 O O . ASN A 1 318 ? -18.443 -32.083 21.727 1.00 46.88 318 ASN A O 1
ATOM 2651 N N . LYS A 1 319 ? -19.746 -33.880 21.443 1.00 44.31 319 LYS A N 1
ATOM 2652 C CA . LYS A 1 319 ? -20.216 -34.059 22.840 1.00 44.31 319 LYS A CA 1
ATOM 2653 C C . LYS A 1 319 ? -19.170 -34.221 23.972 1.00 44.31 319 LYS A C 1
ATOM 2655 O O . LYS A 1 319 ? -19.569 -34.541 25.088 1.00 44.31 319 LYS A O 1
ATOM 2660 N N . HIS A 1 320 ? -17.868 -33.997 23.769 1.00 41.22 320 HIS A N 1
ATOM 2661 C CA . HIS A 1 320 ? -16.847 -34.325 24.790 1.00 41.22 320 HIS A CA 1
ATOM 2662 C C . HIS A 1 320 ? -15.749 -33.285 25.066 1.00 41.22 320 HIS A C 1
ATOM 2664 O O . HIS A 1 320 ? -14.711 -33.636 25.624 1.00 41.22 320 HIS A O 1
ATOM 2670 N N . LYS A 1 321 ? -15.950 -31.997 24.768 1.00 38.84 321 LYS A N 1
ATOM 2671 C CA . LYS A 1 321 ? -15.041 -30.951 25.272 1.00 38.84 321 LYS A CA 1
ATOM 2672 C C . LYS A 1 321 ? -15.827 -29.813 25.915 1.00 38.84 321 LYS A C 1
ATOM 2674 O O . LYS A 1 321 ? -16.579 -29.124 25.237 1.00 38.84 321 LYS A O 1
ATOM 2679 N N . GLU A 1 322 ? -15.630 -29.604 27.218 1.00 35.16 322 GLU A N 1
ATOM 2680 C CA . GLU A 1 322 ? -15.927 -28.318 27.857 1.00 35.16 322 GLU A CA 1
ATOM 2681 C C . GLU A 1 322 ? -15.039 -27.260 27.194 1.00 35.16 322 GLU A C 1
ATOM 2683 O O . GLU A 1 322 ? -13.830 -27.215 27.416 1.00 35.16 322 GLU A O 1
ATOM 2688 N N . ILE A 1 323 ? -15.627 -26.448 26.319 1.00 36.06 323 ILE A N 1
ATOM 2689 C CA . ILE A 1 323 ? -14.941 -25.334 25.668 1.00 36.06 323 ILE A CA 1
ATOM 2690 C C . ILE A 1 323 ? -15.482 -24.051 26.291 1.00 36.06 323 ILE A C 1
ATOM 2692 O O . ILE A 1 323 ? -16.683 -23.780 26.267 1.00 36.06 323 ILE A O 1
ATOM 2696 N N . SER A 1 324 ? -14.584 -23.260 26.868 1.00 38.09 324 SER A N 1
ATOM 2697 C CA . SER A 1 324 ? -14.869 -21.918 27.361 1.00 38.09 324 SER A CA 1
ATOM 2698 C C . SER A 1 324 ? -15.400 -21.052 26.211 1.00 38.09 324 SER A C 1
ATOM 2700 O O . SER A 1 324 ? -14.776 -20.907 25.163 1.00 38.09 324 SER A O 1
ATOM 2702 N N . ILE A 1 325 ? -16.593 -20.478 26.385 1.00 37.56 325 ILE A N 1
ATOM 2703 C CA . ILE A 1 325 ? -17.208 -19.588 25.392 1.00 37.56 325 ILE A CA 1
ATOM 2704 C C . ILE A 1 325 ? -16.355 -18.315 25.305 1.00 37.56 325 ILE A C 1
ATOM 2706 O O . ILE A 1 325 ? -16.436 -17.433 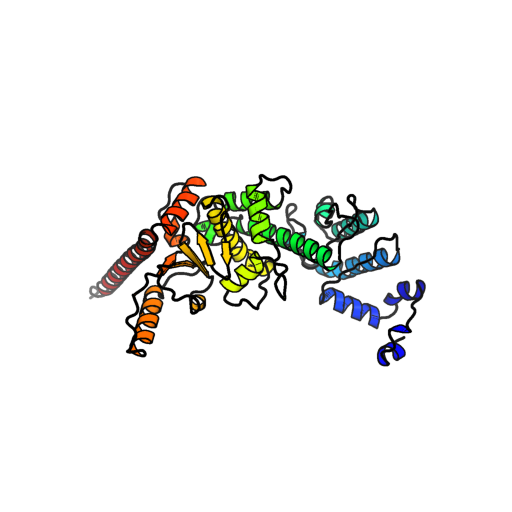26.163 1.00 37.56 325 ILE A O 1
ATOM 2710 N N . HIS A 1 326 ? -15.514 -18.224 24.279 1.00 55.62 326 HIS A N 1
ATOM 2711 C CA . HIS A 1 326 ? -14.668 -17.057 24.036 1.00 55.62 326 HIS A CA 1
ATOM 2712 C C . HIS A 1 326 ? -15.490 -15.887 23.492 1.00 55.62 326 HIS A C 1
ATOM 2714 O O . HIS A 1 326 ? -16.322 -16.047 22.595 1.00 55.62 326 HIS A O 1
ATOM 2720 N N . ASN A 1 327 ? -15.258 -14.681 24.018 1.00 62.78 327 ASN A N 1
ATOM 2721 C CA . ASN A 1 327 ? -15.933 -13.489 23.518 1.00 62.78 327 ASN A CA 1
ATOM 2722 C C . ASN A 1 327 ? -15.132 -12.901 22.353 1.00 62.78 327 ASN A C 1
ATOM 2724 O O . ASN A 1 327 ? -14.221 -12.105 22.561 1.00 62.78 327 ASN A O 1
ATOM 2728 N N . GLY A 1 328 ? -15.492 -13.272 21.125 1.00 69.75 328 GLY A N 1
ATOM 2729 C CA . GLY A 1 328 ? -15.052 -12.551 19.932 1.00 69.75 328 GLY A CA 1
ATOM 2730 C C . GLY A 1 328 ? -15.789 -11.217 19.803 1.00 69.75 328 GLY A C 1
ATOM 2731 O O . GLY A 1 328 ? -17.021 -11.174 19.900 1.00 69.75 328 GLY A O 1
ATOM 2732 N N . TYR A 1 329 ? -15.058 -10.124 19.581 1.00 82.81 329 TYR A N 1
ATOM 2733 C CA . TYR A 1 329 ? -15.649 -8.808 19.325 1.00 82.81 329 TYR A CA 1
ATOM 2734 C C . TYR A 1 329 ? -15.406 -8.382 17.886 1.00 82.81 329 TYR A C 1
ATOM 2736 O O . TYR A 1 329 ? -14.262 -8.246 17.468 1.00 82.81 329 TYR A O 1
ATOM 2744 N N . ILE A 1 330 ? -16.488 -8.131 17.155 1.00 84.38 330 ILE A N 1
ATOM 2745 C CA . ILE A 1 330 ? -16.436 -7.637 15.781 1.00 84.38 330 ILE A CA 1
ATOM 2746 C C . ILE A 1 330 ? -16.561 -6.116 15.815 1.00 84.38 330 ILE A C 1
ATOM 2748 O O . ILE A 1 330 ? -17.554 -5.593 16.322 1.00 84.38 330 ILE A O 1
ATOM 2752 N N . LEU A 1 331 ? -15.560 -5.419 15.287 1.00 87.94 331 LEU A N 1
ATOM 2753 C CA . LEU A 1 331 ? -15.512 -3.965 15.202 1.00 87.94 331 LEU A CA 1
ATOM 2754 C C . LEU A 1 331 ? -15.525 -3.516 13.737 1.00 87.94 331 LEU A C 1
ATOM 2756 O O . LEU A 1 331 ? -14.825 -4.072 12.895 1.00 87.94 331 LEU A O 1
ATOM 2760 N N . THR A 1 332 ? -16.310 -2.480 13.456 1.00 90.12 332 THR A N 1
ATOM 2761 C CA . THR A 1 332 ? -16.334 -1.738 12.183 1.00 90.12 332 THR A CA 1
ATOM 2762 C C . THR A 1 332 ? -16.110 -0.255 12.431 1.00 90.12 332 THR A C 1
ATOM 2764 O O . THR A 1 332 ? -16.395 0.242 13.527 1.00 90.12 332 THR A O 1
ATOM 2767 N N . TRP A 1 333 ? -15.699 0.497 11.407 1.00 91.25 333 TRP A N 1
ATOM 2768 C CA . TRP A 1 333 ? -15.577 1.956 11.512 1.00 91.25 333 TRP A CA 1
ATOM 2769 C C . TRP A 1 333 ? -16.854 2.627 12.007 1.00 91.25 333 TRP A C 1
ATOM 2771 O O . TRP A 1 333 ? -16.802 3.482 12.891 1.00 91.25 333 TRP A O 1
ATOM 2781 N N . LYS A 1 334 ? -18.009 2.175 11.511 1.00 88.88 334 LYS A N 1
ATOM 2782 C CA . LYS A 1 334 ? -19.314 2.648 11.966 1.00 88.88 334 LYS A CA 1
ATOM 2783 C C . LYS A 1 334 ? -19.502 2.405 13.464 1.00 88.88 334 LYS A C 1
ATOM 2785 O O . LYS A 1 334 ? -19.804 3.347 14.186 1.00 88.88 334 LYS A O 1
ATOM 2790 N N . SER A 1 335 ? -19.260 1.186 13.954 1.00 87.88 335 SER A N 1
ATOM 2791 C CA . SER A 1 335 ? -19.394 0.868 15.386 1.00 87.88 335 SER A CA 1
ATOM 2792 C C . SER A 1 335 ? -18.495 1.726 16.291 1.00 87.88 335 SER A C 1
ATOM 2794 O O . SER A 1 335 ? -18.874 2.048 17.419 1.00 87.88 335 SER A O 1
ATOM 2796 N N . ILE A 1 336 ? -17.318 2.126 15.795 1.00 90.94 336 ILE A N 1
ATOM 2797 C CA . ILE A 1 336 ? -16.319 2.896 16.546 1.00 90.94 336 ILE A CA 1
ATOM 2798 C C . ILE A 1 336 ? -16.681 4.389 16.579 1.00 90.94 336 ILE A C 1
ATOM 2800 O O . ILE A 1 336 ? -16.633 5.018 17.647 1.00 90.94 336 ILE A O 1
ATOM 2804 N N . PHE A 1 337 ? -17.090 4.943 15.434 1.00 91.38 337 PHE A N 1
ATOM 2805 C CA . PHE A 1 337 ? -17.200 6.389 15.214 1.00 91.38 337 PHE A CA 1
ATOM 2806 C C . PHE A 1 337 ? -18.632 6.936 15.073 1.00 91.38 337 PHE A C 1
ATOM 2808 O O . PHE A 1 337 ? -18.790 8.141 14.936 1.00 91.38 337 PHE A O 1
ATOM 2815 N N . GLN A 1 338 ? -19.684 6.111 15.175 1.00 84.88 338 GLN A N 1
ATOM 2816 C CA . GLN A 1 338 ? -21.082 6.556 14.994 1.00 84.88 338 GLN A CA 1
ATOM 2817 C C . GLN A 1 338 ? -21.521 7.737 15.887 1.00 84.88 338 GLN A C 1
ATOM 2819 O O . GLN A 1 338 ? -22.336 8.538 15.444 1.00 84.88 338 GLN A O 1
ATOM 2824 N N . ASP A 1 339 ? -20.993 7.846 17.111 1.00 83.50 339 ASP A N 1
ATOM 2825 C CA . ASP A 1 339 ? -21.298 8.938 18.057 1.00 83.50 339 ASP A CA 1
ATOM 2826 C C . ASP A 1 339 ? -19.991 9.579 18.557 1.00 83.50 339 ASP A C 1
ATOM 2828 O O . ASP A 1 339 ? -19.677 9.536 19.753 1.00 83.50 339 ASP A O 1
ATOM 2832 N N . TYR A 1 340 ? -19.119 9.983 17.641 1.00 88.62 340 TYR A N 1
ATOM 2833 C CA . TYR A 1 340 ? -17.794 10.464 18.000 1.00 88.62 340 TYR A CA 1
ATOM 2834 C C . TYR A 1 340 ? -17.569 11.897 17.517 1.00 88.62 340 TYR A C 1
ATOM 2836 O O . TYR A 1 340 ? -17.594 12.159 16.317 1.00 88.62 340 TYR A O 1
ATOM 2844 N N . ASP A 1 341 ? -17.313 12.791 18.476 1.00 86.25 341 ASP A N 1
ATOM 2845 C CA . ASP A 1 341 ? -17.352 14.243 18.258 1.00 86.25 341 ASP A CA 1
ATOM 2846 C C . ASP A 1 341 ? -15.966 14.913 18.319 1.00 86.25 341 ASP A C 1
ATOM 2848 O O . ASP A 1 341 ? -15.815 16.059 17.901 1.00 86.25 341 ASP A O 1
ATOM 2852 N N . ASP A 1 342 ? -14.935 14.228 18.827 1.00 88.56 342 ASP A N 1
ATOM 2853 C CA . ASP A 1 342 ? -13.588 14.801 18.953 1.00 88.56 342 ASP A CA 1
ATOM 2854 C C . ASP A 1 342 ? -12.796 14.655 17.644 1.00 88.56 342 ASP A C 1
ATOM 2856 O O . ASP A 1 342 ? -12.208 13.621 17.335 1.00 88.56 342 ASP A O 1
ATOM 2860 N N . LEU A 1 343 ? -12.758 15.733 16.866 1.00 88.62 343 LEU A N 1
ATOM 2861 C CA . LEU A 1 343 ? -12.159 15.776 15.531 1.00 88.62 343 LEU A CA 1
ATOM 2862 C C . LEU A 1 343 ? -10.621 15.876 15.529 1.00 88.62 343 LEU A C 1
ATOM 2864 O O . LEU A 1 343 ? -10.037 16.216 14.500 1.00 88.62 343 LEU A O 1
ATOM 2868 N N . THR A 1 344 ? -9.947 15.617 16.652 1.00 92.44 344 THR A N 1
ATOM 2869 C CA . THR A 1 344 ? -8.481 15.649 16.734 1.00 92.44 344 THR A CA 1
ATOM 2870 C C . THR A 1 344 ? -7.839 14.298 16.397 1.00 92.44 344 THR A C 1
ATOM 2872 O O . THR A 1 344 ? -8.443 13.233 16.531 1.00 92.44 344 THR A O 1
ATOM 2875 N N . ILE A 1 345 ? -6.569 14.329 15.970 1.00 90.88 345 ILE A N 1
ATOM 2876 C CA . ILE A 1 345 ? -5.773 13.111 15.715 1.00 90.88 345 ILE A CA 1
ATOM 2877 C C . ILE A 1 345 ? -5.655 12.276 16.988 1.00 90.88 345 ILE A C 1
ATOM 2879 O O . ILE A 1 345 ? -5.840 11.061 16.961 1.00 90.88 345 ILE A O 1
ATOM 2883 N N . GLU A 1 346 ? -5.362 12.944 18.101 1.00 93.56 346 GLU A N 1
ATOM 2884 C CA . GLU A 1 346 ? -5.194 12.304 19.399 1.00 93.56 346 GLU A CA 1
ATOM 2885 C C . GLU A 1 346 ? -6.506 11.696 19.893 1.00 93.56 346 GLU A C 1
ATOM 2887 O O . GLU A 1 346 ? -6.526 10.578 20.405 1.00 93.56 346 GLU A O 1
ATOM 2892 N N . GLY A 1 347 ? -7.628 12.369 19.645 1.00 93.75 347 GLY A N 1
ATOM 2893 C CA . GLY A 1 347 ? -8.947 11.814 19.882 1.00 93.75 347 GLY A CA 1
ATOM 2894 C C . GLY A 1 347 ? -9.169 10.493 19.135 1.00 93.75 347 GLY A C 1
ATOM 2895 O O . GLY A 1 347 ? -9.568 9.498 19.741 1.00 93.75 347 GLY A O 1
ATOM 2896 N N . ILE A 1 348 ? -8.868 10.440 17.831 1.00 93.69 348 ILE A N 1
ATOM 2897 C CA . ILE A 1 348 ? -9.028 9.219 17.017 1.00 93.69 348 ILE A CA 1
ATOM 2898 C C . ILE A 1 348 ? -8.161 8.079 17.544 1.00 93.69 348 ILE A C 1
ATOM 2900 O O . ILE A 1 348 ? -8.647 6.952 17.687 1.00 93.69 348 ILE A O 1
ATOM 2904 N N . LYS A 1 349 ? -6.898 8.369 17.876 1.00 94.38 349 LYS A N 1
ATOM 2905 C CA . LYS A 1 349 ? -5.982 7.407 18.501 1.00 94.38 349 LYS A CA 1
ATOM 2906 C C . LYS A 1 349 ? -6.565 6.867 19.802 1.00 94.38 349 LYS A C 1
ATOM 2908 O O . LYS A 1 349 ? -6.683 5.654 19.974 1.00 94.38 349 LYS A O 1
ATOM 2913 N N . ASN A 1 350 ? -7.014 7.754 20.686 1.00 94.75 350 ASN A N 1
ATOM 2914 C CA . ASN A 1 350 ? -7.616 7.380 21.962 1.00 94.75 350 ASN A CA 1
ATOM 2915 C C . ASN A 1 350 ? -8.922 6.602 21.791 1.00 94.75 350 ASN A C 1
ATOM 2917 O O . ASN A 1 350 ? -9.198 5.680 22.561 1.00 94.75 350 ASN A O 1
ATOM 2921 N N . ARG A 1 351 ? -9.705 6.908 20.755 1.00 94.81 351 ARG A N 1
ATOM 2922 C CA . ARG A 1 351 ? -10.931 6.185 20.418 1.00 94.81 351 ARG A CA 1
ATOM 2923 C C . ARG A 1 351 ? -10.644 4.752 19.982 1.00 94.81 351 ARG A C 1
ATOM 2925 O O . ARG A 1 351 ? -11.305 3.834 20.467 1.00 94.81 351 ARG A O 1
ATOM 2932 N N . ILE A 1 352 ? -9.644 4.556 19.123 1.00 94.62 352 ILE A N 1
ATOM 2933 C CA . ILE A 1 352 ? -9.189 3.226 18.698 1.00 94.62 352 ILE A CA 1
ATOM 2934 C C . ILE A 1 352 ? -8.574 2.463 19.882 1.00 94.62 352 ILE A C 1
ATOM 2936 O O . ILE A 1 352 ? -8.883 1.294 20.109 1.00 94.62 352 ILE A O 1
ATOM 2940 N N . LYS A 1 353 ? -7.790 3.132 20.729 1.00 95.06 353 LYS A N 1
ATOM 2941 C CA . LYS A 1 353 ? -7.255 2.540 21.961 1.00 95.06 353 LYS A CA 1
ATOM 2942 C C . LYS A 1 353 ? -8.362 2.080 22.918 1.00 95.06 353 LYS A C 1
ATOM 2944 O O . LYS A 1 353 ? -8.326 0.937 23.375 1.00 95.06 353 LYS A O 1
ATOM 2949 N N . ASP A 1 354 ? -9.376 2.907 23.196 1.00 94.38 354 ASP A N 1
ATOM 2950 C CA . ASP A 1 354 ? -10.505 2.513 24.059 1.00 94.38 354 ASP A CA 1
ATOM 2951 C C . ASP A 1 354 ? -11.337 1.393 23.417 1.00 94.38 354 ASP A C 1
ATOM 2953 O O . ASP A 1 354 ? -11.801 0.514 24.144 1.00 94.38 354 ASP A O 1
ATOM 2957 N N . CYS A 1 355 ? -11.479 1.340 22.085 1.00 92.19 355 CYS A N 1
ATOM 2958 C CA . CYS A 1 355 ? -12.177 0.226 21.436 1.00 92.19 355 CYS A CA 1
ATOM 2959 C C . CYS A 1 355 ? -11.404 -1.091 21.524 1.00 92.19 355 CYS A C 1
ATOM 2961 O O . CYS A 1 355 ? -12.017 -2.133 21.748 1.00 92.19 355 CYS A O 1
ATOM 2963 N N . ILE A 1 356 ? -10.073 -1.057 21.459 1.00 91.81 356 ILE A N 1
ATOM 2964 C CA . ILE A 1 356 ? -9.240 -2.247 21.661 1.00 91.81 356 ILE A CA 1
ATOM 2965 C C . ILE A 1 356 ? -9.263 -2.679 23.128 1.00 91.81 356 ILE A C 1
ATOM 2967 O O . ILE A 1 356 ? -9.401 -3.862 23.446 1.00 91.81 356 ILE A O 1
ATOM 2971 N N . GLN A 1 357 ? -9.175 -1.736 24.065 1.00 91.44 357 GLN A N 1
ATOM 2972 C CA . GLN A 1 357 ? -9.175 -2.046 25.493 1.00 91.44 357 GLN A CA 1
ATOM 2973 C C . GLN A 1 357 ? -10.553 -2.509 25.987 1.00 91.44 357 GLN A C 1
ATOM 2975 O O . GLN A 1 357 ? -10.625 -3.446 26.787 1.00 91.44 357 GLN A O 1
ATOM 2980 N N . ARG A 1 358 ? -11.641 -1.914 25.480 1.00 90.44 358 ARG A N 1
ATOM 2981 C CA . ARG A 1 358 ? -13.028 -2.129 25.929 1.00 90.44 358 ARG A CA 1
ATOM 2982 C C . ARG A 1 358 ? -14.002 -2.377 24.760 1.00 90.44 358 ARG A C 1
ATOM 2984 O O . ARG A 1 358 ? -15.017 -1.681 24.647 1.00 90.44 358 ARG A O 1
ATOM 2991 N N . PRO A 1 359 ? -13.787 -3.421 23.941 1.00 88.44 359 PRO A N 1
ATOM 2992 C CA . PRO A 1 359 ? -14.541 -3.647 22.702 1.00 88.44 359 PRO A CA 1
ATOM 2993 C C . PRO A 1 359 ? -16.050 -3.850 22.920 1.00 88.44 359 PRO A C 1
ATOM 2995 O O . PRO A 1 359 ? -16.867 -3.449 22.089 1.00 88.44 359 PRO A O 1
ATOM 2998 N N . ARG A 1 360 ? -16.459 -4.361 24.093 1.00 85.44 360 ARG A N 1
ATOM 2999 C CA . ARG A 1 360 ? -17.874 -4.509 24.495 1.00 85.44 360 ARG A CA 1
ATOM 3000 C C . ARG A 1 360 ? -18.699 -3.227 24.345 1.00 85.44 360 ARG A C 1
ATOM 3002 O O . ARG A 1 360 ? -19.869 -3.305 23.972 1.00 85.44 360 ARG A O 1
ATOM 3009 N N . LYS A 1 361 ? -18.109 -2.057 24.627 1.00 86.88 361 LYS A N 1
ATOM 3010 C CA . LYS A 1 361 ? -18.807 -0.760 24.543 1.00 86.88 361 LYS A CA 1
ATOM 3011 C C . LYS A 1 361 ? -19.261 -0.428 23.119 1.00 86.88 361 LYS A C 1
ATOM 3013 O O . LYS A 1 361 ? -20.259 0.266 22.952 1.00 86.88 361 LYS A O 1
ATOM 3018 N N . TYR A 1 362 ? -18.545 -0.938 22.124 1.00 83.94 362 TYR A N 1
ATOM 3019 C CA . TYR A 1 362 ? -18.711 -0.602 20.714 1.00 83.94 362 TYR A CA 1
ATOM 3020 C C . TYR A 1 362 ? -19.649 -1.586 20.016 1.00 83.94 362 TYR A C 1
ATOM 3022 O O . TYR A 1 362 ? -20.588 -1.175 19.339 1.00 83.94 362 TYR A O 1
ATOM 3030 N N . VAL A 1 363 ? -19.518 -2.880 20.326 1.00 77.19 363 VAL A N 1
ATOM 3031 C CA . VAL A 1 363 ? -20.433 -3.926 19.836 1.00 77.19 363 VAL A CA 1
ATOM 3032 C C . VAL A 1 363 ? -21.874 -3.708 20.331 1.00 77.19 363 VAL A C 1
ATOM 3034 O O . VAL A 1 363 ? -22.844 -3.921 19.604 1.00 77.19 363 VAL A O 1
ATOM 3037 N N . ALA A 1 364 ? -22.052 -3.250 21.576 1.00 60.19 364 ALA A N 1
ATOM 3038 C CA . ALA A 1 364 ? -23.381 -3.034 22.154 1.00 60.19 364 ALA A CA 1
ATOM 3039 C C . ALA A 1 364 ? -24.149 -1.850 21.528 1.00 60.19 364 ALA A C 1
ATOM 3041 O O . ALA A 1 364 ? -25.384 -1.830 21.569 1.00 60.19 364 ALA A O 1
ATOM 3042 N N . LYS A 1 365 ? -23.445 -0.865 20.955 1.00 58.44 365 LYS A N 1
ATOM 3043 C CA . LYS A 1 365 ? -24.061 0.316 20.330 1.00 58.44 365 LYS A CA 1
ATOM 3044 C C . LYS A 1 365 ? -24.765 -0.023 19.019 1.00 58.44 365 LYS A C 1
ATOM 3046 O O . LYS A 1 365 ? -25.904 0.408 18.826 1.00 58.44 365 LYS A O 1
ATOM 3051 N N . GLU A 1 366 ? -24.166 -0.872 18.183 1.00 55.12 366 GLU A N 1
ATOM 3052 C CA . GLU A 1 366 ? -24.815 -1.340 16.952 1.00 55.12 366 GLU A CA 1
ATOM 3053 C C . GLU A 1 366 ? -26.140 -2.053 17.261 1.00 55.12 366 GLU A C 1
ATOM 3055 O O . GLU A 1 366 ? -27.171 -1.713 16.674 1.00 55.12 366 GLU A O 1
ATOM 3060 N N . ARG A 1 367 ? -26.157 -2.925 18.282 1.00 52.34 367 ARG A N 1
ATOM 3061 C CA . ARG A 1 367 ? -27.364 -3.646 18.732 1.00 52.34 367 ARG A CA 1
ATOM 3062 C C . ARG A 1 367 ? -28.495 -2.716 19.188 1.00 52.34 367 ARG A C 1
ATOM 3064 O O . ARG A 1 367 ? -29.657 -2.962 18.870 1.00 52.34 367 ARG A O 1
ATOM 3071 N N . LYS A 1 368 ? -28.185 -1.626 19.903 1.00 50.97 368 LYS A N 1
ATOM 3072 C CA . LYS A 1 368 ? -29.200 -0.645 20.342 1.00 50.97 368 LYS A CA 1
ATOM 3073 C C . LYS A 1 368 ? -29.809 0.128 19.169 1.00 50.97 368 LYS A C 1
ATOM 3075 O O . LYS A 1 368 ? -31.018 0.361 19.168 1.00 50.97 368 LYS A O 1
ATOM 3080 N N . SER A 1 369 ? -29.004 0.496 18.167 1.00 49.22 369 SER A N 1
ATOM 3081 C CA . SER A 1 369 ? -29.501 1.180 16.962 1.00 49.22 369 SER A CA 1
ATOM 3082 C C . SER A 1 369 ? -30.440 0.287 16.139 1.00 49.22 369 SER A C 1
ATOM 3084 O O . SER A 1 369 ? -31.470 0.749 15.645 1.00 49.22 369 SER A O 1
ATOM 3086 N N . ILE A 1 370 ? -30.127 -1.010 16.077 1.00 48.44 370 ILE A N 1
ATOM 3087 C CA . ILE A 1 370 ? -30.897 -2.029 15.363 1.00 48.44 370 ILE A CA 1
ATOM 3088 C C . ILE A 1 370 ? -32.224 -2.297 16.081 1.00 48.44 370 ILE A C 1
ATOM 3090 O O . ILE A 1 370 ? -33.279 -2.189 15.461 1.00 48.44 370 ILE A O 1
ATOM 3094 N N . ASN A 1 371 ? -32.210 -2.509 17.401 1.00 44.62 371 ASN A N 1
ATOM 3095 C CA . ASN A 1 371 ? -33.439 -2.713 18.178 1.00 44.62 371 ASN A CA 1
ATOM 3096 C C . ASN A 1 371 ? -34.399 -1.515 18.092 1.00 44.62 371 ASN A C 1
ATOM 3098 O O . ASN A 1 371 ? -35.614 -1.698 18.056 1.00 44.62 371 ASN A O 1
ATOM 3102 N N . LYS A 1 372 ? -33.875 -0.284 18.005 1.00 49.47 372 LYS A N 1
ATOM 3103 C CA . LYS A 1 372 ? -34.692 0.923 17.802 1.00 49.47 372 LYS A CA 1
ATOM 3104 C C . LYS A 1 372 ? -35.310 0.969 16.397 1.00 49.47 372 LYS A C 1
ATOM 3106 O O . LYS A 1 372 ? -36.476 1.332 16.270 1.00 49.47 372 LYS A O 1
ATOM 3111 N N . ARG A 1 373 ? -34.574 0.551 15.357 1.00 46.78 373 ARG A N 1
ATOM 3112 C CA . ARG A 1 373 ? -35.095 0.425 13.981 1.00 46.78 373 ARG A CA 1
ATOM 3113 C C . ARG A 1 373 ? -36.158 -0.666 13.864 1.00 46.78 373 ARG A C 1
ATOM 3115 O O . ARG A 1 373 ? -37.209 -0.383 13.310 1.00 46.78 373 ARG A O 1
ATOM 3122 N N . PHE A 1 374 ? -35.948 -1.846 14.450 1.00 42.00 374 PHE A N 1
ATOM 3123 C CA . PHE A 1 374 ? -36.955 -2.916 14.473 1.00 42.00 374 PHE A CA 1
ATOM 3124 C C . PHE A 1 374 ? -38.222 -2.507 15.224 1.00 42.00 374 PHE A C 1
ATOM 3126 O O . PHE A 1 374 ? -39.325 -2.760 14.748 1.00 42.00 374 PHE A O 1
ATOM 3133 N N . LYS A 1 375 ? -38.088 -1.818 16.364 1.00 44.94 375 LYS A N 1
ATOM 3134 C CA . LYS A 1 375 ? -39.243 -1.307 17.113 1.00 44.94 375 LYS A CA 1
ATOM 3135 C C . LYS A 1 375 ? -40.029 -0.271 16.302 1.00 44.94 375 LYS A C 1
ATOM 3137 O O . LYS A 1 375 ? -41.252 -0.328 16.278 1.00 44.94 375 LYS A O 1
ATOM 3142 N N . ASN A 1 376 ? -39.337 0.617 15.586 1.00 45.88 376 ASN A N 1
ATOM 3143 C CA . ASN A 1 376 ? -39.971 1.596 14.702 1.00 45.88 376 ASN A CA 1
ATOM 3144 C C . ASN A 1 376 ? -40.610 0.953 13.464 1.00 45.88 376 ASN A C 1
ATOM 3146 O O . ASN A 1 376 ? -41.686 1.385 13.072 1.00 45.88 376 ASN A O 1
ATOM 3150 N N . TYR A 1 377 ? -39.995 -0.087 12.891 1.00 42.56 377 TYR A N 1
ATOM 3151 C CA . TYR A 1 377 ? -40.545 -0.823 11.748 1.00 42.56 377 TYR A CA 1
ATOM 3152 C C . TYR A 1 377 ? -41.827 -1.576 12.130 1.00 42.56 377 TYR A C 1
ATOM 3154 O O . TYR A 1 377 ? -42.811 -1.544 11.397 1.00 42.56 377 TYR A O 1
ATOM 3162 N N . LYS A 1 378 ? -41.842 -2.173 13.330 1.00 45.44 378 LYS A N 1
ATOM 3163 C CA . LYS A 1 378 ? -43.017 -2.840 13.902 1.00 45.44 378 LYS A CA 1
ATOM 3164 C C . LYS A 1 378 ? -44.151 -1.848 14.197 1.00 45.44 378 LYS A C 1
ATOM 3166 O O . LYS A 1 378 ? -45.296 -2.099 13.845 1.00 45.44 378 LYS A O 1
ATOM 3171 N N . LEU A 1 379 ? -43.814 -0.671 14.731 1.00 48.41 379 LEU A N 1
ATOM 3172 C CA . LEU A 1 379 ? -44.766 0.426 14.946 1.00 48.41 379 LEU A CA 1
ATOM 3173 C C . LEU A 1 379 ? -45.299 1.026 13.631 1.00 48.41 379 LEU A C 1
ATOM 3175 O O . LEU A 1 379 ? -46.445 1.466 13.590 1.00 48.41 379 LEU A O 1
ATOM 3179 N N . SER A 1 380 ? -44.508 1.052 12.552 1.00 46.31 380 SER A N 1
ATOM 3180 C CA . SER A 1 380 ? -44.987 1.483 11.232 1.00 46.31 380 SER A CA 1
ATOM 3181 C C . SER A 1 380 ? -45.845 0.427 10.534 1.00 46.31 380 SER A C 1
ATOM 3183 O O . SER A 1 380 ? -46.828 0.805 9.907 1.00 46.31 380 SER A O 1
ATOM 3185 N N . SER A 1 381 ? -45.544 -0.871 10.689 1.00 45.56 381 SER A N 1
ATOM 3186 C CA . SER A 1 381 ? -46.383 -1.958 10.156 1.00 45.56 381 SER A CA 1
ATOM 3187 C C . SER A 1 381 ? -47.706 -2.116 10.916 1.00 45.56 381 SER A C 1
ATOM 3189 O O . SER A 1 381 ? -48.728 -2.477 10.336 1.00 45.56 381 SER A O 1
ATOM 3191 N N . GLU A 1 382 ? -47.708 -1.818 12.218 1.00 47.75 382 GLU A N 1
ATOM 3192 C CA . GLU A 1 382 ? -48.926 -1.771 13.036 1.00 47.75 382 GLU A CA 1
ATOM 3193 C C . GLU A 1 382 ? -49.783 -0.540 12.689 1.00 47.75 382 GLU A C 1
ATOM 3195 O O . GLU A 1 382 ? -51.001 -0.636 12.663 1.00 47.75 382 GLU A O 1
ATOM 3200 N N . ARG A 1 383 ? -49.177 0.597 12.311 1.00 47.91 383 ARG A N 1
ATOM 3201 C CA . ARG A 1 383 ? -49.921 1.780 11.832 1.00 47.91 383 ARG A CA 1
ATOM 3202 C C . ARG A 1 383 ? -50.460 1.645 10.406 1.00 47.91 383 ARG A C 1
ATOM 3204 O O . ARG A 1 383 ? -51.503 2.218 10.109 1.00 47.91 383 ARG A O 1
ATOM 3211 N N . SER A 1 384 ? -49.786 0.899 9.528 1.00 45.81 384 SER A N 1
ATOM 3212 C CA . SER A 1 384 ? -50.300 0.609 8.181 1.00 45.81 384 SER A CA 1
ATOM 3213 C C . SER A 1 384 ? -51.423 -0.430 8.183 1.00 45.81 384 SER A C 1
ATOM 3215 O O . SER A 1 384 ? -52.208 -0.452 7.249 1.00 45.81 384 SER A O 1
ATOM 3217 N N . SER A 1 385 ? -51.535 -1.261 9.225 1.00 44.66 385 SER A N 1
ATOM 3218 C CA . SER A 1 385 ? -52.631 -2.234 9.372 1.00 44.66 385 SER A CA 1
ATOM 3219 C C . SER A 1 385 ? -53.865 -1.685 10.099 1.00 44.66 385 SER A C 1
ATOM 3221 O O . SER A 1 385 ? -54.919 -2.311 10.051 1.00 44.66 385 SER A O 1
ATOM 3223 N N . THR A 1 386 ? -53.785 -0.504 10.722 1.00 46.03 386 THR A N 1
ATOM 3224 C CA . THR A 1 386 ? -54.935 0.155 11.370 1.00 46.03 386 THR A CA 1
ATOM 3225 C C . THR A 1 386 ? -55.612 1.238 10.525 1.00 46.03 386 THR A C 1
ATOM 3227 O O . THR A 1 386 ? -56.617 1.782 10.966 1.00 46.03 386 THR A O 1
ATOM 3230 N N . ASN A 1 387 ? -55.100 1.559 9.330 1.00 43.72 387 ASN A N 1
ATOM 3231 C CA . ASN A 1 387 ? -55.677 2.599 8.462 1.00 43.72 387 ASN A CA 1
ATOM 3232 C C . ASN A 1 387 ? -56.579 2.068 7.330 1.00 43.72 387 ASN A C 1
ATOM 3234 O O . ASN A 1 387 ? -57.137 2.879 6.599 1.00 43.72 387 ASN A O 1
ATOM 3238 N N . ASP A 1 388 ? -56.792 0.752 7.226 1.00 42.75 388 ASP A N 1
ATOM 3239 C CA . ASP A 1 388 ? -57.704 0.143 6.236 1.00 42.75 388 ASP A CA 1
ATOM 3240 C C . ASP A 1 388 ? -59.097 -0.204 6.808 1.00 42.75 388 ASP A C 1
ATOM 3242 O O . ASP A 1 388 ? -59.875 -0.922 6.184 1.00 42.75 388 ASP A O 1
ATOM 3246 N N . VAL A 1 389 ? -59.460 0.323 7.986 1.00 47.88 389 VAL A N 1
ATOM 3247 C CA . VAL A 1 389 ? -60.796 0.130 8.588 1.00 47.88 389 VAL A CA 1
ATOM 3248 C C . VAL A 1 389 ? -61.456 1.475 8.898 1.00 47.88 389 VAL A C 1
ATOM 3250 O O . VAL A 1 389 ? -61.808 1.770 10.035 1.00 47.88 389 VAL A O 1
ATOM 3253 N N . SER A 1 390 ? -61.617 2.312 7.875 1.00 43.81 390 SER A N 1
ATOM 3254 C CA . SER A 1 390 ? -62.620 3.387 7.865 1.00 43.81 390 SER A CA 1
ATOM 3255 C C . SER A 1 390 ? -62.782 3.985 6.466 1.00 43.81 390 SER A C 1
ATOM 3257 O O . SER A 1 390 ? -62.382 5.112 6.206 1.00 43.81 390 SER A O 1
ATOM 3259 N N . ASN A 1 391 ? -63.405 3.227 5.566 1.00 36.38 391 ASN A N 1
ATOM 3260 C CA . ASN A 1 391 ? -64.205 3.778 4.471 1.00 36.38 391 ASN A CA 1
ATOM 3261 C C . ASN A 1 391 ? -65.359 2.805 4.205 1.00 36.38 391 ASN A C 1
ATOM 3263 O O . ASN A 1 391 ? -65.199 1.791 3.528 1.00 36.38 391 ASN A O 1
ATOM 3267 N N . THR A 1 392 ? -66.483 3.099 4.857 1.00 39.44 392 THR A N 1
ATOM 3268 C CA . THR A 1 392 ? -67.841 2.698 4.462 1.00 39.44 392 THR A CA 1
ATOM 3269 C C . THR A 1 392 ? -68.249 3.358 3.161 1.00 39.44 392 THR A C 1
ATOM 3271 O O . THR A 1 392 ? -67.913 4.558 3.019 1.00 39.44 392 THR A O 1
#

Secondary structure (DSSP, 8-state):
-HHHHTTT-GGG----TTTTTGGGGSHHHHHHHHHHHHHS-----S--S--HHHHHHHHHHHHHHHTTTTT-----TT--GGGT-SS---EEESSSS--HHHHHHHHHHHHHSTT--TTGGGGGEEE----TT--HHHHHHHHHHHHHHHHHHHHHHHHTSTTS-THHHHSTTHHHHHHHHHHHHH-TT--HHHHHHHHHHH-B-TTSSS--BHHHHHHHHHTT-TTS---GGG-HHHHHHHHHHHHHHHHHTTT--EEETTEEEETTEEEEEESSGGGG-SS--SSS--EEEE-SS---SSTHHHHHHHHHHHHHS-TT--------EEE-HHHHHTT----SHHHHHHHHHHHHH-THHHHHHHHHHHHHHHHHHHHHHHHHHSSSS---